Protein AF-0000000086188919 (afdb_homodimer)

InterPro domains:
  IPR003774 AlgH-like [PF02622] (51-201)
  IPR003774 AlgH-like [PTHR30327] (32-207)

Organism: NCBI:txid1656884

Solvent-accessible surface area (backbone atoms only — not comparable to full-atom values): 24730 Å² total; per-residue (Å²): 133,82,77,71,74,77,72,80,76,79,67,80,78,77,73,76,73,77,77,74,70,73,66,74,66,70,73,73,68,76,49,22,46,34,63,44,58,26,25,40,34,37,46,73,69,67,77,84,56,75,74,66,62,76,75,52,60,66,24,34,28,41,24,72,36,30,31,20,72,17,34,36,28,31,36,56,47,34,76,38,93,48,52,32,45,80,78,40,71,82,47,44,87,59,36,44,54,84,43,42,27,22,42,6,31,87,42,60,64,88,41,75,45,34,42,29,34,31,87,64,87,71,87,48,74,59,50,45,82,70,54,80,42,29,25,38,45,48,82,86,50,63,56,83,74,44,48,81,64,42,77,41,29,40,45,22,28,19,27,32,76,35,52,51,51,44,57,53,53,40,46,76,69,54,47,42,43,61,44,84,60,54,67,60,64,67,61,46,66,51,38,87,48,43,42,57,50,54,46,48,52,51,35,48,52,47,53,51,45,72,65,52,63,92,51,68,79,74,103,132,80,84,86,89,82,73,93,74,89,76,87,76,76,82,76,76,78,76,74,69,72,68,75,68,70,76,72,68,76,46,20,44,36,64,43,59,27,25,39,35,39,45,72,69,69,76,84,57,75,73,67,61,77,76,52,60,66,22,34,27,43,24,72,36,31,32,21,73,16,35,35,27,32,36,55,48,34,78,38,93,48,53,30,46,81,79,40,72,81,46,43,88,59,36,43,54,84,44,42,27,23,42,6,32,86,41,61,63,88,40,77,46,35,42,30,34,31,89,65,86,73,87,50,73,58,50,44,81,69,54,80,43,30,25,38,44,49,82,86,50,65,56,84,73,45,47,82,64,42,78,41,30,42,45,23,29,18,27,32,76,36,52,50,54,44,57,53,53,40,47,75,69,56,46,43,44,61,44,83,61,56,68,58,64,68,61,46,67,52,38,88,48,42,42,58,50,55,47,50,53,51,37,48,52,47,52,51,45,72,65,51,62,89,50,70,80,74,103

Foldseek 3Di:
DCPPPPPDCPDDPPPPDPPPPPPPPPPPPPPAVWLAQWKWAFDADDVVPPPDDPLRHRWIWHWHTGHQFWTKIFTQQAFDPAAPCVLQNQCQVAAAPVSGEGAGDDAQQNDKWKKFFFPDDDDFPQWADGDDRIITGNSVDRCVRPRVRTDHMHMHGGIDITGRCRVVVCVVVVRTDIGHDDPCLNRDNNSVCSSVVRVVVVVVVVVVVVPDDPDPVVD/DDDDDDDDDDDPDDPDDPPPVPPPPPPVPPPAVWLAQWKWAFDADDVVPPPDDPQRHRWIWHWHTGDQFWTKIFTQQAFDPAAPCVLQNQCQVAAAPVSGEGAGDDAQQNDKWKKFFFPDDDDFPQWADGDDRITTGNSVDRCVRPRVRTPHMHMHGGIDITGRCRVVVCVVVVRTDIGHDDPCLNRDNNSVCSSVVRVVVVVVVVVVVVPDDPDPVVD

Nearest PDB structures (foldseek):
  2hrx-assembly1_A  TM=9.151E-01  e=4.136E-15  Corynebacterium diphtheriae
  2ew0-assembly1_A  TM=8.112E-01  e=8.894E-13  Acinetobacter baylyi ADP1
  2haf-assembly1_A  TM=7.734E-01  e=4.643E-12  Vibrio cholerae
  2mui-assembly1_A  TM=6.914E-01  e=3.886E-11  Pseudomonas aeruginosa PAO1
  2do8-assembly1_A  TM=6.615E-01  e=5.855E-07  [Haemophilus] ducreyi

Structure (mmCIF, N/CA/C/O backbone):
data_AF-0000000086188919-model_v1
#
loop_
_entity.id
_entity.type
_entity.pdbx_description
1 polymer 'YqgE/AlgH family protein'
#
loop_
_atom_site.group_PDB
_atom_site.id
_atom_site.type_symbol
_atom_site.label_atom_id
_atom_site.label_alt_id
_atom_site.label_comp_id
_atom_site.label_asym_id
_atom_site.label_entity_id
_atom_site.label_seq_id
_atom_site.pdbx_PDB_ins_code
_atom_site.Cartn_x
_atom_site.Cartn_y
_atom_site.Cartn_z
_atom_site.occupancy
_atom_site.B_iso_or_equiv
_atom_site.auth_seq_id
_atom_site.auth_comp_id
_atom_site.auth_asym_id
_atom_site.auth_atom_id
_atom_site.pdbx_PDB_model_num
ATOM 1 N N . MET A 1 1 ? 33.5 -29.578 87.188 1 20.55 1 MET A N 1
ATOM 2 C CA . MET A 1 1 ? 32.281 -30.031 86.562 1 20.55 1 MET A CA 1
ATOM 3 C C . MET A 1 1 ? 31.797 -29.031 85.5 1 20.55 1 MET A C 1
ATOM 5 O O . MET A 1 1 ? 31.516 -27.875 85.812 1 20.55 1 MET A O 1
ATOM 9 N N . ALA A 1 2 ? 32.375 -29.188 84.312 1 20.25 2 ALA A N 1
ATOM 10 C CA . ALA A 1 2 ? 32.781 -28.297 83.25 1 20.25 2 ALA A CA 1
ATOM 11 C C . ALA A 1 2 ? 31.609 -27.875 82.375 1 20.25 2 ALA A C 1
ATOM 13 O O . ALA A 1 2 ? 31.016 -28.703 81.688 1 20.25 2 ALA A O 1
ATOM 14 N N . VAL A 1 3 ? 30.672 -27.156 83.062 1 20.44 3 VAL A N 1
ATOM 15 C CA . VAL A 1 3 ? 29.375 -26.766 82.562 1 20.44 3 VAL A CA 1
ATOM 16 C C . VAL A 1 3 ? 29.562 -26 81.25 1 20.44 3 VAL A C 1
ATOM 18 O O . VAL A 1 3 ? 30.141 -24.906 81.25 1 20.44 3 VAL A O 1
ATOM 21 N N . ARG A 1 4 ? 29.906 -26.75 80.188 1 21.36 4 ARG A N 1
ATOM 22 C CA . ARG A 1 4 ? 30.219 -26.344 78.812 1 21.36 4 ARG A CA 1
ATOM 23 C C . ARG A 1 4 ? 29.047 -25.609 78.188 1 21.36 4 ARG A C 1
ATOM 25 O O . ARG A 1 4 ? 27.984 -26.188 78 1 21.36 4 ARG A O 1
ATOM 32 N N . THR A 1 5 ? 28.859 -24.391 78.688 1 19.84 5 THR A N 1
ATOM 33 C CA . THR A 1 5 ? 27.766 -23.531 78.25 1 19.84 5 THR A CA 1
ATOM 34 C C . THR A 1 5 ? 27.688 -23.422 76.75 1 19.84 5 THR A C 1
ATOM 36 O O . THR A 1 5 ? 28.703 -23.141 76.125 1 19.84 5 THR A O 1
ATOM 39 N N . ALA A 1 6 ? 26.781 -24.188 76.188 1 23.77 6 ALA A N 1
ATOM 40 C CA . ALA A 1 6 ? 26.406 -24.516 74.812 1 23.77 6 ALA A CA 1
ATOM 41 C C . ALA A 1 6 ? 26.109 -23.234 74.062 1 23.77 6 ALA A C 1
ATOM 43 O O . ALA A 1 6 ? 25.172 -22.516 74.375 1 23.77 6 ALA A O 1
ATOM 44 N N . GLY A 1 7 ? 27.172 -22.469 73.75 1 20.77 7 GLY A N 1
ATOM 45 C CA . GLY A 1 7 ? 27.125 -21.188 73.062 1 20.77 7 GLY A CA 1
ATOM 46 C C . GLY A 1 7 ? 26.328 -21.25 71.75 1 20.77 7 GLY A C 1
ATOM 47 O O . GLY A 1 7 ? 26.453 -22.219 71 1 20.77 7 GLY A O 1
ATOM 48 N N . ARG A 1 8 ? 25.094 -20.812 71.875 1 22.52 8 ARG A N 1
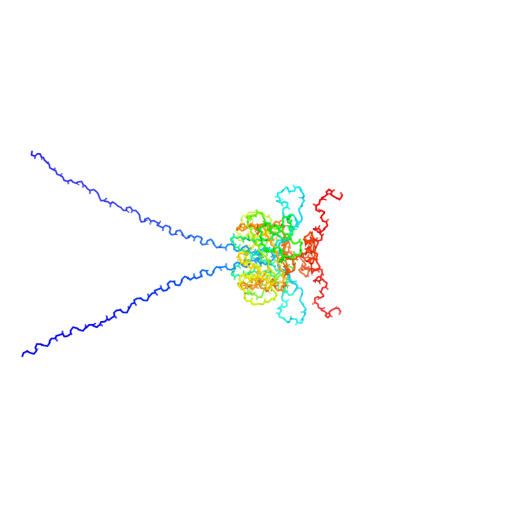ATOM 49 C CA . ARG A 1 8 ? 24 -20.719 70.938 1 22.52 8 ARG A CA 1
ATOM 50 C C . ARG A 1 8 ? 24.453 -20.094 69.625 1 22.52 8 ARG A C 1
ATOM 52 O O . ARG A 1 8 ? 25.062 -19.016 69.625 1 22.52 8 ARG A O 1
ATOM 59 N N . HIS A 1 9 ? 24.891 -21.016 68.688 1 22.33 9 HIS A N 1
ATOM 60 C CA . HIS A 1 9 ? 25.328 -20.844 67.312 1 22.33 9 HIS A CA 1
ATOM 61 C C . HIS A 1 9 ? 24.312 -20.016 66.562 1 22.33 9 HIS A C 1
ATOM 63 O O . HIS A 1 9 ? 23.156 -20.406 66.438 1 22.33 9 HIS A O 1
ATOM 69 N N . ALA A 1 10 ? 24.312 -18.703 66.688 1 25.5 10 ALA A N 1
ATOM 70 C CA . ALA A 1 10 ? 23.453 -17.719 66 1 25.5 10 ALA A CA 1
ATOM 71 C C . ALA A 1 10 ? 23.453 -17.906 64.5 1 25.5 10 ALA A C 1
ATOM 73 O O . ALA A 1 10 ? 22.969 -17.031 63.781 1 25.5 10 ALA A O 1
ATOM 74 N N . THR A 1 11 ? 23.656 -19.109 64.062 1 21.22 11 THR A N 1
ATOM 75 C CA . THR A 1 11 ? 24.188 -19.062 62.719 1 21.22 11 THR A CA 1
ATOM 76 C C . THR A 1 11 ? 23.312 -18.188 61.812 1 21.22 11 THR A C 1
ATOM 78 O O . THR A 1 11 ? 23.828 -17.312 61.125 1 21.22 11 THR A O 1
ATOM 81 N N . ARG A 1 12 ? 22.328 -18.844 61.125 1 21.61 12 ARG A N 1
ATOM 82 C CA . ARG A 1 12 ? 22.25 -18.891 59.688 1 21.61 12 ARG A CA 1
ATOM 83 C C . ARG A 1 12 ? 21.406 -17.734 59.125 1 21.61 12 ARG A C 1
ATOM 85 O O . ARG A 1 12 ? 20.219 -17.625 59.438 1 21.61 12 ARG A O 1
ATOM 92 N N . ALA A 1 13 ? 21.891 -16.562 58.969 1 26.3 13 ALA A N 1
ATOM 93 C CA . ALA A 1 13 ? 21.219 -15.398 58.375 1 26.3 13 ALA A CA 1
ATOM 94 C C . ALA A 1 13 ? 20.516 -15.766 57.094 1 26.3 13 ALA A C 1
ATOM 96 O O . ALA A 1 13 ? 21.141 -16.266 56.156 1 26.3 13 ALA A O 1
ATOM 97 N N . ASP A 1 14 ? 19.281 -16.234 57.062 1 24.03 14 ASP A N 1
ATOM 98 C CA . ASP A 1 14 ? 18.422 -16.656 55.969 1 24.03 14 ASP A CA 1
ATOM 99 C C . ASP A 1 14 ? 18.375 -15.594 54.875 1 24.03 14 ASP A C 1
ATOM 101 O O . ASP A 1 14 ? 18.078 -14.43 55.156 1 24.03 14 ASP A O 1
ATOM 105 N N . ASP A 1 15 ? 19.219 -15.695 53.844 1 24.77 15 ASP A N 1
ATOM 106 C CA . ASP A 1 15 ? 19.359 -14.906 52.625 1 24.77 15 ASP A CA 1
ATOM 107 C C . ASP A 1 15 ? 18 -14.547 52.031 1 24.77 15 ASP A C 1
ATOM 109 O O . ASP A 1 15 ? 17.109 -15.391 51.969 1 24.77 15 ASP A O 1
ATOM 113 N N . PRO A 1 16 ? 17.656 -13.312 52.094 1 27.83 16 PRO A N 1
ATOM 114 C CA . PRO A 1 16 ? 16.375 -12.797 51.594 1 27.83 16 PRO A CA 1
ATOM 115 C C . PRO A 1 16 ? 16.031 -13.312 50.188 1 27.83 16 PRO A C 1
ATOM 117 O O . PRO A 1 16 ? 16.922 -13.703 49.438 1 27.83 16 PRO A O 1
ATOM 120 N N . GLY A 1 17 ? 14.984 -14.102 50.062 1 25.69 17 GLY A N 1
ATOM 121 C CA . GLY A 1 17 ? 14.352 -14.625 48.844 1 25.69 17 GLY A CA 1
ATOM 122 C C . GLY A 1 17 ? 14.32 -13.625 47.719 1 25.69 17 GLY A C 1
ATOM 123 O O . GLY A 1 17 ? 14.359 -12.414 47.938 1 25.69 17 GLY A O 1
ATOM 124 N N . PRO A 1 18 ? 15.055 -13.984 46.594 1 24.44 18 PRO A N 1
ATOM 125 C CA . PRO A 1 18 ? 15.25 -13.055 45.5 1 24.44 18 PRO A CA 1
ATOM 126 C C . PRO A 1 18 ? 13.953 -12.367 45.062 1 24.44 18 PRO A C 1
ATOM 128 O O . PRO A 1 18 ? 12.867 -12.906 45.25 1 24.44 18 PRO A O 1
ATOM 131 N N . LEU A 1 19 ? 13.867 -11.078 45.281 1 26.47 19 LEU A N 1
ATOM 132 C CA . LEU A 1 19 ? 12.906 -10.172 44.656 1 26.47 19 LEU A CA 1
ATOM 133 C C . LEU A 1 19 ? 12.641 -10.578 43.219 1 26.47 19 LEU A C 1
ATOM 135 O O . LEU A 1 19 ? 13.57 -10.664 42.406 1 26.47 19 LEU A O 1
ATOM 139 N N . VAL A 1 20 ? 11.797 -11.57 43.062 1 25.73 20 VAL A N 1
ATOM 140 C CA . VAL A 1 20 ? 11.305 -11.883 41.719 1 25.73 20 VAL A CA 1
ATOM 141 C C . VAL A 1 20 ? 10.969 -10.586 40.969 1 25.73 20 VAL A C 1
ATOM 143 O O . VAL A 1 20 ? 10.109 -9.82 41.406 1 25.73 20 VAL A O 1
ATOM 146 N N . THR A 1 21 ? 12.031 -9.93 40.5 1 27.64 21 THR A N 1
ATOM 147 C CA . THR A 1 21 ? 11.898 -8.844 39.531 1 27.64 21 THR A CA 1
ATOM 148 C C . THR A 1 21 ? 10.875 -9.188 38.469 1 27.64 21 THR A C 1
ATOM 150 O O . THR A 1 21 ? 11.062 -10.141 37.719 1 27.64 21 THR A O 1
ATOM 153 N N . GLY A 1 22 ? 9.633 -9.391 38.906 1 27.19 22 GLY A N 1
ATOM 154 C CA . GLY A 1 22 ? 8.625 -9.484 37.875 1 27.19 22 GLY A CA 1
ATOM 155 C C . GLY A 1 22 ? 8.852 -8.508 36.719 1 27.19 22 GLY A C 1
ATOM 156 O O . GLY A 1 22 ? 8.68 -7.301 36.875 1 27.19 22 GLY A O 1
ATOM 157 N N . GLY A 1 23 ? 10.016 -8.781 36.062 1 26.55 23 GLY A N 1
ATOM 158 C CA . GLY A 1 23 ? 10.234 -8.016 34.844 1 26.55 23 GLY A CA 1
ATOM 159 C C . GLY A 1 23 ? 8.984 -7.863 34 1 26.55 23 GLY A C 1
ATOM 160 O O . GLY A 1 23 ? 8.289 -8.844 33.75 1 26.55 23 GLY A O 1
ATOM 161 N N . ALA A 1 24 ? 8.188 -6.871 34.312 1 27.45 24 ALA A N 1
ATOM 162 C CA . ALA A 1 24 ? 7.188 -6.41 33.344 1 27.45 24 ALA A CA 1
ATOM 163 C C . ALA A 1 24 ? 7.656 -6.648 31.906 1 27.45 24 ALA A C 1
ATOM 165 O O . ALA A 1 24 ? 8.617 -6.023 31.453 1 27.45 24 ALA A O 1
ATOM 166 N N . THR A 1 25 ? 7.738 -7.965 31.578 1 25.36 25 THR A N 1
ATOM 167 C CA . THR A 1 25 ? 8.008 -8.227 30.172 1 25.36 25 THR A CA 1
ATOM 168 C C . THR A 1 25 ? 7.238 -7.254 29.281 1 25.36 25 THR A C 1
ATOM 170 O O . THR A 1 25 ? 6.027 -7.094 29.422 1 25.36 25 THR A O 1
ATOM 173 N N . ALA A 1 26 ? 7.914 -6.156 29.047 1 29.98 26 ALA A N 1
ATOM 174 C CA . ALA A 1 26 ? 7.477 -5.332 27.922 1 29.98 26 ALA A CA 1
ATOM 175 C C . ALA A 1 26 ? 6.727 -6.164 26.875 1 29.98 26 ALA A C 1
ATOM 177 O O . ALA A 1 26 ? 7.297 -7.082 26.281 1 29.98 26 ALA A O 1
ATOM 178 N N . ARG A 1 27 ? 5.594 -6.605 27.188 1 29.56 27 ARG A N 1
ATOM 179 C CA . ARG A 1 27 ? 4.707 -7.117 26.141 1 29.56 27 ARG A CA 1
ATOM 180 C C . ARG A 1 27 ? 5.09 -6.566 24.781 1 29.56 27 ARG A C 1
ATOM 182 O O . ARG A 1 27 ? 5.027 -5.355 24.547 1 29.56 27 ARG A O 1
ATOM 189 N N . ASP A 1 28 ? 6.219 -7.016 24.219 1 30.66 28 ASP A N 1
ATOM 190 C CA . ASP A 1 28 ? 6.73 -6.91 22.844 1 30.66 28 ASP A CA 1
ATOM 191 C C . ASP A 1 28 ? 5.59 -6.887 21.828 1 30.66 28 ASP A C 1
ATOM 193 O O . ASP A 1 28 ? 4.898 -7.887 21.656 1 30.66 28 ASP A O 1
ATOM 197 N N . ASN A 1 29 ? 4.77 -5.949 22.016 1 33.75 29 ASN A N 1
ATOM 198 C CA . ASN A 1 29 ? 3.654 -5.613 21.141 1 33.75 29 ASN A CA 1
ATOM 199 C C . ASN A 1 29 ? 3.92 -6.059 19.703 1 33.75 29 ASN A C 1
ATOM 201 O O . ASN A 1 29 ? 4.957 -5.723 19.125 1 33.75 29 ASN A O 1
ATOM 205 N N . ALA A 1 30 ? 3.574 -7.242 19.328 1 34.09 30 ALA A N 1
ATOM 206 C CA . ALA A 1 30 ? 3.494 -7.906 18.016 1 34.09 30 ALA A CA 1
ATOM 207 C C . ALA A 1 30 ? 3.332 -6.891 16.891 1 34.09 30 ALA A C 1
ATOM 209 O O . ALA A 1 30 ? 2.334 -6.168 16.844 1 34.09 30 ALA A O 1
ATOM 210 N N . GLY A 1 31 ? 4.445 -6.195 16.438 1 37.41 31 GLY A N 1
ATOM 211 C CA . GLY A 1 31 ? 4.754 -5.117 15.516 1 37.41 31 GLY A CA 1
ATOM 212 C C . GLY A 1 31 ? 4.012 -5.238 14.195 1 37.41 31 GLY A C 1
ATOM 213 O O . GLY A 1 31 ? 4.375 -6.059 13.352 1 37.41 31 GLY A O 1
ATOM 214 N N . VAL A 1 32 ? 2.746 -5.488 14.133 1 40.97 32 VAL A N 1
ATOM 215 C CA . VAL A 1 32 ? 1.948 -5.43 12.914 1 40.97 32 VAL A CA 1
ATOM 216 C C . VAL A 1 32 ? 2.496 -4.34 11.992 1 40.97 32 VAL A C 1
ATOM 218 O O . VAL A 1 32 ? 2.676 -3.195 12.414 1 40.97 32 VAL A O 1
ATOM 221 N N . GLU A 1 33 ? 3.336 -4.828 10.938 1 48.53 33 GLU A N 1
ATOM 222 C CA . GLU A 1 33 ? 3.941 -4.016 9.891 1 48.53 33 GLU A CA 1
ATOM 223 C C . GLU A 1 33 ? 2.908 -3.105 9.227 1 48.53 33 GLU A C 1
ATOM 225 O O . GLU A 1 33 ? 1.833 -3.562 8.836 1 48.53 33 GLU A O 1
ATOM 230 N N . THR A 1 34 ? 2.73 -1.78 9.672 1 69 34 THR A N 1
ATOM 231 C CA . THR A 1 34 ? 1.805 -0.655 9.742 1 69 34 THR A CA 1
ATOM 232 C C . THR A 1 34 ? 1.934 0.229 8.508 1 69 34 THR A C 1
ATOM 234 O O . THR A 1 34 ? 2.936 0.163 7.789 1 69 34 THR A O 1
ATOM 237 N N . LEU A 1 35 ? 0.99 0.353 7.602 1 81.25 35 LEU A N 1
ATOM 238 C CA . LEU A 1 35 ? 0.947 1.436 6.625 1 81.25 35 LEU A CA 1
ATOM 239 C C . LEU A 1 35 ? 1.367 2.758 7.258 1 81.25 35 LEU A C 1
ATOM 241 O O . LEU A 1 35 ? 1.299 3.809 6.617 1 81.25 35 LEU A O 1
ATOM 245 N N . THR A 1 36 ? 2.01 2.562 8.398 1 86.25 36 THR A N 1
ATOM 246 C CA . THR A 1 36 ? 2.482 3.752 9.094 1 86.25 36 THR A CA 1
ATOM 247 C C . THR A 1 36 ? 3.502 4.508 8.25 1 86.25 36 THR A C 1
ATOM 249 O O . THR A 1 36 ? 4.43 3.906 7.699 1 86.25 36 THR A O 1
ATOM 252 N N . GLY A 1 37 ? 3.273 5.738 8.055 1 88.94 37 GLY A N 1
ATOM 253 C CA . GLY A 1 37 ? 4.195 6.59 7.32 1 88.94 37 GLY A CA 1
ATOM 254 C C . GLY A 1 37 ? 3.865 6.688 5.84 1 88.94 37 GLY A C 1
ATOM 255 O O . GLY A 1 37 ? 4.484 7.465 5.113 1 88.94 37 GLY A O 1
ATOM 256 N N . ARG A 1 38 ? 2.836 5.922 5.387 1 90.31 38 ARG A N 1
ATOM 257 C CA . ARG A 1 38 ? 2.41 5.965 3.992 1 90.31 38 ARG A CA 1
ATOM 258 C C . ARG A 1 38 ? 1.255 6.945 3.805 1 90.31 38 ARG A C 1
ATOM 260 O O . ARG A 1 38 ? 0.624 7.363 4.777 1 90.31 38 ARG A O 1
ATOM 267 N N . LEU A 1 39 ? 1.056 7.324 2.531 1 95.25 39 LEU A N 1
ATOM 268 C CA . LEU A 1 39 ? -0.086 8.164 2.193 1 95.25 39 LEU A CA 1
ATOM 269 C C . LEU A 1 39 ? -1.253 7.324 1.688 1 95.25 39 LEU A C 1
ATOM 271 O O . LEU A 1 39 ? -1.056 6.379 0.922 1 95.25 39 LEU A O 1
ATOM 275 N N . LEU A 1 40 ? -2.422 7.629 2.189 1 95.5 40 LEU A N 1
ATOM 276 C CA . LEU A 1 40 ? -3.67 7.262 1.528 1 95.5 40 LEU A CA 1
ATOM 277 C C . LEU A 1 40 ? -4.152 8.383 0.615 1 95.5 40 LEU A C 1
ATOM 279 O O . LEU A 1 40 ? -4.324 9.523 1.06 1 95.5 40 LEU A O 1
ATOM 283 N N . VAL A 1 41 ? -4.305 8.062 -0.641 1 96.62 41 VAL A N 1
ATOM 284 C CA . VAL A 1 41 ? -4.812 9.023 -1.615 1 96.62 41 VAL A CA 1
ATOM 285 C C . VAL A 1 41 ? -6.199 8.602 -2.088 1 96.62 41 VAL A C 1
ATOM 287 O O . VAL A 1 41 ? -6.367 7.512 -2.645 1 96.62 41 VAL A O 1
ATOM 290 N N . ALA A 1 42 ? -7.176 9.5 -1.852 1 95.75 42 ALA A N 1
ATOM 291 C CA . ALA A 1 42 ? -8.57 9.141 -2.096 1 95.75 42 ALA A CA 1
ATOM 292 C C . ALA A 1 42 ? -8.812 8.844 -3.574 1 95.75 42 ALA A C 1
ATOM 294 O O . ALA A 1 42 ? -8.398 9.617 -4.445 1 95.75 42 ALA A O 1
ATOM 295 N N . VAL A 1 43 ? -9.438 7.703 -3.811 1 92.62 43 VAL A N 1
ATOM 296 C CA . VAL A 1 43 ? -9.938 7.41 -5.148 1 92.62 43 VAL A CA 1
ATOM 297 C C . VAL A 1 43 ? -11.242 8.164 -5.391 1 92.62 43 VAL A C 1
ATOM 299 O O . VAL A 1 43 ? -12.172 8.094 -4.578 1 92.62 43 VAL A O 1
ATOM 302 N N . PRO A 1 44 ? -11.266 8.898 -6.523 1 88.75 44 PRO A N 1
ATOM 303 C CA . PRO A 1 44 ? -12.5 9.641 -6.781 1 88.75 44 PRO A CA 1
ATOM 304 C C . PRO A 1 44 ? -13.719 8.734 -6.91 1 88.75 44 PRO A C 1
ATOM 306 O O . PRO A 1 44 ? -13.617 7.641 -7.469 1 88.75 44 PRO A O 1
ATOM 309 N N . ARG A 1 45 ? -14.742 9.047 -6.18 1 75.94 45 ARG A N 1
ATOM 310 C CA . ARG A 1 45 ? -15.977 8.281 -6.281 1 75.94 45 ARG A CA 1
ATOM 311 C C . ARG A 1 45 ? -17.094 9.125 -6.883 1 75.94 45 ARG A C 1
ATOM 313 O O . ARG A 1 45 ? -17.016 10.359 -6.883 1 75.94 45 ARG A O 1
ATOM 320 N N . ASP A 1 46 ? -18 8.438 -7.617 1 63 46 ASP A N 1
ATOM 321 C CA . ASP A 1 46 ? -19.141 9.109 -8.234 1 63 46 ASP A CA 1
ATOM 322 C C . ASP A 1 46 ? -20.047 9.727 -7.176 1 63 46 ASP A C 1
ATOM 324 O O . ASP A 1 46 ? -20.141 9.219 -6.059 1 63 46 ASP A O 1
ATOM 328 N N . VAL A 1 47 ? -20.344 10.977 -7.312 1 56.03 47 VAL A N 1
ATOM 329 C CA . VAL A 1 47 ? -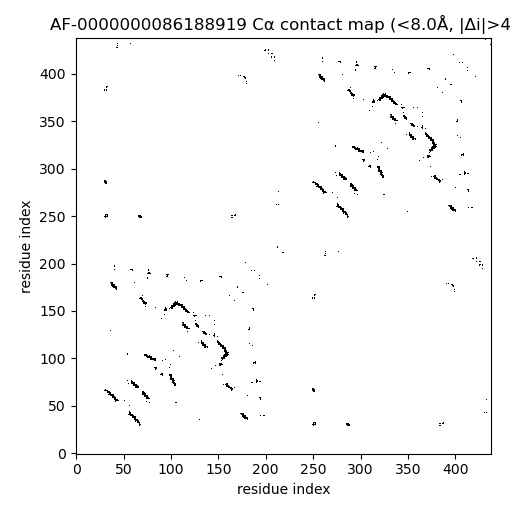21.172 11.844 -6.488 1 56.03 47 VAL A CA 1
ATOM 330 C C . VAL A 1 47 ? -22.375 11.062 -5.977 1 56.03 47 VAL A C 1
ATOM 332 O O . VAL A 1 47 ? -23.047 11.484 -5.027 1 56.03 47 VAL A O 1
ATOM 335 N N . SER A 1 48 ? -22.797 10.156 -6.746 1 52.78 48 SER A N 1
ATOM 336 C CA . SER A 1 48 ? -24.047 9.578 -6.273 1 52.78 48 SER A CA 1
ATOM 337 C C . SER A 1 48 ? -23.859 8.867 -4.938 1 52.78 48 SER A C 1
ATOM 339 O O . SER A 1 48 ? -24.828 8.445 -4.309 1 52.78 48 SER A O 1
ATOM 341 N N . GLU A 1 49 ? -22.703 8.711 -4.656 1 51.38 49 GLU A N 1
ATOM 342 C CA . GLU A 1 49 ? -22.547 7.969 -3.408 1 51.38 49 GLU A CA 1
ATOM 343 C C . GLU A 1 49 ? -22.391 8.914 -2.221 1 51.38 49 GLU A C 1
ATOM 345 O O . GLU A 1 49 ? -21.359 9.594 -2.09 1 51.38 49 GLU A O 1
ATOM 350 N N . PRO A 1 50 ? -23.5 9.312 -1.631 1 45.22 50 PRO A N 1
ATOM 351 C CA . PRO A 1 50 ? -23.609 10.312 -0.572 1 45.22 50 PRO A CA 1
ATOM 352 C C . PRO A 1 50 ? -22.547 10.133 0.521 1 45.22 50 PRO A C 1
ATOM 354 O O . PRO A 1 50 ? -22.328 11.039 1.326 1 45.22 50 PRO A O 1
ATOM 357 N N . GLU A 1 51 ? -22.016 8.891 0.729 1 47.69 51 GLU A N 1
ATOM 358 C CA . GLU A 1 51 ? -21.672 8.609 2.119 1 47.69 51 GLU A CA 1
ATOM 359 C C . GLU A 1 51 ? -20.359 9.289 2.51 1 47.69 51 GLU A C 1
ATOM 361 O O . GLU A 1 51 ? -20.031 9.383 3.693 1 47.69 51 GLU A O 1
ATOM 366 N N . MET A 1 52 ? -19.406 9.367 1.685 1 51.5 52 MET A N 1
ATOM 367 C CA . MET A 1 52 ? -18.203 9.805 2.379 1 51.5 52 MET A CA 1
ATOM 368 C C . MET A 1 52 ? -18.281 11.289 2.721 1 51.5 52 MET A C 1
ATOM 370 O O . MET A 1 52 ? -18.828 12.078 1.946 1 51.5 52 MET A O 1
ATOM 374 N N . SER A 1 53 ? -18.203 11.625 4.039 1 59.66 53 SER A N 1
ATOM 375 C CA . SER A 1 53 ? -18.031 13.031 4.398 1 59.66 53 SER A CA 1
ATOM 376 C C . SER A 1 53 ? -17.188 13.766 3.365 1 59.66 53 SER A C 1
ATOM 378 O O . SER A 1 53 ? -16.25 13.188 2.793 1 59.66 53 SER A O 1
ATOM 380 N N . ASP A 1 54 ? -17.531 14.797 2.816 1 78.62 54 ASP A N 1
ATOM 381 C CA . ASP A 1 54 ? -16.891 15.75 1.908 1 78.62 54 ASP A CA 1
ATOM 382 C C . ASP A 1 54 ? -15.414 15.93 2.252 1 78.62 54 ASP A C 1
ATOM 384 O O . ASP A 1 54 ? -14.594 16.188 1.369 1 78.62 54 ASP A O 1
ATOM 388 N N . LEU A 1 55 ? -15.039 15.43 3.48 1 91.25 55 LEU A N 1
ATOM 389 C CA . LEU A 1 55 ? -13.68 15.695 3.947 1 91.25 55 LEU A CA 1
ATOM 390 C C . LEU A 1 55 ? -12.672 14.82 3.215 1 91.25 55 LEU A C 1
ATOM 392 O O . LEU A 1 55 ? -11.539 15.25 2.967 1 91.25 55 LEU A O 1
ATOM 396 N N . PHE A 1 56 ? -13.125 13.68 2.773 1 93.19 56 PHE A N 1
ATOM 397 C CA . PHE A 1 56 ? -12.164 12.711 2.258 1 93.19 56 PHE A CA 1
ATOM 398 C C . PHE A 1 56 ? -12.18 12.695 0.734 1 93.19 56 PHE A C 1
ATOM 400 O O . PHE A 1 56 ? -11.344 12.039 0.107 1 93.19 56 PHE A O 1
ATOM 407 N N . ASP A 1 57 ? -13.078 13.5 0.221 1 92 57 ASP A N 1
ATOM 408 C CA . ASP A 1 57 ? -13.039 13.633 -1.231 1 92 57 ASP A CA 1
ATOM 409 C C . ASP A 1 57 ? -11.75 14.305 -1.687 1 92 57 ASP A C 1
ATOM 411 O O . ASP A 1 57 ? -11.391 15.383 -1.191 1 92 57 ASP A O 1
ATOM 415 N N . ARG A 1 58 ? -11.016 13.594 -2.576 1 93.88 58 ARG A N 1
ATOM 416 C CA . ARG A 1 58 ? -9.742 14.086 -3.092 1 93.88 58 ARG A CA 1
ATOM 417 C C . ARG A 1 58 ? -8.812 14.5 -1.955 1 93.88 58 ARG A C 1
ATOM 419 O O . ARG A 1 58 ? -8.203 15.57 -2.008 1 93.88 58 ARG A O 1
ATOM 426 N N . SER A 1 59 ? -8.781 13.695 -0.996 1 96.94 59 SER A N 1
ATOM 427 C CA . SER A 1 59 ? -7.922 13.945 0.156 1 96.94 59 SER A CA 1
ATOM 428 C C . SER A 1 59 ? -6.625 13.156 0.064 1 96.94 59 SER A C 1
ATOM 430 O O . SER A 1 59 ? -6.547 12.164 -0.662 1 96.94 59 SER A O 1
ATOM 432 N N . VAL A 1 60 ? -5.594 13.648 0.698 1 98.31 60 VAL A N 1
ATOM 433 C CA . VAL A 1 60 ? -4.324 12.977 0.965 1 98.31 60 VAL A CA 1
ATOM 434 C C . VAL A 1 60 ? -4.141 12.805 2.471 1 98.31 60 VAL A C 1
ATOM 436 O O . VAL A 1 60 ? -4.086 13.789 3.213 1 98.31 60 VAL A O 1
ATOM 439 N N . VAL A 1 61 ? -4.117 11.547 2.902 1 98.19 61 VAL A N 1
ATOM 440 C CA . VAL A 1 61 ? -4.023 11.266 4.332 1 98.19 61 VAL A CA 1
ATOM 441 C C . VAL A 1 61 ? -2.656 10.664 4.648 1 98.19 61 VAL A C 1
ATOM 443 O O . VAL A 1 61 ? -2.232 9.695 4.016 1 98.19 61 VAL A O 1
ATOM 446 N N . LEU A 1 62 ? -1.945 11.242 5.605 1 97.31 62 LEU A N 1
ATOM 447 C CA . LEU A 1 62 ? -0.728 10.648 6.148 1 97.31 62 LEU A CA 1
ATOM 448 C C . LEU A 1 62 ? -1.046 9.734 7.328 1 97.31 62 LEU A C 1
ATOM 450 O O . LEU A 1 62 ? -1.604 10.188 8.328 1 97.31 62 LEU A O 1
ATOM 454 N N . LEU A 1 63 ? -0.677 8.5 7.148 1 93.94 63 LEU A N 1
ATOM 455 C CA . LEU A 1 63 ? -0.902 7.578 8.258 1 93.94 63 LEU A CA 1
ATOM 456 C C . LEU A 1 63 ? 0.194 7.715 9.312 1 93.94 63 LEU A C 1
ATOM 458 O O . LEU A 1 63 ? 1.374 7.52 9.016 1 93.94 63 LEU A O 1
ATOM 462 N N . LEU A 1 64 ? -0.27 8.055 10.516 1 92.94 64 LEU A N 1
ATOM 463 C CA . LEU A 1 64 ? 0.669 8.203 11.617 1 92.94 64 LEU A CA 1
ATOM 464 C C . LEU A 1 64 ? 0.886 6.875 12.336 1 92.94 64 LEU A C 1
ATOM 466 O O . LEU A 1 64 ? 1.96 6.633 12.891 1 92.94 64 LEU A O 1
ATOM 470 N N . ASN A 1 65 ? -0.172 6.211 12.391 1 88.38 65 ASN A N 1
ATOM 471 C CA . ASN A 1 65 ? -0.12 4.871 12.961 1 88.38 65 ASN A CA 1
ATOM 472 C C . ASN A 1 65 ? -1.101 3.928 12.273 1 88.38 65 ASN A C 1
ATOM 474 O O . ASN A 1 65 ? -2.193 4.34 11.875 1 88.38 65 ASN A O 1
ATOM 478 N N . HIS A 1 66 ? -0.747 2.762 12.172 1 88.06 66 HIS A N 1
ATOM 479 C CA . HIS A 1 66 ? -1.576 1.688 11.633 1 88.06 66 HIS A CA 1
ATOM 480 C C . HIS A 1 66 ? -1.166 0.337 12.211 1 88.06 66 HIS A C 1
ATOM 482 O O . HIS A 1 66 ? -0.012 -0.075 12.078 1 88.06 66 HIS A O 1
ATOM 488 N N . ASP A 1 67 ? -2.094 -0.274 12.953 1 81.38 67 ASP A N 1
ATOM 489 C CA . ASP A 1 67 ? -1.874 -1.614 13.484 1 81.38 67 ASP A CA 1
ATOM 490 C C . ASP A 1 67 ? -3.184 -2.396 13.562 1 81.38 67 ASP A C 1
ATOM 492 O O . ASP A 1 67 ? -4.172 -2.025 12.93 1 81.38 67 ASP A O 1
ATOM 496 N N . THR A 1 68 ? -3.18 -3.521 14.242 1 77.5 68 THR A N 1
ATOM 497 C CA . THR A 1 68 ? -4.348 -4.391 14.305 1 77.5 68 THR A CA 1
ATOM 498 C C . THR A 1 68 ? -5.496 -3.701 15.039 1 77.5 68 THR A C 1
ATOM 500 O O . THR A 1 68 ? -6.664 -4.055 14.844 1 77.5 68 THR A O 1
ATOM 503 N N . ASP A 1 69 ? -5.141 -2.734 15.891 1 84.75 69 ASP A N 1
ATOM 504 C CA . ASP A 1 69 ? -6.172 -2.033 16.656 1 84.75 69 ASP A CA 1
ATOM 505 C C . ASP A 1 69 ? -6.812 -0.931 15.812 1 84.75 69 ASP A C 1
ATOM 507 O O . ASP A 1 69 ? -7.875 -0.412 16.172 1 84.75 69 ASP A O 1
ATOM 511 N N . GLY A 1 70 ? -6.188 -0.61 14.75 1 89.94 70 GLY A N 1
ATOM 512 C CA . GLY A 1 70 ? -6.73 0.408 13.867 1 89.94 70 GLY A CA 1
ATOM 513 C C . GLY A 1 70 ? -5.668 1.315 13.273 1 89.94 70 GLY A C 1
ATOM 514 O O . GLY A 1 70 ? -4.551 0.874 13 1 89.94 70 GLY A O 1
ATOM 515 N N . ALA A 1 71 ? -6.094 2.453 12.875 1 92.56 71 ALA A N 1
ATOM 516 C CA . ALA A 1 71 ? -5.172 3.41 12.273 1 92.56 71 ALA A CA 1
ATOM 517 C C . ALA A 1 71 ? -5.543 4.844 12.648 1 92.56 71 ALA A C 1
ATOM 519 O O . ALA A 1 71 ? -6.691 5.117 13.016 1 92.56 71 ALA A O 1
ATOM 520 N N . HIS A 1 72 ? -4.551 5.609 12.695 1 94.44 72 HIS A N 1
ATOM 521 C CA . HIS A 1 72 ? -4.684 7.051 12.844 1 94.44 72 HIS A CA 1
ATOM 522 C C . HIS A 1 72 ? -3.965 7.789 11.719 1 94.44 72 HIS A C 1
ATOM 524 O O . HIS A 1 72 ? -2.859 7.406 11.328 1 94.44 72 HIS A O 1
ATOM 530 N N . GLY A 1 73 ? -4.684 8.727 11.156 1 96.75 73 GLY A N 1
ATOM 531 C CA . GLY A 1 73 ? -4.094 9.516 10.086 1 96.75 73 GLY A CA 1
ATOM 532 C C . GLY A 1 73 ? -4.488 10.977 10.133 1 96.75 73 GLY A C 1
ATOM 533 O O . GLY A 1 73 ? -5.312 11.383 10.961 1 96.75 73 GLY A O 1
ATOM 534 N N . ILE A 1 74 ? -3.797 11.766 9.281 1 98.19 74 ILE A N 1
ATOM 535 C CA . ILE A 1 74 ? -4.039 13.203 9.172 1 98.19 74 ILE A CA 1
ATOM 536 C C . ILE A 1 74 ? -4.301 13.578 7.719 1 98.19 74 ILE A C 1
ATOM 538 O O . ILE A 1 74 ? -3.49 13.273 6.84 1 98.19 74 ILE A O 1
ATOM 542 N N . VAL A 1 75 ? -5.492 14.195 7.512 1 98.5 75 VAL A N 1
ATOM 543 C CA . VAL A 1 75 ? -5.742 14.773 6.195 1 98.5 75 VAL A CA 1
ATOM 544 C C . VAL A 1 75 ? -4.84 15.992 5.988 1 98.5 75 VAL A C 1
ATOM 546 O O . VAL A 1 75 ? -4.891 16.953 6.758 1 98.5 75 VAL A O 1
ATOM 549 N N . LEU A 1 76 ? -4.102 15.969 4.914 1 98.62 76 LEU A N 1
ATOM 550 C CA . LEU A 1 76 ? -3.021 16.938 4.766 1 98.62 76 LEU A CA 1
ATOM 551 C C . LEU A 1 76 ? -3.498 18.172 3.994 1 98.62 76 LEU A C 1
ATOM 553 O O . LEU A 1 76 ? -2.887 19.234 4.082 1 98.62 76 LEU A O 1
ATOM 557 N N . ASN A 1 77 ? -4.648 18.031 3.277 1 98.56 77 ASN A N 1
ATOM 558 C CA . ASN A 1 77 ? -4.906 19.062 2.281 1 98.56 77 ASN A CA 1
ATOM 559 C C . ASN A 1 77 ? -6.277 19.703 2.484 1 98.56 77 ASN A C 1
ATOM 561 O O . ASN A 1 77 ? -7.012 19.938 1.52 1 98.56 77 ASN A O 1
ATOM 565 N N . ARG A 1 78 ? -6.566 19.953 3.773 1 97.81 78 ARG A N 1
ATOM 566 C CA . ARG A 1 78 ? -7.809 20.641 4.105 1 97.81 78 ARG A CA 1
ATOM 567 C C . ARG A 1 78 ? -7.543 21.859 4.98 1 97.81 78 ARG A C 1
ATOM 569 O O . ARG A 1 78 ? -7.742 21.812 6.199 1 97.81 78 ARG A O 1
ATOM 576 N N . PRO A 1 79 ? -7.199 22.984 4.316 1 97.75 79 PRO A N 1
ATOM 577 C CA . PRO A 1 79 ? -7.039 24.203 5.109 1 97.75 79 PRO A CA 1
ATOM 578 C C . PRO A 1 79 ? -8.359 24.719 5.676 1 97.75 79 PRO A C 1
ATOM 580 O O . PRO A 1 79 ? -9.406 24.562 5.047 1 97.75 79 PRO A O 1
ATOM 583 N N . LEU A 1 80 ? -8.281 25.203 6.824 1 96.19 80 LEU A N 1
ATOM 584 C CA . LEU A 1 80 ? -9.406 25.859 7.457 1 96.19 80 LEU A CA 1
ATOM 585 C C . LEU A 1 80 ? -9.242 27.375 7.406 1 96.19 80 LEU A C 1
ATOM 587 O O . LEU A 1 80 ? -8.117 27.891 7.375 1 96.19 80 LEU A O 1
ATOM 591 N N . PRO A 1 81 ? -10.328 28.016 7.379 1 94.12 81 PRO A N 1
ATOM 592 C CA . PRO A 1 81 ? -10.234 29.484 7.438 1 94.12 81 PRO A CA 1
ATOM 593 C C . PRO A 1 81 ? -9.742 29.984 8.789 1 94.12 81 PRO A C 1
ATOM 595 O O . PRO A 1 81 ? -9.305 31.141 8.906 1 94.12 81 PRO A O 1
ATOM 598 N N . ALA A 1 82 ? -9.594 29.234 9.742 1 92.88 82 ALA A N 1
ATOM 599 C CA . ALA A 1 82 ? -9.188 29.641 11.086 1 92.88 82 ALA A CA 1
ATOM 600 C C . ALA A 1 82 ? -7.699 29.953 11.133 1 92.88 82 ALA A C 1
ATOM 602 O O . ALA A 1 82 ? -6.875 29.188 10.648 1 92.88 82 ALA A O 1
ATOM 603 N N . ALA A 1 83 ? -7.441 31.109 11.82 1 93.25 83 ALA A N 1
ATOM 604 C CA . ALA A 1 83 ? -6.051 31.5 12.031 1 93.25 83 ALA A CA 1
ATOM 605 C C . ALA A 1 83 ? -5.418 30.703 13.164 1 93.25 83 ALA A C 1
ATOM 607 O O . ALA A 1 83 ? -6.078 30.391 14.164 1 93.25 83 ALA A O 1
ATOM 608 N N . VAL A 1 84 ? -4.188 30.453 13.031 1 96.12 84 VAL A N 1
ATOM 609 C CA . VAL A 1 84 ? -3.463 29.656 14.016 1 96.12 84 VAL A CA 1
ATOM 610 C C . VAL A 1 84 ? -3.473 30.359 15.367 1 96.12 84 VAL A C 1
ATOM 612 O O . VAL A 1 84 ? -3.662 29.719 16.406 1 96.12 84 VAL A O 1
ATOM 615 N N . ASP A 1 85 ? -3.303 31.672 15.383 1 94.06 85 ASP A N 1
ATOM 616 C CA . ASP A 1 85 ? -3.18 32.438 16.625 1 94.06 85 ASP A CA 1
ATOM 617 C C . ASP A 1 85 ? -4.492 32.406 17.406 1 94.06 85 ASP A C 1
ATOM 619 O O . ASP A 1 85 ? -4.496 32.594 18.625 1 94.06 85 ASP A O 1
ATOM 623 N N . ALA A 1 86 ? -5.562 32.219 16.734 1 91.06 86 ALA A N 1
ATOM 624 C CA . ALA A 1 86 ? -6.867 32.156 17.391 1 91.06 86 ALA A CA 1
ATOM 625 C C . ALA A 1 86 ? -6.984 30.891 18.25 1 91.06 86 ALA A C 1
ATOM 627 O O . ALA A 1 86 ? -7.688 30.891 19.266 1 91.06 86 ALA A O 1
ATOM 628 N N . VAL A 1 87 ? -6.242 29.859 17.875 1 89.88 87 VAL A N 1
ATOM 629 C CA . VAL A 1 87 ? -6.383 28.578 18.547 1 89.88 87 VAL A CA 1
ATOM 630 C C . VAL A 1 87 ? -5.109 28.266 19.328 1 89.88 87 VAL A C 1
ATOM 632 O O . VAL A 1 87 ? -5.164 27.641 20.391 1 89.88 87 VAL A O 1
ATOM 635 N N . LEU A 1 88 ? -4.016 28.703 18.797 1 94.38 88 LEU A N 1
ATOM 636 C CA . LEU A 1 88 ? -2.709 28.453 19.406 1 94.38 88 LEU A CA 1
ATOM 637 C C . LEU A 1 88 ? -1.834 29.703 19.359 1 94.38 88 LEU A C 1
ATOM 639 O O . LEU A 1 88 ? -0.868 29.766 18.594 1 94.38 88 LEU A O 1
ATOM 643 N N . PRO A 1 89 ? -2.154 30.594 20.344 1 92.94 89 PRO A N 1
ATOM 644 C CA . PRO A 1 89 ? -1.369 31.844 20.359 1 92.94 89 PRO A CA 1
ATOM 645 C C . PRO A 1 89 ? 0.132 31.578 20.469 1 92.94 89 PRO A C 1
ATOM 647 O O . PRO A 1 89 ? 0.557 30.719 21.234 1 92.94 89 PRO A O 1
ATOM 650 N N . GLY A 1 90 ? 0.9 32.25 19.672 1 94.12 90 GLY A N 1
ATOM 651 C CA . GLY A 1 90 ? 2.35 32.156 19.734 1 94.12 90 GLY A CA 1
ATOM 652 C C . GLY A 1 90 ? 2.936 31.266 18.656 1 94.12 90 GLY A C 1
ATOM 653 O O . GLY A 1 90 ? 4.141 31.297 18.406 1 94.12 90 GLY A O 1
ATOM 654 N N . TRP A 1 91 ? 2.092 30.516 18 1 96.38 91 TRP A N 1
ATOM 655 C CA . TRP A 1 91 ? 2.582 29.562 17.016 1 96.38 91 TRP A CA 1
ATOM 656 C C . TRP A 1 91 ? 2.412 30.094 15.602 1 96.38 91 TRP A C 1
ATOM 658 O O . TRP A 1 91 ? 2.98 29.547 14.656 1 96.38 91 TRP A O 1
ATOM 668 N N . GLU A 1 92 ? 1.656 31.188 15.367 1 95.38 92 GLU A N 1
ATOM 669 C CA . GLU A 1 92 ? 1.217 31.672 14.062 1 95.38 92 GLU A CA 1
ATOM 670 C C . GLU A 1 92 ? 2.406 32.062 13.188 1 95.38 92 GLU A C 1
ATOM 672 O O . GLU A 1 92 ? 2.355 31.891 11.961 1 95.38 92 GLU A O 1
ATOM 677 N N . ASP A 1 93 ? 3.5 32.469 13.766 1 95.19 93 ASP A N 1
ATOM 678 C CA . ASP A 1 93 ? 4.645 32.938 12.984 1 95.19 93 ASP A CA 1
ATOM 679 C C . ASP A 1 93 ? 5.535 31.781 12.57 1 95.19 93 ASP A C 1
ATOM 681 O O . ASP A 1 93 ? 6.473 31.953 11.789 1 95.19 93 ASP A O 1
ATOM 685 N N . HIS A 1 94 ? 5.199 30.594 12.992 1 96.81 94 HIS A N 1
ATOM 686 C CA . HIS A 1 94 ? 6.102 29.469 12.789 1 96.81 94 HIS A CA 1
ATOM 687 C C . HIS A 1 94 ? 5.531 28.5 11.766 1 96.81 94 HIS A C 1
ATOM 689 O O . HIS A 1 94 ? 6.238 27.594 11.297 1 96.81 94 HIS A O 1
ATOM 695 N N . VAL A 1 95 ? 4.305 28.672 11.398 1 97.44 95 VAL A N 1
ATOM 696 C CA . VAL A 1 95 ? 3.678 27.75 10.461 1 97.44 95 VAL A CA 1
ATOM 697 C C . VAL A 1 95 ? 4.004 28.172 9.031 1 97.44 95 VAL A C 1
ATOM 699 O O . VAL A 1 95 ? 4.18 29.359 8.742 1 97.44 95 VAL A O 1
ATOM 702 N N . VAL A 1 96 ? 4.168 27.156 8.148 1 97.5 96 VAL A N 1
ATOM 703 C CA . VAL A 1 96 ? 4.453 27.422 6.742 1 97.5 96 VAL A CA 1
ATOM 704 C C . VAL A 1 96 ? 3.18 27.859 6.023 1 97.5 96 VAL A C 1
ATOM 706 O O . VAL A 1 96 ? 2.072 27.625 6.523 1 97.5 96 VAL A O 1
ATOM 709 N N . PRO A 1 97 ? 3.395 28.609 4.824 1 96.94 97 PRO A N 1
ATOM 710 C CA . PRO A 1 97 ? 2.193 28.953 4.062 1 96.94 97 PRO A CA 1
ATOM 711 C C . PRO A 1 97 ? 1.316 27.734 3.76 1 96.94 97 PRO A C 1
ATOM 713 O O . PRO A 1 97 ? 1.83 26.641 3.533 1 96.94 97 PRO A O 1
ATOM 716 N N . PRO A 1 98 ? -0.05 27.953 3.756 1 97.12 98 PRO A N 1
ATOM 717 C CA . PRO A 1 98 ? -0.825 29.188 3.762 1 97.12 98 PRO A CA 1
ATOM 718 C C . PRO A 1 98 ? -1.057 29.734 5.168 1 97.12 98 PRO A C 1
ATOM 720 O O . PRO A 1 98 ? -1.869 30.656 5.355 1 97.12 98 PRO A O 1
ATOM 723 N N . GLY A 1 99 ? -0.469 29.25 6.195 1 96.38 99 GLY A N 1
ATOM 724 C CA . GLY A 1 99 ? -0.378 29.812 7.535 1 96.38 99 GLY A CA 1
ATOM 725 C C . GLY A 1 99 ? -1.672 29.688 8.32 1 96.38 99 GLY A C 1
ATOM 726 O O . GLY A 1 99 ? -1.934 30.5 9.219 1 96.38 99 GLY A O 1
ATOM 727 N N . THR A 1 100 ? -2.543 28.812 7.926 1 97.38 100 THR A N 1
ATOM 728 C CA . THR A 1 100 ? -3.812 28.562 8.602 1 97.38 100 THR A CA 1
ATOM 729 C C . THR A 1 100 ? -3.838 27.172 9.219 1 97.38 100 THR A C 1
ATOM 731 O O . THR A 1 100 ? -2.904 26.391 9.031 1 97.38 100 THR A O 1
ATOM 734 N N . LEU A 1 101 ? -4.844 27.031 10.016 1 97.31 101 LEU A N 1
ATOM 735 C CA . LEU A 1 101 ? -5.094 25.688 10.516 1 97.31 101 LEU A CA 1
ATOM 736 C C . LEU A 1 101 ? -5.594 24.781 9.398 1 97.31 101 LEU A C 1
ATOM 738 O O . LEU A 1 101 ? -6.219 25.234 8.445 1 97.31 101 LEU A O 1
ATOM 742 N N . PHE A 1 102 ? -5.242 23.516 9.523 1 98.25 102 PHE A N 1
ATOM 743 C CA . PHE A 1 102 ? -5.766 22.484 8.633 1 98.25 102 PHE A CA 1
ATOM 744 C C . PHE A 1 102 ? -6.672 21.531 9.398 1 98.25 102 PHE A C 1
ATOM 746 O O . PHE A 1 102 ? -6.48 21.297 10.594 1 98.25 102 PHE A O 1
ATOM 753 N N . GLN A 1 103 ? -7.66 21.047 8.727 1 97.62 103 GLN A N 1
ATOM 754 C CA . GLN A 1 103 ? -8.453 19.969 9.297 1 97.62 103 GLN A CA 1
ATOM 755 C C . GLN A 1 103 ? -7.82 18.609 9.008 1 97.62 103 GLN A C 1
ATOM 757 O O . GLN A 1 103 ? -7.836 18.141 7.863 1 97.62 103 GLN A O 1
ATOM 762 N N . GLY A 1 104 ? -7.367 17.953 10.094 1 98.25 104 GLY A N 1
ATOM 763 C CA . GLY A 1 104 ? -6.68 16.688 9.938 1 98.25 104 GLY A CA 1
ATOM 764 C C . GLY A 1 104 ? -7.617 15.5 9.898 1 98.25 104 GLY A C 1
ATOM 765 O O . GLY A 1 104 ? -7.207 14.383 9.562 1 98.25 104 GLY A O 1
ATOM 766 N N . GLY A 1 105 ? -8.812 15.641 10.266 1 97.56 105 GLY A N 1
ATOM 767 C CA . GLY A 1 105 ? -9.836 14.609 10.305 1 97.56 105 GLY A CA 1
ATOM 768 C C . GLY A 1 105 ? -11.062 15.016 11.094 1 97.56 105 GLY A C 1
ATOM 769 O O . GLY A 1 105 ? -11.109 16.109 11.664 1 97.56 105 GLY A O 1
ATOM 770 N N . PRO A 1 106 ? -12.055 14.133 11.055 1 95.81 106 PRO A N 1
ATOM 771 C CA . PRO A 1 106 ? -13.336 14.484 11.68 1 95.81 106 PRO A CA 1
ATOM 772 C C . PRO A 1 106 ? -13.352 14.219 13.188 1 95.81 106 PRO A C 1
ATOM 774 O O . PRO A 1 106 ? -14.273 14.641 13.883 1 95.81 106 PRO A O 1
ATOM 777 N N . VAL A 1 107 ? -12.359 13.602 13.703 1 95.62 107 VAL A N 1
ATOM 778 C CA . VAL A 1 107 ? -12.367 13.203 15.102 1 95.62 107 VAL A CA 1
ATOM 779 C C . VAL A 1 107 ? -11.547 14.195 15.93 1 95.62 107 VAL A C 1
ATOM 781 O O . VAL A 1 107 ? -10.508 14.672 15.477 1 95.62 107 VAL A O 1
ATOM 784 N N . ALA A 1 108 ? -12.031 14.469 17.141 1 94.12 108 ALA A N 1
ATOM 785 C CA . ALA A 1 108 ? -11.328 15.305 18.125 1 94.12 108 ALA A CA 1
ATOM 786 C C . ALA A 1 108 ? -10.977 16.656 17.531 1 94.12 108 ALA A C 1
ATOM 788 O O . ALA A 1 108 ? -9.82 17.094 17.578 1 94.12 108 ALA A O 1
ATOM 789 N N . LEU A 1 109 ? -11.945 17.391 17.047 1 91.75 109 LEU A N 1
ATOM 790 C CA . LEU A 1 109 ? -11.75 18.656 16.375 1 91.75 109 LEU A CA 1
ATOM 791 C C . LEU A 1 109 ? -11.242 19.719 17.344 1 91.75 109 LEU A C 1
ATOM 793 O O . LEU A 1 109 ? -10.727 20.766 16.922 1 91.75 109 LEU A O 1
ATOM 797 N N . ASP A 1 110 ? -11.312 19.406 18.547 1 92.31 110 ASP A N 1
ATOM 798 C CA . ASP A 1 110 ? -10.859 20.344 19.562 1 92.31 110 ASP A CA 1
ATOM 799 C C . ASP A 1 110 ? -9.391 20.094 19.938 1 92.31 110 ASP A C 1
ATOM 801 O O . ASP A 1 110 ? -8.82 20.828 20.734 1 92.31 110 ASP A O 1
ATOM 805 N N . SER A 1 111 ? -8.867 19.109 19.375 1 92.44 111 SER A N 1
ATOM 806 C CA . SER A 1 111 ? -7.453 18.812 19.594 1 92.44 111 SER A CA 1
ATOM 807 C C . SER A 1 111 ? -6.609 19.172 18.375 1 92.44 111 SER A C 1
ATOM 809 O O . SER A 1 111 ? -7.102 19.141 17.25 1 92.44 111 SER A O 1
ATOM 811 N N . ALA A 1 112 ? -5.383 19.594 18.719 1 96.06 112 ALA A N 1
ATOM 812 C CA . ALA A 1 112 ? -4.488 19.984 17.641 1 96.06 112 ALA A CA 1
ATOM 813 C C . ALA A 1 112 ? -3.23 19.125 17.625 1 96.06 112 ALA A C 1
ATOM 815 O O . ALA A 1 112 ? -2.77 18.672 18.672 1 96.06 112 ALA A O 1
ATOM 816 N N . LEU A 1 113 ? -2.779 18.891 16.469 1 96.56 113 LEU A N 1
ATOM 817 C CA . LEU A 1 113 ? -1.525 18.188 16.234 1 96.56 113 LEU A CA 1
ATOM 818 C C . LEU A 1 113 ? -0.581 19.016 15.367 1 96.56 113 LEU A C 1
ATOM 820 O O . LEU A 1 113 ? -0.999 19.594 14.367 1 96.56 113 LEU A O 1
ATOM 824 N N . GLY A 1 114 ? 0.675 19.094 15.82 1 97.81 114 GLY A N 1
ATOM 825 C CA . GLY A 1 114 ? 1.687 19.781 15.031 1 97.81 114 GLY A CA 1
ATOM 826 C C . GLY A 1 114 ? 2.637 18.828 14.32 1 97.81 114 GLY A C 1
ATOM 827 O O . GLY A 1 114 ? 3.383 18.094 14.969 1 97.81 114 GLY A O 1
ATOM 828 N N . LEU A 1 115 ? 2.607 18.812 12.992 1 97.69 115 LEU A N 1
ATOM 829 C CA . LEU A 1 115 ? 3.615 18.109 12.211 1 97.69 115 LEU A CA 1
ATOM 830 C C . LEU A 1 115 ? 4.797 19.031 11.898 1 97.69 115 LEU A C 1
ATOM 832 O O . LEU A 1 115 ? 4.609 20.203 11.586 1 97.69 115 LEU A O 1
ATOM 836 N N . VAL A 1 116 ? 6 18.391 11.953 1 97 116 VAL A N 1
ATOM 837 C CA . VAL A 1 116 ? 7.199 19.188 11.711 1 97 116 VAL A CA 1
ATOM 838 C C . VAL A 1 116 ? 8.133 18.422 10.766 1 97 116 VAL A C 1
ATOM 840 O O . VAL A 1 116 ? 8.102 17.203 10.703 1 97 116 VAL A O 1
ATOM 843 N N . SER A 1 117 ? 8.844 19.156 9.969 1 96.25 117 SER A N 1
ATOM 844 C CA . SER A 1 117 ? 10 18.656 9.242 1 96.25 117 SER A CA 1
ATOM 845 C C . SER A 1 117 ? 11.289 18.859 10.031 1 96.25 117 SER A C 1
ATOM 847 O O . SER A 1 117 ? 11.602 20 10.43 1 96.25 117 SER A O 1
ATOM 849 N N . ILE A 1 118 ? 11.961 17.719 10.273 1 93.44 118 ILE A N 1
ATOM 850 C CA . ILE A 1 118 ? 13.172 17.75 11.086 1 93.44 118 ILE A CA 1
ATOM 851 C C . ILE A 1 118 ? 14.367 17.281 10.25 1 93.44 118 ILE A C 1
ATOM 853 O O . ILE A 1 118 ? 14.625 16.078 10.148 1 93.44 118 ILE A O 1
ATOM 857 N N . PRO A 1 119 ? 15.18 18.125 9.594 1 86.5 119 PRO A N 1
ATOM 858 C CA . PRO A 1 119 ? 16.297 17.703 8.75 1 86.5 119 PRO A CA 1
ATOM 859 C C . PRO A 1 119 ? 17.391 16.969 9.523 1 86.5 119 PRO A C 1
ATOM 861 O O . PRO A 1 119 ? 18.062 16.109 8.969 1 86.5 119 PRO A O 1
ATOM 864 N N . GLY A 1 120 ? 17.609 17.141 10.75 1 81.06 120 GLY A N 1
ATOM 865 C CA . GLY A 1 120 ? 18.672 16.516 11.508 1 81.06 120 GLY A CA 1
ATOM 866 C C . GLY A 1 120 ? 18.25 15.242 12.195 1 81.06 120 GLY A C 1
ATOM 867 O O . GLY A 1 120 ? 17.141 14.75 11.992 1 81.06 120 GLY A O 1
ATOM 868 N N . THR A 1 121 ? 19.203 14.547 12.727 1 79.5 121 THR A N 1
ATOM 869 C CA . THR A 1 121 ? 18.938 13.258 13.352 1 79.5 121 THR A CA 1
ATOM 870 C C . THR A 1 121 ? 19.016 13.367 14.867 1 79.5 121 THR A C 1
ATOM 872 O O . THR A 1 121 ? 18.766 12.398 15.586 1 79.5 121 THR A O 1
ATOM 875 N N . ASP A 1 122 ? 19.141 14.531 15.328 1 78.94 122 ASP A N 1
ATOM 876 C CA . ASP A 1 122 ? 19.328 14.688 16.766 1 78.94 122 ASP A CA 1
ATOM 877 C C . ASP A 1 122 ? 17.984 14.656 17.5 1 78.94 122 ASP A C 1
ATOM 879 O O . ASP A 1 122 ? 16.969 15.062 16.938 1 78.94 122 ASP A O 1
ATOM 883 N N . GLU A 1 123 ? 18.109 14.031 18.703 1 82 123 GLU A N 1
ATOM 884 C CA . GLU A 1 123 ? 16.938 14.109 19.562 1 82 123 GLU A CA 1
ATOM 885 C C . GLU A 1 123 ? 16.766 15.5 20.156 1 82 123 GLU A C 1
ATOM 887 O O . GLU A 1 123 ? 17.766 16.172 20.469 1 82 123 GLU A O 1
ATOM 892 N N . SER A 1 124 ? 15.609 15.945 20.141 1 83.81 124 SER A N 1
ATOM 893 C CA . SER A 1 124 ? 15.312 17.266 20.688 1 83.81 124 SER A CA 1
ATOM 894 C C . SER A 1 124 ? 14.086 17.203 21.609 1 83.81 124 SER A C 1
ATOM 896 O O . SER A 1 124 ? 13.156 16.438 21.359 1 83.81 124 SER A O 1
ATOM 898 N N . VAL A 1 125 ? 14.148 18.031 22.625 1 86.81 125 VAL A N 1
ATOM 899 C CA . VAL A 1 125 ? 13.039 18.125 23.562 1 86.81 125 VAL A CA 1
ATOM 900 C C . VAL A 1 125 ? 11.789 18.625 22.828 1 86.81 125 VAL A C 1
ATOM 902 O O . VAL A 1 125 ? 11.867 19.547 22.016 1 86.81 125 VAL A O 1
ATOM 905 N N . GLY A 1 126 ? 10.68 17.984 23.078 1 92.5 126 GLY A N 1
ATOM 906 C CA . GLY A 1 126 ? 9.414 18.453 22.531 1 92.5 126 GLY A CA 1
ATOM 907 C C . GLY A 1 126 ? 9.156 17.969 21.125 1 92.5 126 GLY A C 1
ATOM 908 O O . GLY A 1 126 ? 8.164 18.359 20.5 1 92.5 126 GLY A O 1
ATOM 909 N N . LEU A 1 127 ? 10.109 17.266 20.641 1 93.81 127 LEU A N 1
ATOM 910 C CA . LEU A 1 127 ? 9.961 16.719 19.297 1 93.81 127 LEU A CA 1
ATOM 911 C C . LEU A 1 127 ? 9.969 15.203 19.312 1 93.81 127 LEU A C 1
ATOM 913 O O . LEU A 1 127 ? 10.742 14.586 20.047 1 93.81 127 LEU A O 1
ATOM 917 N N . LYS A 1 128 ? 9.047 14.641 18.656 1 93.25 128 LYS A N 1
ATOM 918 C CA . LYS A 1 128 ? 9.008 13.195 18.438 1 93.25 128 LYS A CA 1
ATOM 919 C C . LYS A 1 128 ? 9.188 12.867 16.953 1 93.25 128 LYS A C 1
ATOM 921 O O . LYS A 1 128 ? 8.312 13.18 16.141 1 93.25 128 LYS A O 1
ATOM 926 N N . ARG A 1 129 ? 10.25 12.219 16.672 1 91.56 129 ARG A N 1
ATOM 927 C CA . ARG A 1 129 ? 10.508 11.852 15.281 1 91.56 129 ARG A CA 1
ATOM 928 C C . ARG A 1 129 ? 9.664 10.648 14.867 1 91.56 129 ARG A C 1
ATOM 930 O O . ARG A 1 129 ? 9.516 9.695 15.633 1 91.56 129 ARG A O 1
ATOM 937 N N . LEU A 1 130 ? 9.062 10.766 13.742 1 89 130 LEU A N 1
ATOM 938 C CA . LEU A 1 130 ? 8.258 9.672 13.219 1 89 130 LEU A CA 1
ATOM 939 C C . LEU A 1 130 ? 8.969 8.969 12.062 1 89 130 LEU A C 1
ATOM 941 O O . LEU A 1 130 ? 9.625 7.949 12.266 1 89 130 LEU A O 1
ATOM 945 N N . PHE A 1 131 ? 8.82 9.438 10.812 1 83.19 131 PHE A N 1
ATOM 946 C CA . 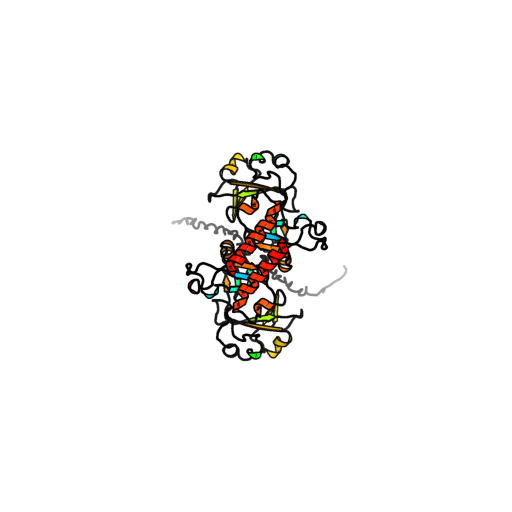PHE A 1 131 ? 9.438 8.836 9.633 1 83.19 131 PHE A CA 1
ATOM 947 C C . PHE A 1 131 ? 9.875 9.914 8.648 1 83.19 131 PHE A C 1
ATOM 949 O O . PHE A 1 131 ? 9.281 10.992 8.594 1 83.19 131 PHE A O 1
ATOM 956 N N . ARG A 1 132 ? 10.977 9.633 7.922 1 82.44 132 ARG A N 1
ATOM 957 C CA . ARG A 1 132 ? 11.445 10.383 6.754 1 82.44 132 ARG A CA 1
ATOM 958 C C . ARG A 1 132 ? 11.539 11.875 7.059 1 82.44 132 ARG A C 1
ATOM 960 O O . ARG A 1 132 ? 11.062 12.703 6.277 1 82.44 132 ARG A O 1
ATOM 967 N N . GLY A 1 133 ? 11.977 12.242 8.227 1 89 133 GLY A N 1
ATOM 968 C CA . GLY A 1 133 ? 12.195 13.641 8.562 1 89 133 GLY A CA 1
ATOM 969 C C . GLY A 1 133 ? 10.938 14.336 9.07 1 89 133 GLY A C 1
ATOM 970 O O . GLY A 1 133 ? 10.953 15.539 9.32 1 89 133 GLY A O 1
ATOM 971 N N . VAL A 1 134 ? 9.93 13.602 9.141 1 93.12 134 VAL A N 1
ATOM 972 C CA . VAL A 1 134 ? 8.68 14.141 9.672 1 93.12 134 VAL A CA 1
ATOM 973 C C . VAL A 1 134 ? 8.539 13.758 11.141 1 93.12 134 VAL A C 1
ATOM 975 O O . VAL A 1 134 ? 8.875 12.641 11.531 1 93.12 134 VAL A O 1
ATOM 978 N N . GLY A 1 135 ? 8.078 14.711 11.922 1 94.69 135 GLY A N 1
ATOM 979 C CA . GLY A 1 135 ? 7.859 14.469 13.336 1 94.69 135 GLY A CA 1
ATOM 980 C C . GLY A 1 135 ? 6.66 15.219 13.891 1 94.69 135 GLY A C 1
ATOM 981 O O . GLY A 1 135 ? 5.938 15.883 13.141 1 94.69 135 GLY A O 1
ATOM 982 N N . LEU A 1 136 ? 6.461 15.008 15.188 1 96.06 136 LEU A N 1
ATOM 983 C CA . LEU A 1 136 ? 5.438 15.711 15.953 1 96.06 136 LEU A CA 1
ATOM 984 C C . LEU A 1 136 ? 6.07 16.703 16.922 1 96.06 136 LEU A C 1
ATOM 986 O O . LEU A 1 136 ? 7.141 16.438 17.484 1 96.06 136 LEU A O 1
ATOM 990 N N . VAL A 1 137 ? 5.379 17.75 17.094 1 96.56 137 VAL A N 1
ATOM 991 C CA . VAL A 1 137 ? 5.852 18.734 18.062 1 96.56 137 VAL A CA 1
ATOM 992 C C . VAL A 1 137 ? 4.867 18.812 19.219 1 96.56 137 VAL A C 1
ATOM 994 O O . VAL A 1 137 ? 3.656 18.719 19.031 1 96.56 137 VAL A O 1
ATOM 997 N N . ASP A 1 138 ? 5.43 19 20.375 1 95.19 138 ASP A N 1
ATOM 998 C CA . ASP A 1 138 ? 4.625 19.312 21.547 1 95.19 138 ASP A CA 1
ATOM 999 C C . ASP A 1 138 ? 4.141 20.766 21.516 1 95.19 138 ASP A C 1
ATOM 1001 O O . ASP A 1 138 ? 4.922 21.688 21.734 1 95.19 138 ASP A O 1
ATOM 1005 N N . LEU A 1 139 ? 2.895 20.922 21.375 1 95.69 139 LEU A N 1
ATOM 1006 C CA . LEU A 1 139 ? 2.326 22.25 21.203 1 95.69 139 LEU A CA 1
ATOM 1007 C C . LEU A 1 139 ? 2.141 22.938 22.547 1 95.69 139 LEU A C 1
ATOM 1009 O O . LEU A 1 139 ? 1.868 24.141 22.609 1 95.69 139 LEU A O 1
ATOM 1013 N N . ASP A 1 140 ? 2.348 22.172 23.594 1 93.44 140 ASP A N 1
ATOM 1014 C CA . ASP A 1 140 ? 2.295 22.766 24.922 1 93.44 140 ASP A CA 1
ATOM 1015 C C . ASP A 1 140 ? 3.637 23.391 25.297 1 93.44 140 ASP A C 1
ATOM 1017 O O . ASP A 1 140 ? 3.725 24.156 26.266 1 93.44 140 ASP A O 1
ATOM 1021 N N . ALA A 1 141 ? 4.684 23.078 24.594 1 92.12 141 ALA A N 1
ATOM 1022 C CA . ALA A 1 141 ? 6.004 23.656 24.844 1 92.12 141 ALA A CA 1
ATOM 1023 C C . ALA A 1 141 ? 6.113 25.047 24.203 1 92.12 141 ALA A C 1
ATOM 1025 O O . ALA A 1 141 ? 5.445 25.328 23.203 1 92.12 141 ALA A O 1
ATOM 1026 N N . PRO A 1 142 ? 6.973 25.938 24.891 1 91.69 142 PRO A N 1
ATOM 1027 C CA . PRO A 1 142 ? 7.223 27.219 24.219 1 91.69 142 PRO A CA 1
ATOM 1028 C C . PRO A 1 142 ? 7.867 27.047 22.844 1 91.69 142 PRO A C 1
ATOM 1030 O O . PRO A 1 142 ? 8.852 26.312 22.703 1 91.69 142 PRO A O 1
ATOM 1033 N N . PRO A 1 143 ? 7.25 27.703 21.812 1 92.94 143 PRO A N 1
ATOM 1034 C CA . PRO A 1 143 ? 7.773 27.531 20.453 1 92.94 143 PRO A CA 1
ATOM 1035 C C . PRO A 1 143 ? 9.273 27.812 20.375 1 92.94 143 PRO A C 1
ATOM 1037 O O . PRO A 1 143 ? 9.977 27.156 19.594 1 92.94 143 PRO A O 1
ATOM 1040 N N . VAL A 1 144 ? 9.789 28.734 21.109 1 90.06 144 VAL A N 1
ATOM 1041 C CA . VAL A 1 144 ? 11.188 29.156 21.047 1 90.06 144 VAL A CA 1
ATOM 1042 C C . VAL A 1 144 ? 12.094 27.984 21.422 1 90.06 144 VAL A C 1
ATOM 1044 O O . VAL A 1 144 ? 13.242 27.922 20.969 1 90.06 144 VAL A O 1
ATOM 1047 N N . VAL A 1 145 ? 11.641 27.047 22.156 1 89.19 145 VAL A N 1
ATOM 1048 C CA . VAL A 1 145 ? 12.414 25.891 22.609 1 89.19 145 VAL A CA 1
ATOM 1049 C C . VAL A 1 145 ? 12.461 24.844 21.516 1 89.19 145 VAL A C 1
ATOM 1051 O O . VAL A 1 145 ? 13.5 24.203 21.297 1 89.19 145 VAL A O 1
ATOM 1054 N N . VAL A 1 146 ? 11.43 24.703 20.75 1 90.75 146 VAL A N 1
ATOM 1055 C CA . VAL A 1 146 ? 11.305 23.547 19.875 1 90.75 146 VAL A CA 1
ATOM 1056 C C . VAL A 1 146 ? 11.641 23.953 18.438 1 90.75 146 VAL A C 1
ATOM 1058 O O . VAL A 1 146 ? 12.133 23.141 17.656 1 90.75 146 VAL A O 1
ATOM 1061 N N . MET A 1 147 ? 11.484 25.141 18.062 1 92.56 147 MET A N 1
ATOM 1062 C CA . MET A 1 147 ? 11.445 25.562 16.672 1 92.56 147 MET A CA 1
ATOM 1063 C C . MET A 1 147 ? 12.852 25.656 16.094 1 92.56 147 MET A C 1
ATOM 1065 O O . MET A 1 147 ? 13.031 25.609 14.875 1 92.56 147 MET A O 1
ATOM 1069 N N . PRO A 1 148 ? 13.891 25.703 16.891 1 89.25 148 PRO A N 1
ATOM 1070 C CA . PRO A 1 148 ? 15.234 25.828 16.312 1 89.25 148 PRO A CA 1
ATOM 1071 C C . PRO A 1 148 ? 15.625 24.625 15.469 1 89.25 148 PRO A C 1
ATOM 1073 O O . PRO A 1 148 ? 16.422 24.75 14.539 1 89.25 148 PRO A O 1
ATOM 1076 N N . GLU A 1 149 ? 15.086 23.484 15.711 1 88.62 149 GLU A N 1
ATOM 1077 C CA . GLU A 1 149 ? 15.461 22.266 14.992 1 88.62 149 GLU A CA 1
ATOM 1078 C C . GLU A 1 149 ? 14.469 21.938 13.883 1 88.62 149 GLU A C 1
ATOM 1080 O O . GLU A 1 149 ? 14.609 20.938 13.188 1 88.62 149 GLU A O 1
ATOM 1085 N N . VAL A 1 150 ? 13.555 22.781 13.742 1 93.62 150 VAL A N 1
ATOM 1086 C CA . VAL A 1 150 ? 12.422 22.531 12.859 1 93.62 150 VAL A CA 1
ATOM 1087 C C . VAL A 1 150 ? 12.539 23.375 11.594 1 93.62 150 VAL A C 1
ATOM 1089 O O . VAL A 1 150 ? 12.844 24.562 11.664 1 93.62 150 VAL A O 1
ATOM 1092 N N . SER A 1 151 ? 12.352 22.734 10.438 1 95.19 151 SER A N 1
ATOM 1093 C CA . SER A 1 151 ? 12.445 23.469 9.188 1 95.19 151 SER A CA 1
ATOM 1094 C C . SER A 1 151 ? 11.062 23.859 8.672 1 95.19 151 SER A C 1
ATOM 1096 O O . SER A 1 151 ? 10.938 24.766 7.848 1 95.19 151 SER A O 1
ATOM 1098 N N . ALA A 1 152 ? 10.023 23.203 9.078 1 97.06 152 ALA A N 1
ATOM 1099 C CA . ALA A 1 152 ? 8.648 23.5 8.695 1 97.06 152 ALA A CA 1
ATOM 1100 C C . ALA A 1 152 ? 7.664 23 9.742 1 97.06 152 ALA A C 1
ATOM 1102 O O . ALA A 1 152 ? 7.902 21.969 10.383 1 97.06 152 ALA A O 1
ATOM 1103 N N . LEU A 1 153 ? 6.594 23.734 9.906 1 97.62 153 LEU A N 1
ATOM 1104 C CA . LEU A 1 153 ? 5.523 23.391 10.836 1 97.62 153 LEU A CA 1
ATOM 1105 C C . LEU A 1 153 ? 4.156 23.609 10.195 1 97.62 153 LEU A C 1
ATOM 1107 O O . LEU A 1 153 ? 3.928 24.625 9.539 1 97.62 153 LEU A O 1
ATOM 1111 N N . ARG A 1 154 ? 3.305 22.609 10.344 1 98.31 154 ARG A N 1
ATOM 1112 C CA . ARG A 1 154 ? 1.882 22.75 10.055 1 98.31 154 ARG A CA 1
ATOM 1113 C C . ARG A 1 154 ? 1.031 22.172 11.18 1 98.31 154 ARG A C 1
ATOM 1115 O O . ARG A 1 154 ? 1.371 21.141 11.758 1 98.31 154 ARG A O 1
ATOM 1122 N N . ILE A 1 155 ? -0.045 22.891 11.461 1 98.25 155 ILE A N 1
ATOM 1123 C CA . ILE A 1 155 ? -0.89 22.484 12.578 1 98.25 155 ILE A CA 1
ATOM 1124 C C . ILE A 1 155 ? -2.236 21.984 12.055 1 98.25 155 ILE A C 1
ATOM 1126 O O . ILE A 1 155 ? -2.85 22.641 11.203 1 98.25 155 ILE A O 1
ATOM 1130 N N . PHE A 1 156 ? -2.65 20.875 12.625 1 98.19 156 PHE A N 1
ATOM 1131 C CA . PHE A 1 156 ? -3.881 20.203 12.219 1 98.19 156 PHE A CA 1
ATOM 1132 C C . PHE A 1 156 ? -4.852 20.094 13.391 1 98.19 156 PHE A C 1
ATOM 1134 O O . PHE A 1 156 ? -4.445 19.797 14.516 1 98.19 156 PHE A O 1
ATOM 1141 N N . ALA A 1 157 ? -6.098 20.422 13.047 1 97.38 157 ALA A N 1
ATOM 1142 C CA . ALA A 1 157 ? -7.172 20.156 14 1 97.38 157 ALA A CA 1
ATOM 1143 C C . ALA A 1 157 ? -7.859 18.828 13.688 1 97.38 157 ALA A C 1
ATOM 1145 O O . ALA A 1 157 ? -8.266 18.578 12.555 1 97.38 157 ALA A O 1
ATOM 1146 N N . GLY A 1 158 ? -7.934 17.984 14.727 1 96.69 158 GLY A N 1
ATOM 1147 C CA . GLY A 1 158 ? -8.57 16.688 14.555 1 96.69 158 GLY A CA 1
ATOM 1148 C C . GLY A 1 158 ? -7.723 15.695 13.781 1 96.69 158 GLY A C 1
ATOM 1149 O O . GLY A 1 158 ? -6.602 16.016 13.375 1 96.69 158 GLY A O 1
ATOM 1150 N N . TYR A 1 159 ? -8.219 14.5 13.703 1 97.69 159 TYR A N 1
ATOM 1151 C CA . TYR A 1 159 ? -7.512 13.438 13 1 97.69 159 TYR A CA 1
ATOM 1152 C C . TYR A 1 159 ? -8.5 12.438 12.391 1 97.69 159 TYR A C 1
ATOM 1154 O O . TYR A 1 159 ? -9.703 12.516 12.648 1 97.69 159 TYR A O 1
ATOM 1162 N N . ALA A 1 160 ? -8 11.695 11.5 1 97.38 160 ALA A N 1
ATOM 1163 C CA . ALA A 1 160 ? -8.75 10.57 10.953 1 97.38 160 ALA A CA 1
ATOM 1164 C C . ALA A 1 160 ? -8.43 9.281 11.703 1 97.38 160 ALA A C 1
ATOM 1166 O O . ALA A 1 160 ? -7.258 8.977 11.961 1 97.38 160 ALA A O 1
ATOM 1167 N N . GLY A 1 161 ? -9.5 8.617 12.062 1 96.06 161 GLY A N 1
ATOM 1168 C CA . GLY A 1 161 ? -9.336 7.367 12.789 1 96.06 161 GLY A CA 1
ATOM 1169 C C . GLY A 1 161 ? -10.07 6.199 12.148 1 96.06 161 GLY A C 1
ATOM 1170 O O . GLY A 1 161 ? -11.148 6.375 11.578 1 96.06 161 GLY A O 1
ATOM 1171 N N . TRP A 1 162 ? -9.469 5.086 12.219 1 94.12 162 TRP A N 1
ATOM 1172 C CA . TRP A 1 162 ? -10.047 3.814 11.789 1 94.12 162 TRP A CA 1
ATOM 1173 C C . TRP A 1 162 ? -10.039 2.803 12.93 1 94.12 162 TRP A C 1
ATOM 1175 O O . TRP A 1 162 ? -9.07 2.715 13.688 1 94.12 162 TRP A O 1
ATOM 1185 N N . GLU A 1 163 ? -11.102 2.131 13.008 1 93.69 163 GLU A N 1
ATOM 1186 C CA . GLU A 1 163 ? -11.133 0.983 13.914 1 93.69 163 GLU A CA 1
ATOM 1187 C C . GLU A 1 163 ? -10.383 -0.206 13.312 1 93.69 163 GLU A C 1
ATOM 1189 O O . GLU A 1 163 ? -10.008 -0.183 12.141 1 93.69 163 GLU A O 1
ATOM 1194 N N . GLY A 1 164 ? -10.125 -1.268 14.234 1 86.75 164 GLY A N 1
ATOM 1195 C CA . GLY A 1 164 ? -9.469 -2.471 13.742 1 86.75 164 GLY A CA 1
ATOM 1196 C C . GLY A 1 164 ? -10.125 -3.055 12.508 1 86.75 164 GLY A C 1
ATOM 1197 O O . GLY A 1 164 ? -11.344 -3.236 12.477 1 86.75 164 GLY A O 1
ATOM 1198 N N . GLY A 1 165 ? -9.344 -3.283 11.453 1 83.94 165 GLY A N 1
ATOM 1199 C CA . GLY A 1 165 ? -9.828 -3.918 10.234 1 83.94 165 GLY A CA 1
ATOM 1200 C C . GLY A 1 165 ? -10.547 -2.957 9.305 1 83.94 165 GLY A C 1
ATOM 1201 O O . GLY A 1 165 ? -10.789 -3.275 8.141 1 83.94 165 GLY A O 1
ATOM 1202 N N . GLN A 1 166 ? -10.93 -1.773 9.727 1 89.88 166 GLN A N 1
ATOM 1203 C CA . GLN A 1 166 ? -11.727 -0.827 8.953 1 89.88 166 GLN A CA 1
ATOM 1204 C C . GLN A 1 166 ? -10.961 -0.325 7.734 1 89.88 166 GLN A C 1
ATOM 1206 O O . GLN A 1 166 ? -11.484 -0.35 6.617 1 89.88 166 GLN A O 1
ATOM 1211 N N . LEU A 1 167 ? -9.742 0.137 7.984 1 90 167 LEU A N 1
ATOM 1212 C CA . LEU A 1 167 ? -8.953 0.644 6.867 1 90 167 LEU A CA 1
ATOM 1213 C C . LEU A 1 167 ? -8.695 -0.452 5.836 1 90 167 LEU A C 1
ATOM 1215 O O . LEU A 1 167 ? -8.789 -0.211 4.633 1 90 167 LEU A O 1
ATOM 1219 N N . GLU A 1 168 ? -8.383 -1.646 6.289 1 82.62 168 GLU A N 1
ATOM 1220 C CA . GLU A 1 168 ? -8.18 -2.775 5.391 1 82.62 168 GLU A CA 1
ATOM 1221 C C . GLU A 1 168 ? -9.406 -3.012 4.512 1 82.62 168 GLU A C 1
ATOM 1223 O O . GLU A 1 168 ? -9.273 -3.303 3.318 1 82.62 168 GLU A O 1
ATOM 1228 N N . GLY A 1 169 ? -10.547 -2.99 5.164 1 84.25 169 GLY A N 1
ATOM 1229 C CA . GLY A 1 169 ? -11.773 -3.104 4.395 1 84.25 169 GLY A CA 1
ATOM 1230 C C . GLY A 1 169 ? -11.906 -2.045 3.318 1 84.25 169 GLY A C 1
ATOM 1231 O O . GLY A 1 169 ? -12.305 -2.346 2.189 1 84.25 169 GLY A O 1
ATOM 1232 N N . GLU A 1 170 ? -11.57 -0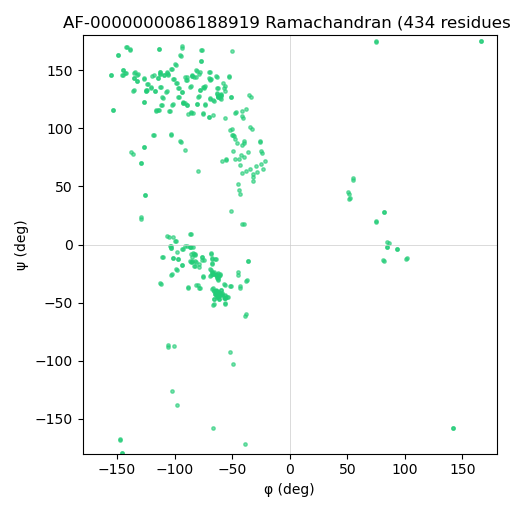.794 3.684 1 88.31 170 GLU A N 1
ATOM 1233 C CA . GLU A 1 170 ? -11.633 0.302 2.723 1 88.31 170 GLU A CA 1
ATOM 1234 C C . GLU A 1 170 ? -10.641 0.094 1.583 1 88.31 170 GLU A C 1
ATOM 1236 O O . GLU A 1 170 ? -10.938 0.407 0.428 1 88.31 170 GLU A O 1
ATOM 1241 N N . LEU A 1 171 ? -9.461 -0.388 1.9 1 84.88 171 LEU A N 1
ATOM 1242 C CA . LEU A 1 171 ? -8.445 -0.672 0.887 1 84.88 171 LEU A CA 1
ATOM 1243 C C . LEU A 1 171 ? -8.938 -1.745 -0.08 1 84.88 171 LEU A C 1
ATOM 1245 O O . LEU A 1 171 ? -8.789 -1.603 -1.297 1 84.88 171 LEU A O 1
ATOM 1249 N N . ARG A 1 172 ? -9.508 -2.783 0.437 1 78.88 172 ARG A N 1
ATOM 1250 C CA . ARG A 1 172 ? -10.023 -3.869 -0.395 1 78.88 172 ARG A CA 1
ATOM 1251 C C . ARG A 1 172 ? -11.133 -3.375 -1.317 1 78.88 172 ARG A C 1
ATOM 1253 O O . ARG A 1 172 ? -11.289 -3.877 -2.434 1 78.88 172 ARG A O 1
ATOM 1260 N N . SER A 1 173 ? -11.797 -2.393 -0.845 1 83.81 173 SER A N 1
ATOM 1261 C CA . SER A 1 173 ? -12.906 -1.848 -1.625 1 83.81 173 SER A CA 1
ATOM 1262 C C . SER A 1 173 ? -12.414 -0.787 -2.607 1 83.81 173 SER A C 1
ATOM 1264 O O . SER A 1 173 ? -13.219 -0.167 -3.309 1 83.81 173 SER A O 1
ATOM 1266 N N . GLY A 1 174 ? -11.172 -0.506 -2.582 1 83.75 174 GLY A N 1
ATOM 1267 C CA . GLY A 1 174 ? -10.594 0.374 -3.584 1 83.75 174 GLY A CA 1
ATOM 1268 C C . GLY A 1 174 ? -10.797 1.845 -3.279 1 83.75 174 GLY A C 1
ATOM 1269 O O . GLY A 1 174 ? -10.828 2.674 -4.191 1 83.75 174 GLY A O 1
ATOM 1270 N N . MET A 1 175 ? -10.906 2.195 -2.002 1 90.25 175 MET A N 1
ATOM 1271 C CA . MET A 1 175 ? -11.227 3.576 -1.651 1 90.25 175 MET A CA 1
ATOM 1272 C C . MET A 1 175 ? -9.969 4.438 -1.656 1 90.25 175 MET A C 1
ATOM 1274 O O . MET A 1 175 ? -10.047 5.668 -1.702 1 90.25 175 MET A O 1
ATOM 1278 N N . TRP A 1 176 ? -8.852 3.729 -1.582 1 92.94 176 TRP A N 1
ATOM 1279 C CA . TRP A 1 176 ? -7.605 4.469 -1.425 1 92.94 176 TRP A CA 1
ATOM 1280 C C . TRP A 1 176 ? -6.527 3.922 -2.355 1 92.94 176 TRP A C 1
ATOM 1282 O O . TRP A 1 176 ? -6.422 2.707 -2.547 1 92.94 176 TRP A O 1
ATOM 1292 N N . PHE A 1 177 ? -5.719 4.797 -2.883 1 92 177 PHE A N 1
ATOM 1293 C CA . PHE A 1 177 ? -4.367 4.418 -3.285 1 92 177 PHE A CA 1
ATOM 1294 C C . PHE A 1 177 ? -3.406 4.508 -2.105 1 92 177 PHE A C 1
ATOM 1296 O O . PHE A 1 177 ? -3.469 5.453 -1.316 1 92 177 PHE A O 1
ATOM 1303 N N . VAL A 1 178 ? -2.576 3.557 -1.955 1 89.5 178 VAL A N 1
ATOM 1304 C CA . VAL A 1 178 ? -1.493 3.629 -0.979 1 89.5 178 VAL A CA 1
ATOM 1305 C C . VAL A 1 178 ? -0.18 3.955 -1.688 1 89.5 178 VAL A C 1
ATOM 1307 O O . VAL A 1 178 ? 0.262 3.209 -2.564 1 89.5 178 VAL A O 1
ATOM 1310 N N . VAL A 1 179 ? 0.419 5.105 -1.269 1 91.69 179 VAL A N 1
ATOM 1311 C CA . VAL A 1 179 ? 1.613 5.52 -1.998 1 91.69 179 VAL A CA 1
ATOM 1312 C C . VAL A 1 179 ? 2.668 6.031 -1.02 1 91.69 179 VAL A C 1
ATOM 1314 O O . VAL A 1 179 ? 2.377 6.238 0.161 1 91.69 179 VAL A O 1
ATOM 1317 N N . ASP A 1 180 ? 3.846 6.203 -1.502 1 89.12 180 ASP A N 1
ATOM 1318 C CA . ASP A 1 180 ? 4.938 6.727 -0.685 1 89.12 180 ASP A CA 1
ATOM 1319 C C . ASP A 1 180 ? 4.719 8.203 -0.361 1 89.12 180 ASP A C 1
ATOM 1321 O O . ASP A 1 180 ? 4.27 8.969 -1.214 1 89.12 180 ASP A O 1
ATOM 1325 N N . ALA A 1 181 ? 5.121 8.469 0.854 1 92.62 181 ALA A N 1
ATOM 1326 C CA . ALA A 1 181 ? 5.09 9.875 1.252 1 92.62 181 ALA A CA 1
ATOM 1327 C C . ALA A 1 181 ? 6.418 10.562 0.948 1 92.62 181 ALA A C 1
ATOM 1329 O O . ALA A 1 181 ? 7.48 9.938 1.036 1 92.62 181 ALA A O 1
ATOM 1330 N N . GLU A 1 182 ? 6.332 11.758 0.573 1 91.69 182 GLU A N 1
ATOM 1331 C CA . GLU A 1 182 ? 7.48 12.656 0.575 1 91.69 182 GLU A CA 1
ATOM 1332 C C . GLU A 1 182 ? 7.383 13.68 1.705 1 91.69 182 GLU A C 1
ATOM 1334 O O . GLU A 1 182 ? 6.285 14.125 2.051 1 91.69 182 GLU A O 1
ATOM 1339 N N . ALA A 1 183 ? 8.523 14.062 2.219 1 87.69 183 ALA A N 1
ATOM 1340 C CA . ALA A 1 183 ? 8.555 14.953 3.379 1 87.69 183 ALA A CA 1
ATOM 1341 C C . ALA A 1 183 ? 7.789 16.234 3.105 1 87.69 183 ALA A C 1
ATOM 1343 O O . ALA A 1 183 ? 7.117 16.766 3.992 1 87.69 183 ALA A O 1
ATOM 1344 N N . GLY A 1 184 ? 7.84 16.703 1.873 1 94.31 184 GLY A N 1
ATOM 1345 C CA . GLY A 1 184 ? 7.223 17.969 1.529 1 94.31 184 GLY A CA 1
ATOM 1346 C C . GLY A 1 184 ? 5.707 17.891 1.442 1 94.31 184 GLY A C 1
ATOM 1347 O O . GLY A 1 184 ? 5.031 18.922 1.432 1 94.31 184 GLY A O 1
ATOM 1348 N N . ASP A 1 185 ? 5.168 16.75 1.409 1 97.19 185 ASP A N 1
ATOM 1349 C CA . ASP A 1 185 ? 3.729 16.594 1.225 1 97.19 185 ASP A CA 1
ATOM 1350 C C . ASP A 1 185 ? 2.955 17.281 2.344 1 97.19 185 ASP A C 1
ATOM 1352 O O . ASP A 1 185 ? 1.937 17.938 2.094 1 97.19 185 ASP A O 1
ATOM 1356 N N . ALA A 1 186 ? 3.457 17.188 3.553 1 97.56 186 ALA A N 1
ATOM 1357 C CA . ALA A 1 186 ? 2.758 17.719 4.723 1 97.56 186 ALA A CA 1
ATOM 1358 C C . ALA A 1 186 ? 2.877 19.234 4.793 1 97.56 186 ALA A C 1
ATOM 1360 O O . ALA A 1 186 ? 2.162 19.891 5.559 1 97.56 186 ALA A O 1
ATOM 1361 N N . PHE A 1 187 ? 3.721 19.797 3.973 1 98 187 PHE A N 1
ATOM 1362 C CA . PHE A 1 187 ? 4.055 21.203 4.156 1 98 187 PHE A CA 1
ATOM 1363 C C . PHE A 1 187 ? 3.896 21.969 2.85 1 98 187 PHE A C 1
ATOM 1365 O O . PHE A 1 187 ? 4.512 23.016 2.666 1 98 187 PHE A O 1
ATOM 1372 N N . THR A 1 188 ? 3.1 21.422 1.973 1 97.44 188 THR A N 1
ATOM 1373 C CA . THR A 1 188 ? 2.877 22.094 0.697 1 97.44 188 THR A CA 1
ATOM 1374 C C . THR A 1 188 ? 2.201 23.453 0.907 1 97.44 188 THR A C 1
ATOM 1376 O O . THR A 1 188 ? 1.332 23.594 1.771 1 97.44 188 THR A O 1
ATOM 1379 N N . ASP A 1 189 ? 2.584 24.438 0.055 1 97.5 189 ASP A N 1
ATOM 1380 C CA . ASP A 1 189 ? 1.953 25.75 0.113 1 97.5 189 ASP A CA 1
ATOM 1381 C C . ASP A 1 189 ? 0.728 25.812 -0.796 1 97.5 189 ASP A C 1
ATOM 1383 O O . ASP A 1 189 ? 0.024 26.828 -0.83 1 97.5 189 ASP A O 1
ATOM 1387 N N . ASP A 1 190 ? 0.425 24.766 -1.498 1 97.56 190 ASP A N 1
ATOM 1388 C CA . ASP A 1 190 ? -0.735 24.656 -2.379 1 97.56 190 ASP A CA 1
ATOM 1389 C C . ASP A 1 190 ? -1.538 23.391 -2.086 1 97.56 190 ASP A C 1
ATOM 1391 O O . ASP A 1 190 ? -1.63 22.5 -2.934 1 97.56 190 ASP A O 1
ATOM 1395 N N . PRO A 1 191 ? -2.201 23.391 -0.933 1 97.88 191 PRO A N 1
ATOM 1396 C CA . PRO A 1 191 ? -2.893 22.172 -0.51 1 97.88 191 PRO A CA 1
ATOM 1397 C C . PRO A 1 191 ? -3.975 21.734 -1.495 1 97.88 191 PRO A C 1
ATOM 1399 O O . PRO A 1 191 ? -4.246 20.547 -1.631 1 97.88 191 PRO A O 1
ATOM 1402 N N . ASP A 1 192 ? -4.559 22.625 -2.266 1 96 192 ASP A N 1
ATOM 1403 C CA . ASP A 1 192 ? -5.641 22.312 -3.193 1 96 192 ASP A CA 1
ATOM 1404 C C . ASP A 1 192 ? -5.145 21.406 -4.324 1 96 192 ASP A C 1
ATOM 1406 O O . ASP A 1 192 ? -5.93 20.672 -4.922 1 96 192 ASP A O 1
ATOM 1410 N N . THR A 1 193 ? -3.844 21.5 -4.566 1 97.06 193 THR A N 1
ATOM 1411 C CA . THR A 1 193 ? -3.312 20.734 -5.688 1 97.06 193 THR A CA 1
ATOM 1412 C C . THR A 1 193 ? -2.57 19.5 -5.195 1 97.06 193 THR A C 1
ATOM 1414 O O . THR A 1 193 ? -2.094 18.703 -5.996 1 97.06 193 THR A O 1
ATOM 1417 N N . LEU A 1 194 ? -2.484 19.312 -3.943 1 98.31 194 LEU A N 1
ATOM 1418 C CA . LEU A 1 194 ? -1.659 18.25 -3.391 1 98.31 194 LEU A CA 1
ATOM 1419 C C . LEU A 1 194 ? -2.125 16.891 -3.891 1 98.31 194 LEU A C 1
ATOM 1421 O O . LEU A 1 194 ? -1.305 16.047 -4.27 1 98.31 194 LEU A O 1
ATOM 1425 N N . TRP A 1 195 ? -3.418 16.688 -3.898 1 97.62 195 TRP A N 1
ATOM 1426 C CA . TRP A 1 195 ? -3.984 15.406 -4.324 1 97.62 195 TRP A CA 1
ATOM 1427 C C . TRP A 1 195 ? -3.521 15.047 -5.734 1 97.62 195 TRP A C 1
ATOM 1429 O O . TRP A 1 195 ? -2.975 13.969 -5.957 1 97.62 195 TRP A O 1
ATOM 1439 N N . ALA A 1 196 ? -3.678 15.969 -6.602 1 97 196 ALA A N 1
ATOM 1440 C CA . ALA A 1 196 ? -3.279 15.758 -7.992 1 97 196 ALA A CA 1
ATOM 1441 C C . ALA A 1 196 ? -1.767 15.594 -8.109 1 97 196 ALA A C 1
ATOM 1443 O O . ALA A 1 196 ? -1.285 14.766 -8.891 1 97 196 ALA A O 1
ATOM 1444 N N . GLN A 1 197 ? -1.051 16.359 -7.367 1 97.5 197 GLN A N 1
ATOM 1445 C CA . GLN A 1 197 ? 0.406 16.297 -7.402 1 97.5 197 GLN A CA 1
ATOM 1446 C C . GLN A 1 197 ? 0.912 14.922 -6.992 1 97.5 197 GLN A C 1
ATOM 1448 O O . GLN A 1 197 ? 1.782 14.352 -7.652 1 97.5 197 GLN A O 1
ATOM 1453 N N . VAL A 1 198 ? 0.384 14.391 -5.922 1 97.25 198 VAL A N 1
ATOM 1454 C CA . VAL A 1 198 ? 0.81 13.086 -5.422 1 97.25 198 VAL A CA 1
ATOM 1455 C C . VAL A 1 198 ? 0.457 12.008 -6.438 1 97.25 198 VAL A C 1
ATOM 1457 O O . VAL A 1 198 ? 1.269 11.117 -6.715 1 97.25 198 VAL A O 1
ATOM 1460 N N . LEU A 1 199 ? -0.706 12.055 -7.031 1 95.88 199 LEU A N 1
ATOM 1461 C CA . LEU A 1 199 ? -1.121 11.07 -8.023 1 95.88 199 LEU A CA 1
ATOM 1462 C C . LEU A 1 199 ? -0.232 11.141 -9.258 1 95.88 199 LEU A C 1
ATOM 1464 O O . LEU A 1 199 ? 0.18 10.102 -9.789 1 95.88 199 LEU A O 1
ATOM 1468 N N . ARG A 1 200 ? 0.041 12.328 -9.68 1 96.44 200 ARG A N 1
ATOM 1469 C CA . ARG A 1 200 ? 0.892 12.492 -10.859 1 96.44 200 ARG A CA 1
ATOM 1470 C C . ARG A 1 200 ? 2.287 11.93 -10.602 1 96.44 200 ARG A C 1
ATOM 1472 O O . ARG A 1 200 ? 2.859 11.266 -11.469 1 96.44 200 ARG A O 1
ATOM 1479 N N . ARG A 1 201 ? 2.781 12.273 -9.469 1 95.88 201 ARG A N 1
ATOM 1480 C CA . ARG A 1 201 ? 4.102 11.773 -9.102 1 95.88 201 ARG A CA 1
ATOM 1481 C C . ARG A 1 201 ? 4.145 10.25 -9.156 1 95.88 201 ARG A C 1
ATOM 1483 O O . ARG A 1 201 ? 5.09 9.672 -9.688 1 95.88 201 ARG A O 1
ATOM 1490 N N . GLN A 1 202 ? 3.131 9.656 -8.594 1 93.31 202 GLN A N 1
ATOM 1491 C CA . GLN A 1 202 ? 3.062 8.203 -8.586 1 93.31 202 GLN A CA 1
ATOM 1492 C C . GLN A 1 202 ? 2.906 7.652 -10 1 93.31 202 GLN A C 1
ATOM 1494 O O . GLN A 1 202 ? 3.561 6.676 -10.375 1 93.31 202 GLN A O 1
ATOM 1499 N N . ARG A 1 203 ? 2.025 8.219 -10.727 1 93.69 203 ARG A N 1
ATOM 1500 C CA . ARG A 1 203 ? 1.83 7.824 -12.125 1 93.69 203 ARG A CA 1
ATOM 1501 C C . ARG A 1 203 ? 3.143 7.883 -12.898 1 93.69 203 ARG A C 1
ATOM 1503 O O . ARG A 1 203 ? 3.467 6.965 -13.648 1 93.69 203 ARG A O 1
ATOM 1510 N N . ASN A 1 204 ? 3.836 8.953 -12.68 1 94.56 204 ASN A N 1
ATOM 1511 C CA . ASN A 1 204 ? 5.109 9.141 -13.367 1 94.56 204 ASN A CA 1
ATOM 1512 C C . ASN A 1 204 ? 6.125 8.07 -12.969 1 94.56 204 ASN A C 1
ATOM 1514 O O . ASN A 1 204 ? 6.891 7.594 -13.805 1 94.56 204 ASN A O 1
ATOM 1518 N N . GLU A 1 205 ? 6.168 7.777 -11.727 1 92.44 205 GLU A N 1
ATOM 1519 C CA . GLU A 1 205 ? 7.062 6.719 -11.266 1 92.44 205 GLU A CA 1
ATOM 1520 C C . GLU A 1 205 ? 6.746 5.391 -11.945 1 92.44 205 GLU A C 1
ATOM 1522 O O . GLU A 1 205 ? 7.656 4.664 -12.352 1 92.44 205 GLU A O 1
ATOM 1527 N N . MET A 1 206 ? 5.512 5.074 -12.086 1 92.94 206 MET A N 1
ATOM 1528 C CA . MET A 1 206 ? 5.102 3.838 -12.742 1 92.94 206 MET A CA 1
ATOM 1529 C C . MET A 1 206 ? 5.441 3.873 -14.227 1 92.94 206 MET A C 1
ATOM 1531 O O . MET A 1 206 ? 5.875 2.867 -14.789 1 92.94 206 MET A O 1
ATOM 1535 N N . SER A 1 207 ? 5.277 5.016 -14.805 1 93.06 207 SER A N 1
ATOM 1536 C CA . SER A 1 207 ? 5.641 5.191 -16.203 1 93.06 207 SER A CA 1
ATOM 1537 C C . SER A 1 207 ? 7.137 4.984 -16.422 1 93.06 207 SER A C 1
ATOM 1539 O O . SER A 1 207 ? 7.547 4.32 -17.375 1 93.06 207 SER A O 1
ATOM 1541 N N . PHE A 1 208 ? 7.926 5.523 -15.523 1 92 208 PHE A N 1
ATOM 1542 C CA . PHE A 1 208 ? 9.375 5.375 -15.602 1 92 208 PHE A CA 1
ATOM 1543 C C . PHE A 1 208 ? 9.781 3.914 -15.445 1 92 208 PHE A C 1
ATOM 1545 O O . PHE A 1 208 ? 10.641 3.422 -16.172 1 92 208 PHE A O 1
ATOM 1552 N N . ALA A 1 209 ? 9.117 3.248 -14.562 1 91.31 209 ALA A N 1
ATOM 1553 C CA . ALA A 1 209 ? 9.406 1.832 -14.352 1 91.31 209 ALA A CA 1
ATOM 1554 C C . ALA A 1 209 ? 9.117 1.017 -15.609 1 91.31 209 ALA A C 1
ATOM 1556 O O . ALA A 1 209 ? 9.883 0.112 -15.953 1 91.31 209 ALA A O 1
ATOM 1557 N N . LEU A 1 210 ? 8.062 1.301 -16.266 1 92.38 210 LEU A N 1
ATOM 1558 C CA . LEU A 1 210 ? 7.633 0.565 -17.438 1 92.38 210 LEU A CA 1
ATOM 1559 C C . LEU A 1 210 ? 8.594 0.799 -18.609 1 92.38 210 LEU A C 1
ATOM 1561 O O . LEU A 1 210 ? 8.648 -0.005 -19.547 1 92.38 210 LEU A O 1
ATOM 1565 N N . THR A 1 211 ? 9.328 1.87 -18.562 1 86.81 211 THR A N 1
ATOM 1566 C CA . THR A 1 211 ? 10.219 2.203 -19.672 1 86.81 211 THR A CA 1
ATOM 1567 C C . THR A 1 211 ? 11.641 1.73 -19.375 1 86.81 211 THR A C 1
ATOM 1569 O O . THR A 1 211 ? 12.516 1.833 -20.234 1 86.81 211 THR A O 1
ATOM 1572 N N . HIS A 1 212 ? 11.891 1.365 -18.172 1 75.94 212 HIS A N 1
ATOM 1573 C CA . HIS A 1 212 ? 13.219 0.886 -17.797 1 75.94 212 HIS A CA 1
ATOM 1574 C C . HIS A 1 212 ? 13.508 -0.476 -18.422 1 75.94 212 HIS A C 1
ATOM 1576 O O . HIS A 1 212 ? 12.727 -1.414 -18.266 1 75.94 212 HIS A O 1
ATOM 1582 N N . PRO A 1 213 ? 14.445 -0.495 -19.406 1 61.75 213 PRO A N 1
ATOM 1583 C CA . PRO A 1 213 ? 14.742 -1.79 -20.031 1 61.75 213 PRO A CA 1
ATOM 1584 C C . PRO A 1 213 ? 15.281 -2.811 -19.016 1 61.75 213 PRO A C 1
ATOM 1586 O O . PRO A 1 213 ? 15.852 -2.432 -18 1 61.75 213 PRO A O 1
ATOM 1589 N N . SER A 1 214 ? 14.641 -3.98 -18.953 1 56.81 214 SER A N 1
ATOM 1590 C CA . SER A 1 214 ? 15.148 -5.07 -18.125 1 56.81 214 SER A CA 1
ATOM 1591 C C . SER A 1 214 ? 16.672 -5.145 -18.188 1 56.81 214 SER A C 1
ATOM 1593 O O . SER A 1 214 ? 17.328 -5.43 -17.188 1 56.81 214 SER A O 1
ATOM 1595 N N . ASP A 1 215 ? 17.219 -5.383 -19.438 1 51.28 215 ASP A N 1
ATOM 1596 C CA . ASP A 1 215 ? 18.641 -5.488 -19.781 1 51.28 215 ASP A CA 1
ATOM 1597 C C . ASP A 1 215 ? 19.141 -4.223 -20.469 1 51.28 215 ASP A C 1
ATOM 1599 O O . ASP A 1 215 ? 18.734 -3.934 -21.594 1 51.28 215 ASP A O 1
ATOM 1603 N N . PRO A 1 216 ? 19.703 -3.32 -19.688 1 47.47 216 PRO A N 1
ATOM 1604 C CA . PRO A 1 216 ? 20.281 -2.189 -20.422 1 47.47 216 PRO A CA 1
ATOM 1605 C C . PRO A 1 216 ? 21.047 -2.619 -21.656 1 47.47 216 PRO A C 1
ATOM 1607 O O . PRO A 1 216 ? 21.203 -1.836 -22.609 1 47.47 216 PRO A O 1
ATOM 1610 N N . ASN A 1 217 ? 21.688 -3.676 -21.531 1 43.12 217 ASN A N 1
ATOM 1611 C CA . ASN A 1 217 ? 22.484 -4.051 -22.703 1 43.12 217 ASN A CA 1
ATOM 1612 C C . ASN A 1 217 ? 21.609 -4.418 -23.891 1 43.12 217 ASN A C 1
ATOM 1614 O O . ASN A 1 217 ? 22.109 -4.727 -24.969 1 43.12 217 ASN A O 1
ATOM 1618 N N . LEU A 1 218 ? 20.422 -4.652 -23.641 1 38.09 218 LEU A N 1
ATOM 1619 C CA . LEU A 1 218 ? 19.656 -5.039 -24.812 1 38.09 218 LEU A CA 1
ATOM 1620 C C . LEU A 1 218 ? 19.156 -3.812 -25.562 1 38.09 218 LEU A C 1
ATOM 1622 O O . LEU A 1 218 ? 18.406 -3.938 -26.531 1 38.09 218 LEU A O 1
ATOM 1626 N N . ASN A 1 219 ? 19.234 -2.656 -25.078 1 33.25 219 ASN A N 1
ATOM 1627 C CA . ASN A 1 219 ? 19.141 -1.562 -26.031 1 33.25 219 ASN A CA 1
ATOM 1628 C C . ASN A 1 219 ? 20.484 -1.284 -26.719 1 33.25 219 ASN A C 1
ATOM 1630 O O . ASN A 1 219 ? 21.531 -1.366 -26.078 1 33.25 219 ASN A O 1
ATOM 1634 N N . MET B 1 1 ? -42.125 -36.438 79.812 1 19.12 1 MET B N 1
ATOM 1635 C CA . MET B 1 1 ? -40.938 -37.281 79.812 1 19.12 1 MET B CA 1
ATOM 1636 C C . MET B 1 1 ? -40.625 -37.688 78.375 1 19.12 1 MET B C 1
ATOM 1638 O O . MET B 1 1 ? -39.875 -38.656 78.125 1 19.12 1 MET B O 1
ATOM 1642 N N . ALA B 1 2 ? -41.469 -37.219 77.562 1 17.06 2 ALA B N 1
ATOM 1643 C CA . ALA B 1 2 ? -41.688 -37.969 76.312 1 17.06 2 ALA B CA 1
ATOM 1644 C C . ALA B 1 2 ? -40.375 -38.281 75.625 1 17.06 2 ALA B C 1
ATOM 1646 O O . ALA B 1 2 ? -39.375 -37.562 75.812 1 17.06 2 ALA B O 1
ATOM 1647 N N . VAL B 1 3 ? -40.562 -39.188 74.688 1 16.72 3 VAL B N 1
ATOM 1648 C CA . VAL B 1 3 ? -39.844 -40.219 74 1 16.72 3 VAL B CA 1
ATOM 1649 C C . VAL B 1 3 ? -38.719 -39.594 73.125 1 16.72 3 VAL B C 1
ATOM 1651 O O . VAL B 1 3 ? -38.75 -38.375 72.875 1 16.72 3 VAL B O 1
ATOM 1654 N N . ARG B 1 4 ? -38.312 -40.375 72.125 1 16.89 4 ARG B N 1
ATOM 1655 C CA . ARG B 1 4 ? -37.188 -41.188 71.688 1 16.89 4 ARG B CA 1
ATOM 1656 C C . ARG B 1 4 ? -36.375 -40.438 70.625 1 16.89 4 ARG B C 1
ATOM 1658 O O . ARG B 1 4 ? -36.812 -39.406 70.125 1 16.89 4 ARG B O 1
ATOM 1665 N N . THR B 1 5 ? -36.188 -41.156 69.438 1 16.58 5 THR B N 1
ATOM 1666 C CA . THR B 1 5 ? -35.031 -41.812 68.812 1 16.58 5 THR B CA 1
ATOM 1667 C C . THR B 1 5 ? -34.375 -40.969 67.75 1 16.58 5 THR B C 1
ATOM 1669 O O . THR B 1 5 ? -34.969 -39.969 67.312 1 16.58 5 THR B O 1
ATOM 1672 N N . ALA B 1 6 ? -34 -41.656 66.625 1 18.39 6 ALA B N 1
ATOM 1673 C CA . ALA B 1 6 ? -32.75 -42.125 65.938 1 18.39 6 ALA B CA 1
ATOM 1674 C C . ALA B 1 6 ? -32.375 -41.219 64.812 1 18.39 6 ALA B C 1
ATOM 1676 O O . ALA B 1 6 ? -31.25 -40.719 64.75 1 18.39 6 ALA B O 1
ATOM 1677 N N . GLY B 1 7 ? -32.938 -41.469 63.531 1 17.25 7 GLY B N 1
ATOM 1678 C CA . GLY B 1 7 ? -32.219 -42.094 62.406 1 17.25 7 GLY B CA 1
ATOM 1679 C C . GLY B 1 7 ? -31.656 -41.094 61.406 1 17.25 7 GLY B C 1
ATOM 1680 O O . GLY B 1 7 ? -31.125 -41.469 60.375 1 17.25 7 GLY B O 1
ATOM 1681 N N . ARG B 1 8 ? -31.938 -39.75 61.5 1 18.56 8 ARG B N 1
ATOM 1682 C CA . ARG B 1 8 ? -32.094 -39.219 60.125 1 18.56 8 ARG B CA 1
ATOM 1683 C C . ARG B 1 8 ? -30.75 -39.281 59.375 1 18.56 8 ARG B C 1
ATOM 1685 O O . ARG B 1 8 ? -29.734 -38.781 59.875 1 18.56 8 ARG B O 1
ATOM 1692 N N . HIS B 1 9 ? -30.656 -40.156 58.344 1 19.53 9 HIS B N 1
ATOM 1693 C CA . HIS B 1 9 ? -29.734 -40.75 57.406 1 19.53 9 HIS B CA 1
ATOM 1694 C C . HIS B 1 9 ? -28.875 -39.719 56.719 1 19.53 9 HIS B C 1
ATOM 1696 O O . HIS B 1 9 ? -27.641 -39.812 56.719 1 19.53 9 HIS B O 1
ATOM 1702 N N . ALA B 1 10 ? -29.234 -39.375 55.375 1 21.12 10 ALA B N 1
ATOM 1703 C CA . ALA B 1 10 ? -28.484 -39.656 54.156 1 21.12 10 ALA B CA 1
ATOM 1704 C C . ALA B 1 10 ? -27.422 -38.562 53.906 1 21.12 10 ALA B C 1
ATOM 1706 O O . ALA B 1 10 ? -27.609 -37.406 54.312 1 21.12 10 ALA B O 1
ATOM 1707 N N . THR B 1 11 ? -26.281 -39 53.344 1 20.83 11 THR B N 1
ATOM 1708 C CA . THR B 1 11 ? -24.922 -38.719 52.875 1 20.83 11 THR B CA 1
ATOM 1709 C C . THR B 1 11 ? -24.906 -37.594 51.844 1 20.83 11 THR B C 1
ATOM 1711 O O . THR B 1 11 ? -25.766 -37.594 50.969 1 20.83 11 THR B O 1
ATOM 1714 N N . ARG B 1 12 ? -24.422 -36.5 52.188 1 19.78 12 ARG B N 1
ATOM 1715 C CA . ARG B 1 12 ? -24.062 -35.25 51.469 1 19.78 12 ARG B CA 1
ATOM 1716 C C . ARG B 1 12 ? -23.344 -35.594 50.156 1 19.78 12 ARG B C 1
ATOM 1718 O O . ARG B 1 12 ? -22.203 -36.062 50.188 1 19.78 12 ARG B O 1
ATOM 1725 N N . ALA B 1 13 ? -24.188 -36.219 49.188 1 21.59 13 ALA B N 1
ATOM 1726 C CA . ALA B 1 13 ? -23.625 -36.625 47.906 1 21.59 13 ALA B CA 1
ATOM 1727 C C . ALA B 1 13 ? -22.625 -35.594 47.406 1 21.59 13 ALA B C 1
ATOM 1729 O O . ALA B 1 13 ? -22.641 -34.438 47.844 1 21.59 13 ALA B O 1
ATOM 1730 N N . ASP B 1 1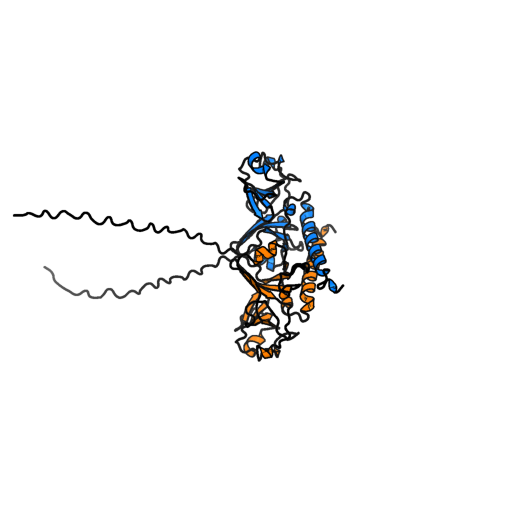4 ? -22.109 -35.719 46.094 1 21.64 14 ASP B N 1
ATOM 1731 C CA . ASP B 1 14 ? -21.016 -35.781 45.094 1 21.64 14 ASP B CA 1
ATOM 1732 C C . ASP B 1 14 ? -20.859 -34.469 44.375 1 21.64 14 ASP B C 1
ATOM 1734 O O . ASP B 1 14 ? -20.094 -34.344 43.406 1 21.64 14 ASP B O 1
ATOM 1738 N N . ASP B 1 15 ? -21.578 -33.344 44.75 1 23.48 15 ASP B N 1
ATOM 1739 C CA . ASP B 1 15 ? -21.844 -32.562 43.531 1 23.48 15 ASP B CA 1
ATOM 1740 C C . ASP B 1 15 ? -20.547 -32.219 42.812 1 23.48 15 ASP B C 1
ATOM 1742 O O . ASP B 1 15 ? -19.516 -31.984 43.438 1 23.48 15 ASP B O 1
ATOM 1746 N N . PRO B 1 16 ? -20.531 -32.375 41.406 1 25.78 16 PRO B N 1
ATOM 1747 C CA . PRO B 1 16 ? -19.469 -32.438 40.406 1 25.78 16 PRO B CA 1
ATOM 1748 C C . PRO B 1 16 ? -18.578 -31.203 40.406 1 25.78 16 PRO B C 1
ATOM 1750 O O . PRO B 1 16 ? -18.953 -30.156 40.969 1 25.78 16 PRO B O 1
ATOM 1753 N N . GLY B 1 17 ? -17.25 -31.469 40.25 1 26.52 17 GLY B N 1
ATOM 1754 C CA . GLY B 1 17 ? -16 -30.766 40 1 26.52 17 GLY B CA 1
ATOM 1755 C C . GLY B 1 17 ? -16.125 -29.641 39 1 26.52 17 GLY B C 1
ATOM 1756 O O . GLY B 1 17 ? -16.625 -29.844 37.906 1 26.52 17 GLY B O 1
ATOM 1757 N N . PRO B 1 18 ? -16.734 -28.484 39.469 1 23.84 18 PRO B N 1
ATOM 1758 C CA . PRO B 1 18 ? -17.031 -27.516 38.406 1 23.84 18 PRO B CA 1
ATOM 1759 C C . PRO B 1 18 ? -15.891 -27.406 37.406 1 23.84 18 PRO B C 1
ATOM 1761 O O . PRO B 1 18 ? -14.727 -27.641 37.75 1 23.84 18 PRO B O 1
ATOM 1764 N N . LEU B 1 19 ? -16.172 -27.828 36.125 1 25.11 19 LEU B N 1
ATOM 1765 C CA . LEU B 1 19 ? -15.453 -27.719 34.875 1 25.11 19 LEU B CA 1
ATOM 1766 C C . LEU B 1 19 ? -14.891 -26.328 34.688 1 25.11 19 LEU B C 1
ATOM 1768 O O . LEU B 1 19 ? -15.641 -25.375 34.406 1 25.11 19 LEU B O 1
ATOM 1772 N N . VAL B 1 20 ? -14.172 -25.812 35.625 1 25.92 20 VAL B N 1
ATOM 1773 C CA . VAL B 1 20 ? -13.641 -24.5 35.281 1 25.92 20 VAL B CA 1
ATOM 1774 C C . VAL B 1 20 ? -13.031 -24.516 33.906 1 25.92 20 VAL B C 1
ATOM 1776 O O . VAL B 1 20 ? -12.055 -25.219 33.625 1 25.92 20 VAL B O 1
ATOM 1779 N N . THR B 1 21 ? -13.969 -24.562 32.875 1 27.28 21 THR B N 1
ATOM 1780 C CA . THR B 1 21 ? -13.578 -24.422 31.484 1 27.28 21 THR B CA 1
ATOM 1781 C C . THR B 1 21 ? -12.578 -23.281 31.328 1 27.28 21 THR B C 1
ATOM 1783 O O . THR B 1 21 ? -12.867 -22.141 31.688 1 27.28 21 THR B O 1
ATOM 1786 N N . GLY B 1 22 ? -11.344 -23.516 31.766 1 27.25 22 GLY B N 1
ATOM 1787 C CA . GLY B 1 22 ? -10.242 -22.656 31.359 1 27.25 22 GLY B CA 1
ATOM 1788 C C . GLY B 1 22 ? -10.398 -22.141 29.938 1 27.25 22 GLY B C 1
ATOM 1789 O O . GLY B 1 22 ? -10.297 -22.922 28.984 1 27.25 22 GLY B O 1
ATOM 1790 N N . GLY B 1 23 ? -11.492 -21.328 29.859 1 25.44 23 GLY B N 1
ATOM 1791 C CA . GLY B 1 23 ? -11.688 -20.719 28.547 1 25.44 23 GLY B CA 1
ATOM 1792 C C . GLY B 1 23 ? -10.383 -20.266 27.906 1 25.44 23 GLY B C 1
ATOM 1793 O O . GLY B 1 23 ? -9.578 -19.578 28.531 1 25.44 23 GLY B O 1
ATOM 1794 N N . ALA B 1 24 ? -9.727 -21.141 27.203 1 28.7 24 ALA B N 1
ATOM 1795 C CA . ALA B 1 24 ? -8.688 -20.812 26.234 1 28.7 24 ALA B CA 1
ATOM 1796 C C . ALA B 1 24 ? -8.961 -19.469 25.578 1 28.7 24 ALA B C 1
ATOM 1798 O O . ALA B 1 24 ? -9.883 -19.344 24.766 1 28.7 24 ALA B O 1
ATOM 1799 N N . THR B 1 25 ? -9.133 -18.438 26.422 1 26.02 25 THR B N 1
ATOM 1800 C CA . THR B 1 25 ? -9.375 -17.172 25.719 1 26.02 25 THR B CA 1
ATOM 1801 C C . THR B 1 25 ? -8.469 -17.062 24.484 1 26.02 25 THR B C 1
ATOM 1803 O O . THR B 1 25 ? -7.301 -17.438 24.531 1 26.02 25 THR B O 1
ATOM 1806 N N . ALA B 1 26 ? -9.133 -17.188 23.375 1 28.08 26 ALA B N 1
ATOM 1807 C CA . ALA B 1 26 ? -8.688 -16.781 22.031 1 28.08 26 ALA B CA 1
ATOM 1808 C C . ALA B 1 26 ? -7.719 -15.609 22.109 1 28.08 26 ALA B C 1
ATOM 1810 O O . ALA B 1 26 ? -8.094 -14.508 22.531 1 28.08 26 ALA B O 1
ATOM 1811 N N . ARG B 1 27 ? -6.637 -15.789 22.703 1 30 27 ARG B N 1
ATOM 1812 C CA . ARG B 1 27 ? -5.59 -14.812 22.406 1 30 27 ARG B CA 1
ATOM 1813 C C . ARG B 1 27 ? -5.832 -14.141 21.062 1 30 27 ARG B C 1
ATOM 1815 O O . ARG B 1 27 ? -5.773 -14.789 20.016 1 30 27 ARG B O 1
ATOM 1822 N N . ASP B 1 28 ? -6.902 -13.383 20.938 1 30.75 28 ASP B N 1
ATOM 1823 C CA . ASP B 1 28 ? -7.352 -12.422 19.938 1 30.75 28 ASP B CA 1
ATOM 1824 C C . ASP B 1 28 ? -6.168 -11.695 19.297 1 30.75 28 ASP B C 1
ATOM 1826 O O . ASP B 1 28 ? -5.488 -10.898 19.953 1 30.75 28 ASP B O 1
ATOM 1830 N N . ASN B 1 29 ? -5.379 -12.422 18.719 1 34.25 29 ASN B N 1
ATOM 1831 C CA . ASN B 1 29 ? -4.23 -12.039 17.906 1 34.25 29 ASN B CA 1
ATOM 1832 C C . ASN B 1 29 ? -4.406 -10.648 17.297 1 34.25 29 ASN B C 1
ATOM 1834 O O . ASN B 1 29 ? -5.422 -10.375 16.656 1 34.25 29 ASN B O 1
ATOM 1838 N N . ALA B 1 30 ? -4.031 -9.625 17.969 1 34.06 30 ALA B N 1
ATOM 1839 C CA . ALA B 1 30 ? -3.896 -8.203 17.656 1 34.06 30 ALA B CA 1
ATOM 1840 C C . ALA B 1 30 ? -3.68 -7.98 16.172 1 34.06 30 ALA B C 1
ATOM 1842 O O . ALA B 1 30 ? -2.697 -8.469 15.594 1 34.06 30 ALA B O 1
ATOM 1843 N N . GLY B 1 31 ? -4.777 -7.992 15.305 1 37.41 31 GLY B N 1
ATOM 1844 C CA . GLY B 1 31 ? -5.09 -7.938 13.891 1 37.41 31 GLY B CA 1
ATOM 1845 C C . GLY B 1 31 ? -4.281 -6.895 13.141 1 37.41 31 GLY B C 1
ATOM 1846 O O . GLY B 1 31 ? -4.621 -5.711 13.148 1 37.41 31 GLY B O 1
ATOM 1847 N N . VAL B 1 32 ? -3.021 -6.75 13.344 1 41.16 32 VAL B N 1
ATOM 1848 C CA . VAL B 1 32 ? -2.203 -5.891 12.5 1 41.16 32 VAL B CA 1
ATOM 1849 C C . VAL B 1 32 ? -2.717 -5.945 11.062 1 41.16 32 VAL B C 1
ATOM 1851 O O . VAL B 1 32 ? -2.902 -7.031 10.5 1 41.16 32 VAL B O 1
ATOM 1854 N N . GLU B 1 33 ? -3.516 -4.832 10.688 1 48.62 33 GLU B N 1
ATOM 1855 C CA . GLU B 1 33 ? -4.07 -4.605 9.352 1 48.62 33 GLU B CA 1
ATOM 1856 C C . GLU B 1 33 ? -3.01 -4.789 8.273 1 48.62 33 GLU B C 1
ATOM 1858 O O . GLU B 1 33 ? -1.916 -4.23 8.367 1 48.62 33 GLU B O 1
ATOM 1863 N N . THR B 1 34 ? -2.859 -6.059 7.637 1 69.06 34 THR B N 1
ATOM 1864 C CA . THR B 1 34 ? -1.944 -6.895 6.867 1 69.06 34 THR B CA 1
ATOM 1865 C C . THR B 1 34 ? -2.021 -6.551 5.383 1 69.06 34 THR B C 1
ATOM 1867 O O . THR B 1 34 ? -2.992 -5.941 4.93 1 69.06 34 THR B O 1
ATOM 1870 N N . LEU B 1 35 ? -1.04 -6.008 4.711 1 81.19 35 LEU B N 1
ATOM 1871 C CA . LEU B 1 35 ? -0.953 -5.988 3.254 1 81.19 35 LEU B CA 1
ATOM 1872 C C . LEU B 1 35 ? -1.373 -7.332 2.668 1 81.19 35 LEU B C 1
ATOM 1874 O O . LEU B 1 35 ? -1.269 -7.547 1.458 1 81.19 35 LEU B O 1
ATOM 1878 N N . THR B 1 36 ? -2.047 -8.039 3.547 1 86.19 36 THR B N 1
ATOM 1879 C CA . THR B 1 36 ? -2.523 -9.344 3.102 1 86.19 36 THR B CA 1
ATOM 1880 C C . THR B 1 36 ? -3.508 -9.195 1.946 1 86.19 36 THR B C 1
ATOM 1882 O O . THR B 1 36 ? -4.426 -8.375 2.01 1 86.19 36 THR B O 1
ATOM 1885 N N . GLY B 1 37 ? -3.264 -9.875 0.898 1 88.81 37 GLY B N 1
ATOM 1886 C CA . GLY B 1 37 ? -4.152 -9.867 -0.254 1 88.81 37 GLY B CA 1
ATOM 1887 C C . GLY B 1 37 ? -3.773 -8.836 -1.296 1 88.81 37 GLY B C 1
ATOM 1888 O O . GLY B 1 37 ? -4.359 -8.789 -2.379 1 88.81 37 GLY B O 1
ATOM 1889 N N . ARG B 1 38 ? -2.74 -8.023 -0.993 1 90.19 38 ARG B N 1
ATOM 1890 C CA . ARG B 1 38 ? -2.271 -7.012 -1.938 1 90.19 38 ARG B CA 1
ATOM 1891 C C . ARG B 1 38 ? -1.096 -7.535 -2.758 1 90.19 38 ARG B C 1
ATOM 1893 O O . ARG B 1 38 ? -0.485 -8.547 -2.404 1 90.19 38 ARG B O 1
ATOM 1900 N N . LEU B 1 39 ? -0.853 -6.82 -3.875 1 95.31 39 LEU B N 1
ATOM 1901 C CA . LEU B 1 39 ? 0.311 -7.137 -4.695 1 95.31 39 LEU B CA 1
ATOM 1902 C C . LEU B 1 39 ? 1.479 -6.215 -4.363 1 95.31 39 LEU B C 1
ATOM 1904 O O . LEU B 1 39 ? 1.29 -5.012 -4.168 1 95.31 39 LEU B O 1
ATOM 1908 N N . LEU B 1 40 ? 2.648 -6.809 -4.223 1 95.44 40 LEU B N 1
ATOM 1909 C CA . LEU B 1 40 ? 3.908 -6.086 -4.348 1 95.44 40 LEU B CA 1
ATOM 1910 C C . LEU B 1 40 ? 4.434 -6.152 -5.781 1 95.44 40 LEU B C 1
ATOM 1912 O O . LEU B 1 40 ? 4.605 -7.238 -6.332 1 95.44 40 LEU B O 1
ATOM 1916 N N . VAL B 1 41 ? 4.613 -5.008 -6.371 1 96.62 41 VAL B N 1
ATOM 1917 C CA . VAL B 1 41 ? 5.164 -4.918 -7.719 1 96.62 41 VAL B CA 1
ATOM 1918 C C . VAL B 1 41 ? 6.559 -4.301 -7.668 1 96.62 41 VAL B C 1
ATOM 1920 O O . VAL B 1 41 ? 6.727 -3.166 -7.219 1 96.62 41 VAL B O 1
ATOM 1923 N N . ALA B 1 42 ? 7.547 -5.09 -8.156 1 95.69 42 ALA B N 1
ATOM 1924 C CA . ALA B 1 42 ? 8.945 -4.688 -8.008 1 95.69 42 ALA B CA 1
ATOM 1925 C C . ALA B 1 42 ? 9.219 -3.389 -8.758 1 95.69 42 ALA B C 1
ATOM 1927 O O . ALA B 1 42 ? 8.844 -3.24 -9.922 1 95.69 42 ALA B O 1
ATOM 1928 N N . VAL B 1 43 ? 9.844 -2.467 -8.047 1 92.62 43 VAL B N 1
ATOM 1929 C CA . VAL B 1 43 ? 10.375 -1.273 -8.695 1 92.62 43 VAL B CA 1
ATOM 1930 C C . VAL B 1 43 ? 11.703 -1.605 -9.375 1 92.62 43 VAL B C 1
ATOM 1932 O O . VAL B 1 43 ? 12.602 -2.174 -8.758 1 92.62 43 VAL B O 1
ATOM 1935 N N . PRO B 1 44 ? 11.75 -1.254 -10.672 1 88.75 44 PRO B N 1
ATOM 1936 C CA . PRO B 1 44 ? 13.008 -1.569 -11.367 1 88.75 44 PRO B CA 1
ATOM 1937 C C . PRO B 1 44 ? 14.211 -0.879 -10.734 1 88.75 44 PRO B C 1
ATOM 1939 O O . PRO B 1 44 ? 14.109 0.267 -10.289 1 88.75 44 PRO B O 1
ATOM 1942 N N . ARG B 1 45 ? 15.227 -1.646 -10.461 1 75.94 45 ARG B N 1
ATOM 1943 C CA . ARG B 1 45 ? 16.453 -1.072 -9.922 1 75.94 45 ARG B CA 1
ATOM 1944 C C . ARG B 1 45 ? 17.594 -1.198 -10.922 1 75.94 45 ARG B C 1
ATOM 1946 O O . ARG B 1 45 ? 17.547 -2.014 -11.844 1 75.94 45 ARG B O 1
ATOM 1953 N N . ASP B 1 46 ? 18.5 -0.199 -10.867 1 62.72 46 ASP B N 1
ATOM 1954 C CA . ASP B 1 46 ? 19.672 -0.194 -11.742 1 62.72 46 ASP B CA 1
ATOM 1955 C C . ASP B 1 46 ? 20.562 -1.4 -11.469 1 62.72 46 ASP B C 1
ATOM 1957 O O . ASP B 1 46 ? 20.609 -1.901 -10.344 1 62.72 46 ASP B O 1
ATOM 1961 N N . VAL B 1 47 ? 20.875 -2.137 -12.492 1 55.91 47 VAL B N 1
ATOM 1962 C CA . VAL B 1 47 ? 21.703 -3.338 -12.562 1 55.91 47 VAL B CA 1
ATOM 1963 C C . VAL B 1 47 ? 22.875 -3.217 -11.602 1 55.91 47 VAL B C 1
ATOM 1965 O O . VAL B 1 47 ? 23.531 -4.215 -11.266 1 55.91 47 VAL B O 1
ATOM 1968 N N . SER B 1 48 ? 23.297 -2.053 -11.398 1 52.56 48 SER B N 1
ATOM 1969 C CA . SER B 1 48 ? 24.531 -2.041 -10.617 1 52.56 48 SER B CA 1
ATOM 1970 C C . SER B 1 48 ? 24.297 -2.574 -9.203 1 52.56 48 SER B C 1
ATOM 1972 O O . SER B 1 48 ? 25.25 -2.781 -8.445 1 52.56 48 SER B O 1
ATOM 1974 N N . GLU B 1 49 ? 23.125 -2.67 -8.938 1 51.25 49 GLU B N 1
ATOM 1975 C CA . GLU B 1 49 ? 22.922 -3.111 -7.559 1 51.25 49 GLU B CA 1
ATOM 1976 C C . GLU B 1 49 ? 22.734 -4.625 -7.484 1 51.25 49 GLU B C 1
ATOM 1978 O O . GLU B 1 49 ? 21.734 -5.156 -7.957 1 51.25 49 GLU B O 1
ATOM 1983 N N . PRO B 1 50 ? 23.844 -5.336 -7.352 1 45.53 50 PRO B N 1
ATOM 1984 C CA . PRO B 1 50 ? 23.922 -6.797 -7.398 1 45.53 50 PRO B CA 1
ATOM 1985 C C . PRO B 1 50 ? 22.828 -7.477 -6.574 1 45.53 50 PRO B C 1
ATOM 1987 O O . PRO B 1 50 ? 22.609 -8.68 -6.711 1 45.53 50 PRO B O 1
ATOM 1990 N N . GLU B 1 51 ? 22.234 -6.805 -5.531 1 48.03 51 GLU B N 1
ATOM 1991 C CA . GLU B 1 51 ? 21.844 -7.645 -4.406 1 48.03 51 GLU B CA 1
ATOM 1992 C C . GLU B 1 51 ? 20.531 -8.375 -4.703 1 48.03 51 GLU B C 1
ATOM 1994 O O . GLU B 1 51 ? 20.156 -9.305 -3.982 1 48.03 51 GLU B O 1
ATOM 1999 N N . MET B 1 52 ? 19.594 -7.816 -5.344 1 51.75 52 MET B N 1
ATOM 2000 C CA . MET B 1 52 ? 18.391 -8.625 -5.27 1 51.75 52 MET B CA 1
ATOM 2001 C C . MET B 1 52 ? 18.5 -9.867 -6.141 1 51.75 52 MET B C 1
ATOM 2003 O O . MET B 1 52 ? 19.109 -9.82 -7.215 1 51.75 52 MET B O 1
ATOM 2007 N N . SER B 1 53 ? 18.375 -11.062 -5.523 1 59.88 53 SER B N 1
ATOM 2008 C CA . SER B 1 53 ? 18.234 -12.258 -6.348 1 59.88 53 SER B CA 1
ATOM 2009 C C . SER B 1 53 ? 17.422 -11.969 -7.605 1 59.88 53 SER B C 1
ATOM 2011 O O . SER B 1 53 ? 16.516 -11.141 -7.582 1 59.88 53 SER B O 1
ATOM 2013 N N . ASP B 1 54 ? 17.797 -12.258 -8.742 1 78.25 54 ASP B N 1
ATOM 2014 C CA . ASP B 1 54 ? 17.203 -12.211 -10.07 1 78.25 54 ASP B CA 1
ATOM 2015 C C . ASP B 1 54 ? 15.719 -12.562 -10.016 1 7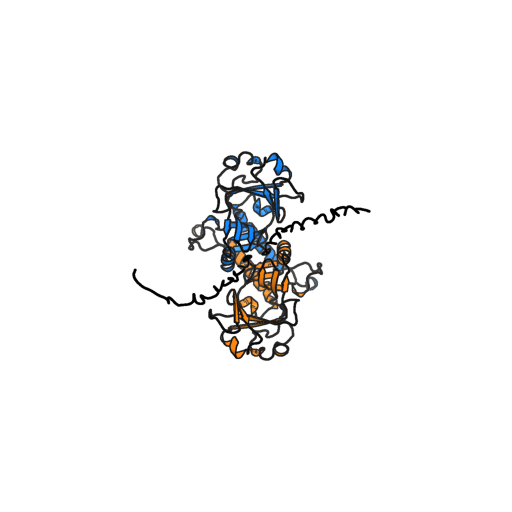8.25 54 ASP B C 1
ATOM 2017 O O . ASP B 1 54 ? 14.922 -12.062 -10.82 1 78.25 54 ASP B O 1
ATOM 2021 N N . LEU B 1 55 ? 15.312 -13.133 -8.828 1 91.12 55 LEU B N 1
ATOM 2022 C CA . LEU B 1 55 ? 13.953 -13.641 -8.75 1 91.12 55 LEU B CA 1
ATOM 2023 C C . LEU B 1 55 ? 12.953 -12.492 -8.609 1 91.12 55 LEU B C 1
ATOM 2025 O O . LEU B 1 55 ? 11.836 -12.57 -9.133 1 91.12 55 LEU B O 1
ATOM 2029 N N . PHE B 1 56 ? 13.406 -11.406 -8.031 1 93.12 56 PHE B N 1
ATOM 2030 C CA . PHE B 1 56 ? 12.453 -10.367 -7.676 1 93.12 56 PHE B CA 1
ATOM 2031 C C . PHE B 1 56 ? 12.508 -9.211 -8.672 1 93.12 56 PHE B C 1
ATOM 2033 O O . PHE B 1 56 ? 11.688 -8.297 -8.625 1 93.12 56 PHE B O 1
ATOM 2040 N N . ASP B 1 57 ? 13.43 -9.383 -9.586 1 92 57 ASP B N 1
ATOM 2041 C CA . ASP B 1 57 ? 13.438 -8.375 -10.648 1 92 57 ASP B CA 1
ATOM 2042 C C . ASP B 1 57 ? 12.172 -8.469 -11.492 1 92 57 ASP B C 1
ATOM 2044 O O . ASP B 1 57 ? 11.812 -9.539 -11.977 1 92 57 ASP B O 1
ATOM 2048 N N . ARG B 1 58 ? 11.461 -7.324 -11.586 1 93.88 58 ARG B N 1
ATOM 2049 C CA . ARG B 1 58 ? 10.211 -7.242 -12.328 1 93.88 58 ARG B CA 1
ATOM 2050 C C . ARG B 1 58 ? 9.25 -8.359 -11.922 1 93.88 58 ARG B C 1
ATOM 2052 O O . ARG B 1 58 ? 8.656 -9.016 -12.773 1 93.88 58 ARG B O 1
ATOM 2059 N N . SER B 1 59 ? 9.172 -8.531 -10.68 1 96.94 59 SER B N 1
ATOM 2060 C CA . SER B 1 59 ? 8.281 -9.547 -10.133 1 96.94 59 SER B CA 1
ATOM 2061 C C . SER B 1 59 ? 6.977 -8.938 -9.641 1 96.94 59 SER B C 1
ATOM 2063 O O . SER B 1 59 ? 6.906 -7.734 -9.383 1 96.94 59 SER B O 1
ATOM 2065 N N . VAL B 1 60 ? 5.941 -9.734 -9.609 1 98.31 60 VAL B N 1
ATOM 2066 C CA . VAL B 1 60 ? 4.652 -9.477 -8.977 1 98.31 60 VAL B CA 1
ATOM 2067 C C . VAL B 1 60 ? 4.422 -10.484 -7.852 1 98.31 60 VAL B C 1
ATOM 2069 O O . VAL B 1 60 ? 4.363 -11.695 -8.094 1 98.31 60 VAL B O 1
ATOM 2072 N N . VAL B 1 61 ? 4.367 -9.969 -6.629 1 98.19 61 VAL B N 1
ATOM 2073 C CA . VAL B 1 61 ? 4.23 -10.844 -5.473 1 98.19 61 VAL B CA 1
ATOM 2074 C C . VAL B 1 61 ? 2.846 -10.672 -4.852 1 98.19 61 VAL B C 1
ATOM 2076 O O . VAL B 1 61 ? 2.428 -9.547 -4.559 1 98.19 61 VAL B O 1
ATOM 2079 N N . LEU B 1 62 ? 2.107 -11.766 -4.672 1 97.31 62 LEU B N 1
ATOM 2080 C CA . LEU B 1 62 ? 0.866 -11.766 -3.906 1 97.31 62 LEU B CA 1
ATOM 2081 C C . LEU B 1 62 ? 1.137 -12.047 -2.434 1 97.31 62 LEU B C 1
ATOM 2083 O O . LEU B 1 62 ? 1.675 -13.102 -2.088 1 97.31 62 LEU B O 1
ATOM 2087 N N . LEU B 1 63 ? 0.759 -11.086 -1.642 1 93.94 63 LEU B N 1
ATOM 2088 C CA . LEU B 1 63 ? 0.938 -11.305 -0.211 1 93.94 63 LEU B CA 1
ATOM 2089 C C . LEU B 1 63 ? -0.186 -12.172 0.35 1 93.94 63 LEU B C 1
ATOM 2091 O O . LEU B 1 63 ? -1.359 -11.805 0.266 1 93.94 63 LEU B O 1
ATOM 2095 N N . LEU B 1 64 ? 0.247 -13.297 0.911 1 93 64 LEU B N 1
ATOM 2096 C CA . LEU B 1 64 ? -0.721 -14.219 1.501 1 93 64 LEU B CA 1
ATOM 2097 C C . LEU B 1 64 ? -0.979 -13.867 2.963 1 93 64 LEU B C 1
ATOM 2099 O O . LEU B 1 64 ? -2.072 -14.109 3.48 1 93 64 LEU B O 1
ATOM 2103 N N . ASN B 1 65 ? 0.069 -13.492 3.541 1 88.38 65 ASN B N 1
ATOM 2104 C CA . ASN B 1 65 ? -0.019 -13.031 4.922 1 88.38 65 ASN B CA 1
ATOM 2105 C C . ASN B 1 65 ? 0.967 -11.898 5.203 1 88.38 65 ASN B C 1
ATOM 2107 O O . ASN B 1 65 ? 2.08 -11.898 4.672 1 88.38 65 ASN B O 1
ATOM 2111 N N . HIS B 1 66 ? 0.607 -11.055 5.988 1 88 66 HIS B N 1
ATOM 2112 C CA . HIS B 1 66 ? 1.434 -9.945 6.461 1 88 66 HIS B CA 1
ATOM 2113 C C . HIS B 1 66 ? 0.989 -9.477 7.844 1 88 66 HIS B C 1
ATOM 2115 O O . HIS B 1 66 ? -0.165 -9.086 8.031 1 88 66 HIS B O 1
ATOM 2121 N N . ASP B 1 67 ? 1.879 -9.633 8.82 1 81.44 67 ASP B N 1
ATOM 2122 C CA . ASP B 1 67 ? 1.622 -9.148 10.172 1 81.44 67 ASP B CA 1
ATOM 2123 C C . ASP B 1 67 ? 2.918 -8.703 10.844 1 81.44 67 ASP B C 1
ATOM 2125 O O . ASP B 1 67 ? 3.93 -8.484 10.18 1 81.44 67 ASP B O 1
ATOM 2129 N N . THR B 1 68 ? 2.891 -8.492 12.133 1 77.25 68 THR B N 1
ATOM 2130 C CA . THR B 1 68 ? 4.043 -7.977 12.859 1 77.25 68 THR B CA 1
ATOM 2131 C C . THR B 1 68 ? 5.184 -8.992 12.859 1 77.25 68 THR B C 1
ATOM 2133 O O . THR B 1 68 ? 6.348 -8.625 13.039 1 77.25 68 THR B O 1
ATOM 2136 N N . ASP B 1 69 ? 4.812 -10.25 12.695 1 84.69 69 ASP B N 1
ATOM 2137 C CA . ASP B 1 69 ? 5.832 -11.297 12.703 1 84.69 69 ASP B CA 1
ATOM 2138 C C . ASP B 1 69 ? 6.516 -11.406 11.336 1 84.69 69 ASP B C 1
ATOM 2140 O O . ASP B 1 69 ? 7.57 -12.031 11.219 1 84.69 69 ASP B O 1
ATOM 2144 N N . GLY B 1 70 ? 5.914 -10.82 10.383 1 89.94 70 GLY B N 1
ATOM 2145 C CA . GLY B 1 70 ? 6.5 -10.844 9.055 1 89.94 70 GLY B CA 1
ATOM 2146 C C . GLY B 1 70 ? 5.465 -10.984 7.949 1 89.94 70 GLY B C 1
ATOM 2147 O O . GLY B 1 70 ? 4.355 -10.461 8.062 1 89.94 70 GLY B O 1
ATOM 2148 N N . ALA B 1 71 ? 5.926 -11.445 6.844 1 92.5 71 ALA B N 1
ATOM 2149 C CA . ALA B 1 71 ? 5.035 -11.609 5.699 1 92.5 71 ALA B CA 1
ATOM 2150 C C . ALA B 1 71 ? 5.418 -12.852 4.887 1 92.5 71 ALA B C 1
ATOM 2152 O O . ALA B 1 71 ? 6.555 -13.32 4.961 1 92.5 71 ALA B O 1
ATOM 2153 N N . HIS B 1 72 ? 4.43 -13.367 4.32 1 94.38 72 HIS B N 1
ATOM 2154 C CA . HIS B 1 72 ? 4.578 -14.438 3.342 1 94.38 72 HIS B CA 1
ATOM 2155 C C . HIS B 1 72 ? 3.902 -14.078 2.023 1 94.38 72 HIS B C 1
ATOM 2157 O O . HIS B 1 72 ? 2.803 -13.516 2.018 1 94.38 72 HIS B O 1
ATOM 2163 N N . GLY B 1 73 ? 4.652 -14.297 0.974 1 96.69 73 GLY B N 1
ATOM 2164 C CA . GLY B 1 73 ? 4.105 -14.008 -0.343 1 96.69 73 GLY B CA 1
ATOM 2165 C C . GLY B 1 73 ? 4.52 -15.023 -1.396 1 96.69 73 GLY B C 1
ATOM 2166 O O . GLY B 1 73 ? 5.324 -15.914 -1.125 1 96.69 73 GLY B O 1
ATOM 2167 N N . ILE B 1 74 ? 3.857 -14.891 -2.572 1 98.19 74 ILE B N 1
ATOM 2168 C CA . ILE B 1 74 ? 4.121 -15.766 -3.709 1 98.19 74 ILE B CA 1
ATOM 2169 C C . ILE B 1 74 ? 4.434 -14.922 -4.945 1 98.19 74 ILE B C 1
ATOM 2171 O O . ILE B 1 74 ? 3.645 -14.055 -5.324 1 98.19 74 ILE B O 1
ATOM 2175 N N . VAL B 1 75 ? 5.645 -15.195 -5.512 1 98.44 75 VAL B N 1
ATOM 2176 C CA . VAL B 1 75 ? 5.941 -14.594 -6.809 1 98.44 75 VAL B CA 1
ATOM 2177 C C 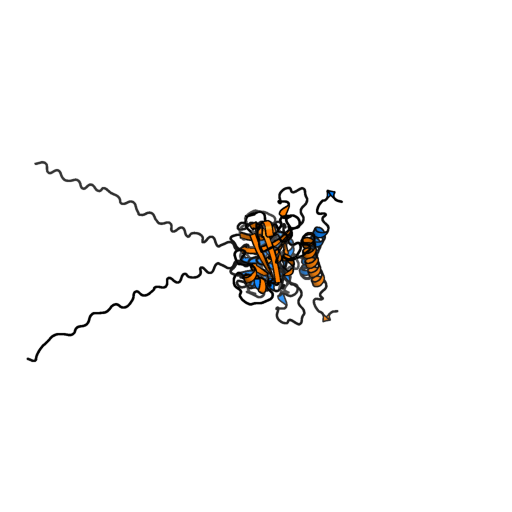. VAL B 1 75 ? 5.062 -15.234 -7.883 1 98.44 75 VAL B C 1
ATOM 2179 O O . VAL B 1 75 ? 5.105 -16.453 -8.086 1 98.44 75 VAL B O 1
ATOM 2182 N N . LEU B 1 76 ? 4.359 -14.406 -8.609 1 98.62 76 LEU B N 1
ATOM 2183 C CA . LEU B 1 76 ? 3.297 -14.922 -9.469 1 98.62 76 LEU B CA 1
ATOM 2184 C C . LEU B 1 76 ? 3.811 -15.172 -10.883 1 98.62 76 LEU B C 1
ATOM 2186 O O . LEU B 1 76 ? 3.203 -15.922 -11.641 1 98.62 76 LEU B O 1
ATOM 2190 N N . ASN B 1 77 ? 4.977 -14.562 -11.211 1 98.56 77 ASN B N 1
ATOM 2191 C CA . ASN B 1 77 ? 5.277 -14.5 -12.641 1 98.56 77 ASN B CA 1
ATOM 2192 C C . ASN B 1 77 ? 6.652 -15.094 -12.945 1 98.56 77 ASN B C 1
ATOM 2194 O O . ASN B 1 77 ? 7.414 -14.531 -13.734 1 98.56 77 ASN B O 1
ATOM 2198 N N . ARG B 1 78 ? 6.914 -16.234 -12.273 1 97.75 78 ARG B N 1
ATOM 2199 C CA . ARG B 1 78 ? 8.156 -16.953 -12.531 1 97.75 78 ARG B CA 1
ATOM 2200 C C . ARG B 1 78 ? 7.883 -18.422 -12.875 1 97.75 78 ARG B C 1
ATOM 2202 O O . ARG B 1 78 ? 8.039 -19.297 -12.023 1 97.75 78 ARG B O 1
ATOM 2209 N N . PRO B 1 79 ? 7.578 -18.656 -14.164 1 97.69 79 PRO B N 1
ATOM 2210 C CA . PRO B 1 79 ? 7.41 -20.062 -14.555 1 97.69 79 PRO B CA 1
ATOM 2211 C C . PRO B 1 79 ? 8.727 -20.844 -14.531 1 97.69 79 PRO B C 1
ATOM 2213 O O . PRO B 1 79 ? 9.789 -20.281 -14.789 1 97.69 79 PRO B O 1
ATOM 2216 N N . LEU B 1 80 ? 8.602 -22.016 -14.125 1 96.06 80 LEU B N 1
ATOM 2217 C CA . LEU B 1 80 ? 9.719 -22.953 -14.18 1 96.06 80 LEU B CA 1
ATOM 2218 C C . LEU B 1 80 ? 9.57 -23.922 -15.352 1 96.06 80 LEU B C 1
ATOM 2220 O O . LEU B 1 80 ? 8.453 -24.219 -15.781 1 96.06 80 LEU B O 1
ATOM 2224 N N . PRO B 1 81 ? 10.68 -24.344 -15.805 1 94.12 81 PRO B N 1
ATOM 2225 C CA . PRO B 1 81 ? 10.602 -25.359 -16.859 1 94.12 81 PRO B CA 1
ATOM 2226 C C . PRO B 1 81 ? 10.07 -26.703 -16.359 1 94.12 81 PRO B C 1
ATOM 2228 O O . PRO B 1 81 ? 9.633 -27.531 -17.156 1 94.12 81 PRO B O 1
ATOM 2231 N N . ALA B 1 82 ? 9.898 -26.906 -15.172 1 92.88 82 ALA B N 1
ATOM 2232 C CA . ALA B 1 82 ? 9.453 -28.172 -14.586 1 92.88 82 ALA B CA 1
ATOM 2233 C C . ALA B 1 82 ? 7.965 -28.406 -14.836 1 92.88 82 ALA B C 1
ATOM 2235 O O . ALA B 1 82 ? 7.145 -27.5 -14.602 1 92.88 82 ALA B O 1
ATOM 2236 N N . ALA B 1 83 ? 7.699 -29.688 -15.25 1 93.31 83 ALA B N 1
ATOM 2237 C CA . ALA B 1 83 ? 6.305 -30.078 -15.438 1 93.31 83 ALA B CA 1
ATOM 2238 C C . ALA B 1 83 ? 5.633 -30.375 -14.102 1 93.31 83 ALA B C 1
ATOM 2240 O O . ALA B 1 83 ? 6.258 -30.938 -13.195 1 93.31 83 ALA B O 1
ATOM 2241 N N . VAL B 1 84 ? 4.395 -30.109 -14.047 1 96.12 84 VAL B N 1
ATOM 2242 C CA . VAL B 1 84 ? 3.633 -30.297 -12.82 1 96.12 84 VAL B CA 1
ATOM 2243 C C . VAL B 1 84 ? 3.613 -31.766 -12.445 1 96.12 84 VAL B C 1
ATOM 2245 O O . VAL B 1 84 ? 3.762 -32.125 -11.273 1 96.12 84 VAL B O 1
ATOM 2248 N N . ASP B 1 85 ? 3.467 -32.625 -13.422 1 94.06 85 ASP B N 1
ATOM 2249 C CA . ASP B 1 85 ? 3.316 -34.062 -13.172 1 94.06 85 ASP B CA 1
ATOM 2250 C C . ASP B 1 85 ? 4.605 -34.656 -12.602 1 94.06 85 ASP B C 1
ATOM 2252 O O . ASP B 1 85 ? 4.574 -35.688 -11.922 1 94.06 85 ASP B O 1
ATOM 2256 N N . ALA B 1 86 ? 5.684 -34.031 -12.859 1 91 86 ALA B N 1
ATOM 2257 C CA . ALA B 1 86 ? 6.965 -34.5 -12.336 1 91 86 ALA B CA 1
ATOM 2258 C C . ALA B 1 86 ? 7.035 -34.312 -10.82 1 91 86 ALA B C 1
ATOM 2260 O O . ALA B 1 86 ? 7.703 -35.094 -10.133 1 91 86 ALA B O 1
ATOM 2261 N N . VAL B 1 87 ? 6.301 -33.344 -10.336 1 89.75 87 VAL B N 1
ATOM 2262 C CA . VAL B 1 87 ? 6.398 -33 -8.922 1 89.75 87 VAL B CA 1
ATOM 2263 C C . VAL B 1 87 ? 5.098 -33.375 -8.211 1 89.75 87 VAL B C 1
ATOM 2265 O O . VAL B 1 87 ? 5.109 -33.75 -7.039 1 89.75 87 VAL B O 1
ATOM 2268 N N . LEU B 1 88 ? 4.012 -33.25 -8.914 1 94.31 88 LEU B N 1
ATOM 2269 C CA . LEU B 1 88 ? 2.684 -33.5 -8.375 1 94.31 88 LEU B CA 1
ATOM 2270 C C . LEU B 1 88 ? 1.836 -34.312 -9.359 1 94.31 88 LEU B C 1
ATOM 2272 O O . LEU B 1 88 ? 0.895 -33.75 -9.945 1 94.31 88 LEU B O 1
ATOM 2276 N N . PRO B 1 89 ? 2.139 -35.625 -9.375 1 92.94 89 PRO B N 1
ATOM 2277 C CA . PRO B 1 89 ? 1.375 -36.469 -10.32 1 92.94 89 PRO B CA 1
ATOM 2278 C C . PRO B 1 89 ? -0.133 -36.375 -10.102 1 92.94 89 PRO B C 1
ATOM 2280 O O . PRO B 1 89 ? -0.597 -36.375 -8.953 1 92.94 89 PRO B O 1
ATOM 2283 N N . GLY B 1 90 ? -0.857 -36.188 -11.164 1 94.06 90 GLY B N 1
ATOM 2284 C CA . GLY B 1 90 ? -2.309 -36.156 -11.102 1 94.06 90 GLY B CA 1
ATOM 2285 C C . GLY B 1 90 ? -2.875 -34.75 -11.148 1 94.06 90 GLY B C 1
ATOM 2286 O O . GLY B 1 90 ? -4.07 -34.562 -11.383 1 94.06 90 GLY B O 1
ATOM 2287 N N . TRP B 1 91 ? -2.012 -33.781 -11 1 96.31 91 TRP B N 1
ATOM 2288 C CA . TRP B 1 91 ? -2.484 -32.406 -10.945 1 96.31 91 TRP B CA 1
ATOM 2289 C C . TRP B 1 91 ? -2.268 -31.688 -12.281 1 96.31 91 TRP B C 1
ATOM 2291 O O . TRP B 1 91 ? -2.814 -30.609 -12.516 1 96.31 91 TRP B O 1
ATOM 2301 N N . GLU B 1 92 ? -1.499 -32.25 -13.25 1 95.31 92 GLU B N 1
ATOM 2302 C CA . GLU B 1 92 ? -1.017 -31.609 -14.461 1 95.31 92 GLU B CA 1
ATOM 2303 C C . GLU B 1 92 ? -2.176 -31.172 -15.359 1 95.31 92 GLU B C 1
ATOM 2305 O O . GLU B 1 92 ? -2.092 -30.156 -16.047 1 95.31 92 GLU B O 1
ATOM 2310 N N . ASP B 1 93 ? -3.273 -31.891 -15.32 1 95.12 93 ASP B N 1
ATOM 2311 C CA . ASP B 1 93 ? -4.387 -31.609 -16.219 1 95.12 93 ASP B CA 1
ATOM 2312 C C . ASP B 1 93 ? -5.281 -30.5 -15.648 1 95.12 93 ASP B C 1
ATOM 2314 O O . ASP B 1 93 ? -6.199 -30.031 -16.328 1 95.12 93 ASP B O 1
ATOM 2318 N N . HIS B 1 94 ? -4.965 -30.031 -14.484 1 96.75 94 HIS B N 1
ATOM 2319 C CA . HIS B 1 94 ? -5.875 -29.125 -13.805 1 96.75 94 HIS B CA 1
ATOM 2320 C C . HIS B 1 94 ? -5.293 -27.719 -13.734 1 96.75 94 HIS B C 1
ATOM 2322 O O . HIS B 1 94 ? -6 -26.766 -13.406 1 96.75 94 HIS B O 1
ATOM 2328 N N . VAL B 1 95 ? -4.047 -27.578 -14.07 1 97.44 95 VAL B N 1
ATOM 2329 C CA . VAL B 1 95 ? -3.41 -26.281 -13.977 1 97.44 95 VAL B CA 1
ATOM 2330 C C . VAL B 1 95 ? -3.689 -25.469 -15.25 1 97.44 95 VAL B C 1
ATOM 2332 O O . VAL B 1 95 ? -3.838 -26.047 -16.328 1 97.44 95 VAL B O 1
ATOM 2335 N N . VAL B 1 96 ? -3.846 -24.141 -15.094 1 97.5 96 VAL B N 1
ATOM 2336 C CA . VAL B 1 96 ? -4.094 -23.266 -16.234 1 97.5 96 VAL B CA 1
ATOM 2337 C C . VAL B 1 96 ? -2.793 -23.031 -17 1 97.5 96 VAL B C 1
ATOM 2339 O O . VAL B 1 96 ? -1.703 -23.266 -16.469 1 97.5 96 VAL B O 1
ATOM 2342 N N . PRO B 1 97 ? -2.967 -22.625 -18.344 1 96.94 97 PRO B N 1
ATOM 2343 C CA . PRO B 1 97 ? -1.742 -22.297 -19.078 1 96.94 97 PRO B CA 1
ATOM 2344 C C . PRO B 1 97 ? -0.869 -21.281 -18.359 1 96.94 97 PRO B C 1
ATOM 2346 O O . PRO B 1 97 ? -1.388 -20.375 -17.703 1 96.94 97 PRO B O 1
ATOM 2349 N N . PRO B 1 98 ? 0.505 -21.438 -18.469 1 97.12 98 PRO B N 1
ATOM 2350 C CA . PRO B 1 98 ? 1.294 -22.281 -19.375 1 97.12 98 PRO B CA 1
ATOM 2351 C C . PRO B 1 98 ? 1.49 -23.688 -18.844 1 97.12 98 PRO B C 1
ATOM 2353 O O . PRO B 1 98 ? 2.309 -24.453 -19.375 1 97.12 98 PRO B O 1
ATOM 2356 N N . GLY B 1 99 ? 0.87 -24.125 -17.812 1 96.38 99 GLY B N 1
ATOM 2357 C CA . GLY B 1 99 ? 0.75 -25.5 -17.344 1 96.38 99 GLY B CA 1
ATOM 2358 C C . GLY B 1 99 ? 2.02 -26.031 -16.703 1 96.38 99 GLY B C 1
ATOM 2359 O O . GLY B 1 99 ? 2.266 -27.234 -16.703 1 96.38 99 GLY B O 1
ATOM 2360 N N . THR B 1 100 ? 2.879 -25.156 -16.281 1 97.38 100 THR B N 1
ATOM 2361 C CA . THR B 1 100 ? 4.125 -25.516 -15.609 1 97.38 100 THR B CA 1
ATOM 2362 C C . THR B 1 100 ? 4.113 -25.062 -14.156 1 97.38 100 THR B C 1
ATOM 2364 O O . THR B 1 100 ? 3.174 -24.391 -13.719 1 97.38 100 THR B O 1
ATOM 2367 N N . LEU B 1 101 ? 5.102 -25.578 -13.484 1 97.25 101 LEU B N 1
ATOM 2368 C CA . LEU B 1 101 ? 5.316 -25.062 -12.133 1 97.25 101 LEU B CA 1
ATOM 2369 C C . LEU B 1 101 ? 5.836 -23.625 -12.172 1 97.25 101 LEU B C 1
ATOM 2371 O O . LEU B 1 101 ? 6.488 -23.219 -13.141 1 97.25 101 LEU B O 1
ATOM 2375 N N . PHE B 1 102 ? 5.465 -22.891 -11.164 1 98.25 102 PHE B N 1
ATOM 2376 C CA . PHE B 1 102 ? 6 -21.547 -10.969 1 98.25 102 PHE B CA 1
ATOM 2377 C C . PHE B 1 102 ? 6.871 -21.484 -9.719 1 98.25 102 PHE B C 1
ATOM 2379 O O . PHE B 1 102 ? 6.637 -22.219 -8.758 1 98.25 102 PHE B O 1
ATOM 2386 N N . GLN B 1 103 ? 7.875 -20.672 -9.773 1 97.56 103 GLN B N 1
ATOM 2387 C CA . GLN B 1 103 ? 8.641 -20.391 -8.562 1 97.56 103 GLN B CA 1
ATOM 2388 C C . GLN B 1 103 ? 7.996 -19.266 -7.754 1 97.56 103 GLN B C 1
ATOM 2390 O O . GLN B 1 103 ? 8.047 -18.109 -8.156 1 97.56 103 GLN B O 1
ATOM 2395 N N . GLY B 1 104 ? 7.496 -19.656 -6.559 1 98.25 104 GLY B N 1
ATOM 2396 C CA . GLY B 1 104 ? 6.793 -18.688 -5.73 1 98.25 104 GLY B CA 1
ATOM 2397 C C . GLY B 1 104 ? 7.715 -17.875 -4.836 1 98.25 104 GLY B C 1
ATOM 2398 O O . GLY B 1 104 ? 7.297 -16.891 -4.242 1 98.25 104 GLY B O 1
ATOM 2399 N N . GLY B 1 105 ? 8.898 -18.266 -4.668 1 97.5 105 GLY B N 1
ATOM 2400 C CA . GLY B 1 105 ? 9.906 -17.625 -3.838 1 97.5 105 GLY B CA 1
ATOM 2401 C C . GLY B 1 105 ? 11.117 -18.5 -3.582 1 97.5 105 GLY B C 1
ATOM 2402 O O . GLY B 1 105 ? 11.164 -19.656 -4.027 1 97.5 105 GLY B O 1
ATOM 2403 N N . PRO B 1 106 ? 12.102 -17.891 -2.914 1 95.81 106 PRO B N 1
ATOM 2404 C CA . PRO B 1 106 ? 13.367 -18.609 -2.725 1 95.81 106 PRO B CA 1
ATOM 2405 C C . PRO B 1 106 ? 13.328 -19.547 -1.526 1 95.81 106 PRO B C 1
ATOM 2407 O O . PRO B 1 106 ? 14.242 -20.359 -1.352 1 95.81 106 PRO B O 1
ATOM 2410 N N . VAL B 1 107 ? 12.32 -19.531 -0.754 1 95.56 107 VAL B N 1
ATOM 2411 C CA . VAL B 1 107 ? 12.281 -20.312 0.474 1 95.56 107 VAL B CA 1
ATOM 2412 C C . VAL B 1 107 ? 11.453 -21.578 0.256 1 95.56 107 VAL B C 1
ATOM 2414 O O . VAL B 1 107 ? 10.43 -21.547 -0.432 1 95.56 107 VAL B O 1
ATOM 2417 N N . ALA B 1 108 ? 11.906 -22.688 0.867 1 94.12 108 ALA B N 1
ATOM 2418 C CA . ALA B 1 108 ? 11.18 -23.953 0.866 1 94.12 108 ALA B CA 1
ATOM 2419 C C . ALA B 1 108 ? 10.867 -24.406 -0.558 1 94.12 108 ALA B C 1
ATOM 2421 O O . ALA B 1 108 ? 9.719 -24.719 -0.877 1 94.12 108 ALA B O 1
ATOM 2422 N N . LEU B 1 109 ? 11.859 -24.531 -1.383 1 91.75 109 LEU B N 1
ATOM 2423 C CA . LEU B 1 109 ? 11.703 -24.859 -2.795 1 91.75 109 LEU B CA 1
ATOM 2424 C C . LEU B 1 109 ? 11.18 -26.281 -2.965 1 91.75 109 LEU B C 1
ATOM 2426 O O . LEU B 1 109 ? 10.695 -26.641 -4.039 1 91.75 109 LEU B O 1
ATOM 2430 N N . ASP B 1 110 ? 11.203 -26.969 -1.928 1 92.31 110 ASP B N 1
ATOM 2431 C CA . ASP B 1 110 ? 10.734 -28.359 -1.98 1 92.31 110 ASP B CA 1
ATOM 2432 C C . ASP B 1 110 ? 9.258 -28.453 -1.596 1 92.31 110 ASP B C 1
ATOM 2434 O O . ASP B 1 110 ? 8.664 -29.531 -1.642 1 92.31 110 ASP B O 1
ATOM 2438 N N . SER B 1 111 ? 8.727 -27.359 -1.237 1 92.38 111 SER B N 1
ATOM 2439 C CA . SER B 1 111 ? 7.309 -27.312 -0.902 1 92.38 111 SER B CA 1
ATOM 2440 C C . SER B 1 111 ? 6.508 -26.625 -2.002 1 92.38 111 SER B C 1
ATOM 2442 O O . SER B 1 111 ? 7.027 -25.766 -2.713 1 92.38 111 SER B O 1
ATOM 2444 N N . ALA B 1 112 ? 5.273 -27.172 -2.135 1 95.94 112 ALA B N 1
ATOM 2445 C CA . ALA B 1 112 ? 4.414 -26.609 -3.176 1 95.94 112 ALA B CA 1
ATOM 2446 C C . ALA B 1 112 ? 3.146 -26 -2.576 1 95.94 112 ALA B C 1
ATOM 2448 O O . ALA B 1 112 ? 2.645 -26.484 -1.556 1 95.94 112 ALA B O 1
ATOM 2449 N N . LEU B 1 113 ? 2.727 -24.984 -3.174 1 96.5 113 LEU B N 1
ATOM 2450 C CA . LEU B 1 113 ? 1.473 -24.312 -2.834 1 96.5 113 LEU B CA 1
ATOM 2451 C C . LEU B 1 113 ? 0.564 -24.219 -4.055 1 96.5 113 LEU B C 1
ATOM 2453 O O . LEU B 1 113 ? 1.02 -23.859 -5.145 1 96.5 113 LEU B O 1
ATOM 2457 N N . GLY B 1 114 ? -0.707 -24.578 -3.863 1 97.75 114 GLY B N 1
ATOM 2458 C CA . GLY B 1 114 ? -1.686 -24.422 -4.926 1 97.75 114 GLY B CA 1
ATOM 2459 C C . GLY B 1 114 ? -2.627 -23.266 -4.711 1 97.75 114 GLY B C 1
ATOM 2460 O O . GLY B 1 114 ? -3.395 -23.25 -3.746 1 97.75 114 GLY B O 1
ATOM 2461 N N . LEU B 1 115 ? -2.555 -22.266 -5.586 1 97.62 115 LEU B N 1
ATOM 2462 C CA . LEU B 1 115 ? -3.551 -21.188 -5.605 1 97.62 115 LEU B CA 1
ATOM 2463 C C . LEU B 1 115 ? -4.711 -21.547 -6.531 1 97.62 115 LEU B C 1
ATOM 2465 O O . LEU B 1 115 ? -4.5 -22.094 -7.617 1 97.62 115 LEU B O 1
ATOM 2469 N N . VAL B 1 116 ? -5.93 -21.156 -6.043 1 96.94 116 VAL B N 1
ATOM 2470 C CA . VAL B 1 116 ? -7.109 -21.484 -6.836 1 96.94 116 VAL B CA 1
ATOM 2471 C C . VAL B 1 116 ? -8.023 -20.266 -6.926 1 96.94 116 VAL B C 1
ATOM 2473 O O . VAL B 1 116 ? -8.008 -19.391 -6.051 1 96.94 116 VAL B O 1
ATOM 2476 N N . SER B 1 117 ? -8.711 -20.156 -8.023 1 96.25 117 SER B N 1
ATOM 2477 C CA . SER B 1 117 ? -9.852 -19.266 -8.156 1 96.25 117 SER B CA 1
ATOM 2478 C C . SER B 1 117 ? -11.156 -19.984 -7.84 1 96.25 117 SER B C 1
ATOM 2480 O O . SER B 1 117 ? -11.469 -21.016 -8.43 1 96.25 117 SER B O 1
ATOM 2482 N N . ILE B 1 118 ? -11.844 -19.375 -6.836 1 93.31 118 ILE B N 1
ATOM 2483 C CA . ILE B 1 118 ? -13.078 -19.984 -6.363 1 93.31 118 ILE B CA 1
ATOM 2484 C C . ILE B 1 118 ? -14.25 -19.031 -6.59 1 93.31 118 ILE B C 1
ATOM 2486 O O . ILE B 1 118 ? -14.516 -18.156 -5.766 1 93.31 118 ILE B O 1
ATOM 2490 N N . PRO B 1 119 ? -15.023 -19.078 -7.676 1 86.31 119 PRO B N 1
ATOM 2491 C CA . PRO B 1 119 ? -16.125 -18.156 -7.965 1 86.31 119 PRO B C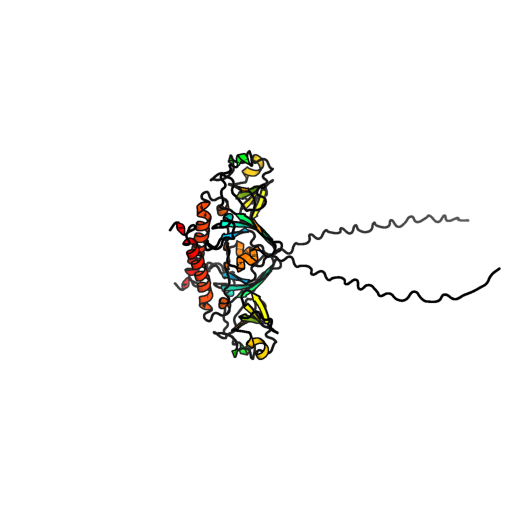A 1
ATOM 2492 C C . PRO B 1 119 ? -17.25 -18.234 -6.93 1 86.31 119 PRO B C 1
ATOM 2494 O O . PRO B 1 119 ? -17.922 -17.234 -6.664 1 86.31 119 PRO B O 1
ATOM 2497 N N . GLY B 1 120 ? -17.5 -19.266 -6.273 1 81.12 120 GLY B N 1
ATOM 2498 C CA . GLY B 1 120 ? -18.609 -19.422 -5.34 1 81.12 120 GLY B CA 1
ATOM 2499 C C . GLY B 1 120 ? -18.219 -19.094 -3.908 1 81.12 120 GLY B C 1
ATOM 2500 O O . GLY B 1 120 ? -17.109 -18.641 -3.645 1 81.12 120 GLY B O 1
ATOM 2501 N N . THR B 1 121 ? -19.188 -19 -3.076 1 79.44 121 THR B N 1
ATOM 2502 C CA . THR B 1 121 ? -18.953 -18.625 -1.687 1 79.44 121 THR B CA 1
ATOM 2503 C C . THR B 1 121 ? -19.078 -19.844 -0.769 1 79.44 121 THR B C 1
ATOM 2505 O O . THR B 1 121 ? -18.859 -19.734 0.439 1 79.44 121 THR B O 1
ATOM 2508 N N . ASP B 1 122 ? -19.219 -20.938 -1.331 1 78.5 122 ASP B N 1
ATOM 2509 C CA . ASP B 1 122 ? -19.438 -22.125 -0.501 1 78.5 122 ASP B CA 1
ATOM 2510 C C . ASP B 1 122 ? -18.109 -22.672 0.045 1 78.5 122 ASP B C 1
ATOM 2512 O O . ASP B 1 122 ? -17.062 -22.531 -0.593 1 78.5 122 ASP B O 1
ATOM 2516 N N . GLU B 1 123 ? -18.281 -23.172 1.313 1 81.5 123 GLU B N 1
ATOM 2517 C CA . GLU B 1 123 ? -17.141 -23.875 1.868 1 81.5 123 GLU B CA 1
ATOM 2518 C C . GLU B 1 123 ? -16.969 -25.25 1.229 1 81.5 123 GLU B C 1
ATOM 2520 O O . GLU B 1 123 ? -17.953 -25.906 0.907 1 81.5 123 GLU B O 1
ATOM 2525 N N . SER B 1 124 ? -15.789 -25.531 0.916 1 83.62 124 SER B N 1
ATOM 2526 C CA . SER B 1 124 ? -15.484 -26.828 0.316 1 83.62 124 SER B CA 1
ATOM 2527 C C . SER B 1 124 ? -14.297 -27.484 1 1 83.62 124 SER B C 1
ATOM 2529 O O . SER B 1 124 ? -13.367 -26.797 1.443 1 83.62 124 SER B O 1
ATOM 2531 N N . VAL B 1 125 ? -14.383 -28.797 1.048 1 86.44 125 VAL B N 1
ATOM 2532 C CA . VAL B 1 125 ? -13.297 -29.578 1.63 1 86.44 125 VAL B CA 1
ATOM 2533 C C . VAL B 1 125 ? -12.016 -29.375 0.816 1 86.44 125 VAL B C 1
ATOM 2535 O O . VAL B 1 125 ? -12.055 -29.375 -0.416 1 86.44 125 VAL B O 1
ATOM 2538 N N . GLY B 1 126 ? -10.938 -29.156 1.486 1 92.38 126 GLY B N 1
ATOM 2539 C CA . GLY B 1 126 ? -9.641 -29.078 0.822 1 92.38 126 GLY B CA 1
ATOM 2540 C C . GLY B 1 126 ? -9.352 -27.703 0.259 1 92.38 126 GLY B C 1
ATOM 2541 O O . GLY B 1 126 ? -8.336 -27.5 -0.422 1 92.38 126 GLY B O 1
ATOM 2542 N N . LEU B 1 127 ? -10.297 -26.859 0.422 1 93.75 127 LEU B N 1
ATOM 2543 C CA . LEU B 1 127 ? -10.109 -25.5 -0.06 1 93.75 127 LEU B CA 1
ATOM 2544 C C . LEU B 1 127 ? -10.133 -24.5 1.096 1 93.75 127 LEU B C 1
ATOM 2546 O O . LEU B 1 127 ? -10.938 -24.641 2.021 1 93.75 127 LEU B O 1
ATOM 2550 N N . LYS B 1 128 ? -9.203 -23.656 1.119 1 93.19 128 LYS B N 1
ATOM 2551 C CA . LYS B 1 128 ? -9.18 -22.531 2.051 1 93.19 128 LYS B CA 1
ATOM 2552 C C . LYS B 1 128 ? -9.312 -21.203 1.313 1 93.19 128 LYS B C 1
ATOM 2554 O O . LYS B 1 128 ? -8.414 -20.797 0.567 1 93.19 128 LYS B O 1
ATOM 2559 N N . ARG B 1 129 ? -10.383 -20.531 1.575 1 91.38 129 ARG B N 1
ATOM 2560 C CA . ARG B 1 129 ? -10.609 -19.25 0.925 1 91.38 129 ARG B CA 1
ATOM 2561 C C . ARG B 1 129 ? -9.766 -18.141 1.572 1 91.38 129 ARG B C 1
ATOM 2563 O O . ARG B 1 129 ? -9.648 -18.094 2.797 1 91.38 129 ARG B O 1
ATOM 2570 N N . LEU B 1 130 ? -9.133 -17.391 0.746 1 88.94 130 LEU B N 1
ATOM 2571 C CA . LEU B 1 130 ? -8.328 -16.281 1.239 1 88.94 130 LEU B CA 1
ATOM 2572 C C . LEU B 1 130 ? -9.016 -14.953 0.979 1 88.94 130 LEU B C 1
ATOM 2574 O O . LEU B 1 130 ? -9.719 -14.43 1.848 1 88.94 130 LEU B O 1
ATOM 2578 N N . PHE B 1 131 ? -8.812 -14.32 -0.185 1 83.06 131 PHE B N 1
ATOM 2579 C CA . PHE B 1 131 ? -9.406 -13.031 -0.54 1 83.06 131 PHE B CA 1
ATOM 2580 C C . PHE B 1 131 ? -9.789 -13.008 -2.014 1 83.06 131 PHE B C 1
ATOM 2582 O O . PHE B 1 131 ? -9.188 -13.695 -2.834 1 83.06 131 PHE B O 1
ATOM 2589 N N . ARG B 1 132 ? -10.891 -12.266 -2.328 1 82.31 132 ARG B N 1
ATOM 2590 C CA . ARG B 1 132 ? -11.305 -11.875 -3.672 1 82.31 132 ARG B CA 1
ATOM 2591 C C . ARG B 1 132 ? -11.383 -13.094 -4.59 1 82.31 132 ARG B C 1
ATOM 2593 O O . ARG B 1 132 ? -10.867 -13.062 -5.711 1 82.31 132 ARG B O 1
ATOM 2600 N N . GLY B 1 133 ? -11.867 -14.211 -4.117 1 88.94 133 GLY B N 1
ATOM 2601 C CA . GLY B 1 133 ? -12.078 -15.391 -4.945 1 88.94 133 GLY B CA 1
ATOM 2602 C C . GLY B 1 133 ? -10.836 -16.234 -5.094 1 88.94 133 GLY B C 1
ATOM 2603 O O . GLY B 1 133 ? -10.836 -17.234 -5.828 1 88.94 133 GLY B O 1
ATOM 2604 N N . VAL B 1 134 ? -9.836 -15.82 -4.453 1 93.12 134 VAL B N 1
ATOM 2605 C CA . VAL B 1 134 ? -8.594 -16.594 -4.469 1 93.12 134 VAL B CA 1
ATOM 2606 C C . VAL B 1 134 ? -8.5 -17.438 -3.199 1 93.12 134 VAL B C 1
ATOM 2608 O O . VAL B 1 134 ? -8.875 -16.984 -2.115 1 93.12 134 VAL B O 1
ATOM 2611 N N . GLY B 1 135 ? -8.031 -18.672 -3.381 1 94.56 135 GLY B N 1
ATOM 2612 C CA . GLY B 1 135 ? -7.855 -19.578 -2.254 1 94.56 135 GLY B CA 1
ATOM 2613 C C . GLY B 1 135 ? -6.668 -20.5 -2.412 1 94.56 135 GLY B C 1
ATOM 2614 O O . GLY B 1 135 ? -5.91 -20.391 -3.381 1 94.56 135 GLY B O 1
ATOM 2615 N N . LEU B 1 136 ? -6.523 -21.328 -1.378 1 95.94 136 LEU B N 1
ATOM 2616 C CA . LEU B 1 136 ? -5.52 -22.391 -1.369 1 95.94 136 LEU B CA 1
ATOM 2617 C C . LEU B 1 136 ? -6.168 -23.766 -1.485 1 95.94 136 LEU B C 1
ATOM 2619 O O . LEU B 1 136 ? -7.262 -23.984 -0.955 1 95.94 136 LEU B O 1
ATOM 2623 N N . VAL B 1 137 ? -5.457 -24.578 -2.133 1 96.44 137 VAL B N 1
ATOM 2624 C CA . VAL B 1 137 ? -5.945 -25.953 -2.242 1 96.44 137 VAL B CA 1
ATOM 2625 C C . VAL B 1 137 ? -4.996 -26.906 -1.511 1 96.44 137 VAL B C 1
ATOM 2627 O O . VAL B 1 137 ? -3.779 -26.703 -1.52 1 96.44 137 VAL B O 1
ATOM 2630 N N . ASP B 1 138 ? -5.594 -27.875 -0.91 1 95 138 ASP B N 1
ATOM 2631 C CA . ASP B 1 138 ? -4.82 -28.984 -0.339 1 95 138 ASP B CA 1
ATOM 2632 C C . ASP B 1 138 ? -4.312 -29.922 -1.431 1 95 138 ASP B C 1
ATOM 2634 O O . ASP B 1 138 ? -5.086 -30.688 -1.998 1 95 138 ASP B O 1
ATOM 2638 N N . LEU B 1 139 ? -3.068 -29.938 -1.616 1 95.62 139 LEU B N 1
ATOM 2639 C CA . LEU B 1 139 ? -2.475 -30.703 -2.709 1 95.62 139 LEU B CA 1
ATOM 2640 C C . LEU B 1 139 ? -2.32 -32.156 -2.324 1 95.62 139 LEU B C 1
ATOM 2642 O O . LEU B 1 139 ? -2.035 -33 -3.178 1 95.62 139 LEU B O 1
ATOM 2646 N N . ASP B 1 140 ? -2.568 -32.438 -1.048 1 93.38 140 ASP B N 1
ATOM 2647 C CA . ASP B 1 140 ? -2.547 -33.844 -0.615 1 93.38 140 ASP B CA 1
ATOM 2648 C C . ASP B 1 140 ? -3.891 -34.5 -0.874 1 93.38 140 ASP B C 1
ATOM 2650 O O . ASP B 1 140 ? -3.998 -35.719 -0.806 1 93.38 140 ASP B O 1
ATOM 2654 N N . ALA B 1 141 ? -4.918 -33.75 -1.143 1 92 141 ALA B N 1
ATOM 2655 C CA . ALA B 1 141 ? -6.234 -34.312 -1.463 1 92 141 ALA B CA 1
ATOM 2656 C C . ALA B 1 141 ? -6.305 -34.75 -2.924 1 92 141 ALA B C 1
ATOM 2658 O O . ALA B 1 141 ? -5.605 -34.188 -3.777 1 92 141 ALA B O 1
ATOM 2659 N N . PRO B 1 142 ? -7.172 -35.844 -3.172 1 91.56 142 PRO B N 1
ATOM 2660 C CA . PRO B 1 142 ? -7.391 -36.188 -4.578 1 91.56 142 PRO B CA 1
ATOM 2661 C C . PRO B 1 142 ? -7.988 -35.031 -5.379 1 91.56 142 PRO B C 1
ATOM 2663 O O . PRO B 1 142 ? -8.977 -34.406 -4.953 1 91.56 142 PRO B O 1
ATOM 2666 N N . PRO B 1 143 ? -7.336 -34.688 -6.52 1 92.88 143 PRO B N 1
ATOM 2667 C CA . PRO B 1 143 ? -7.816 -33.562 -7.312 1 92.88 143 PRO B CA 1
ATOM 2668 C C . PRO B 1 143 ? -9.312 -33.656 -7.621 1 92.88 143 PRO B C 1
ATOM 2670 O O . PRO B 1 143 ? -10 -32.625 -7.656 1 92.88 143 PRO B O 1
ATOM 2673 N N . VAL B 1 144 ? -9.836 -34.812 -7.836 1 89.81 144 VAL B N 1
ATOM 2674 C CA . VAL B 1 144 ? -11.227 -35.031 -8.234 1 89.81 144 VAL B CA 1
ATOM 2675 C C . VAL B 1 144 ? -12.164 -34.5 -7.141 1 89.81 144 VAL B C 1
ATOM 2677 O O . VAL B 1 144 ? -13.289 -34.094 -7.418 1 89.81 144 VAL B O 1
ATOM 2680 N N . VAL B 1 145 ? -11.727 -34.469 -5.941 1 88.88 145 VAL B N 1
ATOM 2681 C CA . VAL B 1 145 ? -12.523 -34.031 -4.801 1 88.88 145 VAL B CA 1
ATOM 2682 C C . VAL B 1 145 ? -12.555 -32.5 -4.734 1 88.88 145 VAL B C 1
ATOM 2684 O O . VAL B 1 145 ? -13.594 -31.906 -4.438 1 88.88 145 VAL B O 1
ATOM 2687 N N . VAL B 1 146 ? -11.492 -31.859 -5.098 1 90.62 146 VAL B N 1
ATOM 2688 C CA . VAL B 1 146 ? -11.367 -30.438 -4.816 1 90.62 146 VAL B CA 1
ATOM 2689 C C . VAL B 1 146 ? -11.656 -29.625 -6.082 1 90.62 146 VAL B C 1
ATOM 2691 O O . VAL B 1 146 ? -12.125 -28.484 -6.004 1 90.62 146 VAL B O 1
ATOM 2694 N N . MET B 1 147 ? -11.484 -30.125 -7.203 1 92.5 147 MET B N 1
ATOM 2695 C CA . MET B 1 147 ? -11.406 -29.375 -8.453 1 92.5 147 MET B CA 1
ATOM 2696 C C . MET B 1 147 ? -12.797 -28.969 -8.938 1 92.5 147 MET B C 1
ATOM 2698 O O . MET B 1 147 ? -12.945 -28.016 -9.695 1 92.5 147 MET B O 1
ATOM 2702 N N . PRO B 1 148 ? -13.852 -29.594 -8.484 1 89 148 PRO B N 1
ATOM 2703 C CA . PRO B 1 148 ? -15.172 -29.219 -8.992 1 89 148 PRO B CA 1
ATOM 2704 C C . PRO B 1 148 ? -15.555 -27.781 -8.656 1 89 148 PRO B C 1
ATOM 2706 O O . PRO B 1 148 ? -16.328 -27.156 -9.383 1 89 148 PRO B O 1
ATOM 2709 N N . GLU B 1 149 ? -15.031 -27.219 -7.625 1 88.31 149 GLU B N 1
ATOM 2710 C CA . GLU B 1 149 ? -15.398 -25.875 -7.191 1 88.31 149 GLU B CA 1
ATOM 2711 C C . GLU B 1 149 ? -14.383 -24.844 -7.664 1 88.31 149 GLU B C 1
ATOM 2713 O O . GLU B 1 149 ? -14.523 -23.656 -7.375 1 88.31 149 GLU B O 1
ATOM 2718 N N . VAL B 1 150 ? -13.461 -25.312 -8.375 1 93.5 150 VAL B N 1
ATOM 2719 C CA . VAL B 1 150 ? -12.305 -24.5 -8.727 1 93.5 150 VAL B CA 1
ATOM 2720 C C . VAL B 1 150 ? -12.375 -24.109 -10.203 1 93.5 150 VAL B C 1
ATOM 2722 O O . VAL B 1 150 ? -12.664 -24.938 -11.062 1 93.5 150 VAL B O 1
ATOM 2725 N N . SER B 1 151 ? -12.172 -22.828 -10.484 1 95.12 151 SER B N 1
ATOM 2726 C CA . SER B 1 151 ? -12.219 -22.375 -11.875 1 95.12 151 SER B CA 1
ATOM 2727 C C . SER B 1 151 ? -10.82 -22.266 -12.469 1 95.12 151 SER B C 1
ATOM 2729 O O . SER B 1 151 ? -10.656 -22.25 -13.688 1 95.12 151 SER B O 1
ATOM 2731 N N . ALA B 1 152 ? -9.797 -22.141 -11.664 1 97.06 152 ALA B N 1
ATOM 2732 C CA . ALA B 1 152 ? -8.406 -22.078 -12.109 1 97.06 152 ALA B CA 1
ATOM 2733 C C . ALA B 1 152 ? -7.461 -22.531 -11 1 97.06 152 ALA B C 1
ATOM 2735 O O . ALA B 1 152 ? -7.734 -22.328 -9.82 1 97.06 152 ALA B O 1
ATOM 2736 N N . LEU B 1 153 ? -6.375 -23.172 -11.43 1 97.62 153 LEU B N 1
ATOM 2737 C CA . LEU B 1 153 ? -5.34 -23.641 -10.523 1 97.62 153 LEU B CA 1
ATOM 2738 C C . LEU B 1 153 ? -3.951 -23.312 -11.062 1 97.62 153 LEU B C 1
ATOM 2740 O O . LEU B 1 153 ? -3.689 -23.5 -12.258 1 97.62 153 LEU B O 1
ATOM 2744 N N . ARG B 1 154 ? -3.121 -22.781 -10.195 1 98.31 154 ARG B N 1
ATOM 2745 C CA . ARG B 1 154 ? -1.689 -22.672 -10.445 1 98.31 154 ARG B CA 1
ATOM 2746 C C . ARG B 1 154 ? -0.879 -23.156 -9.242 1 98.31 154 ARG B C 1
ATOM 2748 O O . ARG B 1 154 ? -1.251 -22.891 -8.102 1 98.31 154 ARG B O 1
ATOM 2755 N N . ILE B 1 155 ? 0.203 -23.844 -9.555 1 98.19 155 ILE B N 1
ATOM 2756 C CA . ILE B 1 155 ? 1.009 -24.422 -8.484 1 98.19 155 ILE B CA 1
ATOM 2757 C C . ILE B 1 155 ? 2.365 -23.719 -8.422 1 98.19 155 ILE B C 1
ATOM 2759 O O . ILE B 1 155 ? 3.012 -23.516 -9.453 1 98.19 155 ILE B O 1
ATOM 2763 N N . PHE B 1 156 ? 2.744 -23.422 -7.211 1 98.19 156 PHE B N 1
ATOM 2764 C CA . PHE B 1 156 ? 3.975 -22.688 -6.941 1 98.19 156 PHE B CA 1
ATOM 2765 C C . PHE B 1 156 ? 4.91 -23.516 -6.059 1 98.19 156 PHE B C 1
ATOM 2767 O O . PHE B 1 156 ? 4.473 -24.156 -5.105 1 98.19 156 PHE B O 1
ATOM 2774 N N . ALA B 1 157 ? 6.168 -23.484 -6.48 1 97.25 157 ALA B N 1
ATOM 2775 C CA . ALA B 1 157 ? 7.211 -24.031 -5.617 1 97.25 157 ALA B CA 1
ATOM 2776 C C . ALA B 1 157 ? 7.891 -22.922 -4.809 1 97.25 157 ALA B C 1
ATOM 2778 O O . ALA B 1 157 ? 8.336 -21.922 -5.371 1 97.25 157 ALA B O 1
ATOM 2779 N N . GLY B 1 158 ? 7.918 -23.141 -3.504 1 96.69 158 GLY B N 1
ATOM 2780 C CA . GLY B 1 158 ? 8.547 -22.156 -2.629 1 96.69 158 GLY B CA 1
ATOM 2781 C C . GLY B 1 158 ? 7.703 -20.906 -2.428 1 96.69 158 GLY B C 1
ATOM 2782 O O . GLY B 1 158 ? 6.598 -20.812 -2.965 1 96.69 158 GLY B O 1
ATOM 2783 N N . TYR B 1 159 ? 8.18 -20.062 -1.565 1 97.62 159 TYR B N 1
ATOM 2784 C CA . TYR B 1 159 ? 7.48 -18.828 -1.254 1 97.62 159 TYR B CA 1
ATOM 2785 C C . TYR B 1 159 ? 8.469 -17.719 -0.88 1 97.62 159 TYR B C 1
ATOM 2787 O O . TYR B 1 159 ? 9.664 -17.984 -0.727 1 97.62 159 TYR B O 1
ATOM 2795 N N . ALA B 1 160 ? 7.988 -16.547 -0.929 1 97.31 160 ALA B N 1
ATOM 2796 C CA . ALA B 1 160 ? 8.734 -15.406 -0.425 1 97.31 160 ALA B CA 1
ATOM 2797 C C . ALA B 1 160 ? 8.375 -15.109 1.028 1 97.31 160 ALA B C 1
ATOM 2799 O O . ALA B 1 160 ? 7.199 -15.094 1.39 1 97.31 160 ALA B O 1
ATOM 2800 N N . GLY B 1 161 ? 9.438 -14.953 1.796 1 96 161 GLY B N 1
ATOM 2801 C CA . GLY B 1 161 ? 9.234 -14.672 3.209 1 96 161 GLY B CA 1
ATOM 2802 C C . GLY B 1 161 ? 9.969 -13.43 3.68 1 96 161 GLY B C 1
ATOM 2803 O O . GLY B 1 161 ? 11.062 -13.125 3.199 1 96 161 GLY B O 1
ATOM 2804 N N . TRP B 1 162 ? 9.352 -12.734 4.527 1 94.06 162 TRP B N 1
ATOM 2805 C CA . TRP B 1 162 ? 9.922 -11.578 5.211 1 94.06 162 TRP B CA 1
ATOM 2806 C C . TRP B 1 162 ? 9.867 -11.758 6.727 1 94.06 162 TRP B C 1
ATOM 2808 O O . TRP B 1 162 ? 8.875 -12.25 7.262 1 94.06 162 TRP B O 1
ATOM 2818 N N . GLU B 1 163 ? 10.922 -11.375 7.32 1 93.69 163 GLU B N 1
ATOM 2819 C CA . GLU B 1 163 ? 10.914 -11.289 8.773 1 93.69 163 GLU B CA 1
ATOM 2820 C C . GLU B 1 163 ? 10.172 -10.039 9.25 1 93.69 163 GLU B C 1
ATOM 2822 O O . GLU B 1 163 ? 9.836 -9.164 8.453 1 93.69 163 GLU B O 1
ATOM 2827 N N . GLY B 1 164 ? 9.867 -10.031 10.641 1 86.75 164 GLY B N 1
ATOM 2828 C CA . GLY B 1 164 ? 9.211 -8.859 11.203 1 86.75 164 GLY B CA 1
ATOM 2829 C C . GLY B 1 164 ? 9.906 -7.559 10.844 1 86.75 164 GLY B C 1
ATOM 2830 O O . GLY B 1 164 ? 11.117 -7.434 11 1 86.75 164 GLY B O 1
ATOM 2831 N N . GLY B 1 165 ? 9.156 -6.598 10.297 1 83.81 165 GLY B N 1
ATOM 2832 C CA . GLY B 1 165 ? 9.672 -5.273 9.984 1 83.81 165 GLY B CA 1
ATOM 2833 C C . GLY B 1 165 ? 10.43 -5.227 8.672 1 83.81 165 GLY B C 1
ATOM 2834 O O . GLY B 1 165 ? 10.703 -4.145 8.141 1 83.81 165 GLY B O 1
ATOM 2835 N N . GLN B 1 166 ? 10.797 -6.332 8.07 1 89.75 166 GLN B N 1
ATOM 2836 C CA . GLN B 1 166 ? 11.633 -6.395 6.871 1 89.75 166 GLN B CA 1
ATOM 2837 C C . GLN B 1 166 ? 10.906 -5.801 5.664 1 89.75 166 GLN B C 1
ATOM 2839 O O . GLN B 1 166 ? 11.461 -4.957 4.957 1 89.75 166 GLN B O 1
ATOM 2844 N N . LEU B 1 167 ? 9.695 -6.293 5.438 1 89.88 167 LEU B N 1
ATOM 2845 C CA . LEU B 1 167 ? 8.945 -5.777 4.297 1 89.88 167 LEU B CA 1
ATOM 2846 C C . LEU B 1 167 ? 8.711 -4.277 4.43 1 89.88 167 LEU B C 1
ATOM 2848 O O . LEU B 1 167 ? 8.844 -3.535 3.455 1 89.88 167 LEU B O 1
ATOM 2852 N N . GLU B 1 168 ? 8.367 -3.809 5.617 1 82.44 168 GLU B N 1
ATOM 2853 C CA . GLU B 1 168 ? 8.164 -2.383 5.859 1 82.44 168 GLU B CA 1
ATOM 2854 C C . GLU B 1 168 ? 9.414 -1.584 5.492 1 82.44 168 GLU B C 1
ATOM 2856 O O . GLU B 1 168 ? 9.312 -0.498 4.914 1 82.44 168 GLU B O 1
ATOM 2861 N N . GLY B 1 169 ? 10.539 -2.109 5.938 1 84.19 169 GLY B N 1
ATOM 2862 C CA . GLY B 1 169 ? 11.789 -1.474 5.551 1 84.19 169 GLY B CA 1
ATOM 2863 C C . GLY B 1 169 ? 11.961 -1.368 4.051 1 84.19 169 GLY B C 1
ATOM 2864 O O . GLY B 1 169 ? 12.391 -0.33 3.539 1 84.19 169 GLY B O 1
ATOM 2865 N N . GLU B 1 170 ? 11.633 -2.467 3.346 1 88.12 170 GLU B N 1
ATOM 2866 C CA . GLU B 1 170 ? 11.734 -2.475 1.89 1 88.12 170 GLU B CA 1
ATOM 2867 C C . GLU B 1 170 ? 10.766 -1.473 1.263 1 88.12 170 GLU B C 1
ATOM 2869 O O . GLU B 1 170 ? 11.102 -0.819 0.272 1 88.12 170 GLU B O 1
ATOM 2874 N N . LEU B 1 171 ? 9.57 -1.376 1.798 1 84.81 171 LEU B N 1
ATOM 2875 C CA . LEU B 1 171 ? 8.578 -0.417 1.311 1 84.81 171 LEU B CA 1
ATOM 2876 C C . LEU B 1 171 ? 9.078 1.013 1.488 1 84.81 171 LEU B C 1
ATOM 2878 O O . LEU B 1 171 ? 8.977 1.83 0.571 1 84.81 171 LEU B O 1
ATOM 2882 N N . ARG B 1 172 ? 9.633 1.306 2.619 1 78.62 172 ARG B N 1
ATOM 2883 C CA . ARG B 1 172 ? 10.148 2.643 2.896 1 78.62 172 ARG B CA 1
ATOM 2884 C C . ARG B 1 172 ? 11.297 2.994 1.948 1 78.62 172 ARG B C 1
ATOM 2886 O O . ARG B 1 172 ? 11.477 4.16 1.591 1 78.62 172 ARG B O 1
ATOM 2893 N N . SER B 1 173 ? 11.961 1.98 1.551 1 83.62 173 SER B N 1
ATOM 2894 C CA . SER B 1 173 ? 13.094 2.191 0.659 1 83.62 173 SER B CA 1
ATOM 2895 C C . SER B 1 173 ? 12.656 2.229 -0.8 1 83.62 173 SER B C 1
ATOM 2897 O O . SER B 1 173 ? 13.484 2.33 -1.704 1 83.62 173 SER B O 1
ATOM 2899 N N . GLY B 1 174 ? 11.406 2.033 -1.031 1 83.56 174 GLY B N 1
ATOM 2900 C CA . GLY B 1 174 ? 10.867 2.211 -2.371 1 83.56 174 GLY B CA 1
ATOM 2901 C C . GLY B 1 174 ? 11.086 1.007 -3.268 1 83.56 174 GLY B C 1
ATOM 2902 O O . GLY B 1 174 ? 11.148 1.141 -4.492 1 83.56 174 GLY B O 1
ATOM 2903 N N . MET B 1 175 ? 11.172 -0.175 -2.686 1 90.19 175 MET B N 1
ATOM 2904 C CA . MET B 1 175 ? 11.5 -1.355 -3.48 1 90.19 175 MET B CA 1
ATOM 2905 C C . MET B 1 175 ? 10.25 -1.905 -4.168 1 90.19 175 MET B C 1
ATOM 2907 O O . MET B 1 175 ? 10.352 -2.684 -5.117 1 90.19 175 MET B O 1
ATOM 2911 N N . TRP B 1 176 ? 9.117 -1.471 -3.613 1 92.94 176 TRP B N 1
ATOM 2912 C CA . TRP B 1 176 ? 7.875 -2.066 -4.102 1 92.94 176 TRP B CA 1
ATOM 2913 C C . TRP B 1 176 ? 6.816 -0.995 -4.344 1 92.94 176 TRP B C 1
ATOM 2915 O O . TRP B 1 176 ? 6.695 -0.045 -3.564 1 92.94 176 TRP B O 1
ATOM 2925 N N . PHE B 1 177 ? 6.039 -1.187 -5.363 1 92 177 PHE B N 1
ATOM 2926 C CA . PHE B 1 177 ? 4.695 -0.619 -5.395 1 92 177 PHE B CA 1
ATOM 2927 C C . PHE B 1 177 ? 3.699 -1.55 -4.715 1 92 177 PHE B C 1
ATOM 2929 O O . PHE B 1 177 ? 3.754 -2.768 -4.898 1 92 177 PHE B O 1
ATOM 2936 N N . VAL B 1 178 ? 2.861 -1.018 -3.92 1 89.44 178 VAL B N 1
ATOM 2937 C CA . VAL B 1 178 ? 1.749 -1.781 -3.363 1 89.44 178 VAL B CA 1
ATOM 2938 C C . VAL B 1 178 ? 0.465 -1.449 -4.121 1 89.44 178 VAL B C 1
ATOM 2940 O O . VAL B 1 178 ? 0.036 -0.294 -4.152 1 89.44 178 VAL B O 1
ATOM 2943 N N . VAL B 1 179 ? -0.136 -2.521 -4.715 1 91.69 179 VAL B N 1
ATOM 2944 C CA . VAL B 1 179 ? -1.302 -2.234 -5.547 1 91.69 179 VAL B CA 1
ATOM 2945 C C . VAL B 1 179 ? -2.377 -3.293 -5.312 1 91.69 179 VAL B C 1
ATOM 2947 O O . VAL B 1 179 ? -2.123 -4.312 -4.664 1 91.69 179 VAL B O 1
ATOM 2950 N N . ASP B 1 180 ? -3.557 -3.021 -5.785 1 89.06 180 ASP B N 1
ATOM 2951 C CA . ASP B 1 180 ? -4.66 -3.967 -5.672 1 89.06 180 ASP B CA 1
ATOM 2952 C C . ASP B 1 180 ? -4.434 -5.191 -6.555 1 89.06 180 ASP B C 1
ATOM 2954 O O . ASP B 1 180 ? -3.953 -5.066 -7.684 1 89.06 180 ASP B O 1
ATOM 2958 N N . ALA B 1 181 ? -4.84 -6.281 -5.949 1 92.56 181 ALA B N 1
ATOM 2959 C CA . ALA B 1 181 ? -4.805 -7.512 -6.734 1 92.56 181 ALA B CA 1
ATOM 2960 C C . ALA B 1 181 ? -6.117 -7.715 -7.488 1 92.56 181 ALA B C 1
ATOM 2962 O O . ALA B 1 181 ? -7.188 -7.348 -6.996 1 92.56 181 ALA B O 1
ATOM 2963 N N . GLU B 1 182 ? -6.012 -8.234 -8.641 1 91.56 182 GLU B N 1
ATOM 2964 C CA . GLU B 1 182 ? -7.152 -8.812 -9.352 1 91.56 182 GLU B CA 1
ATOM 2965 C C . GLU B 1 182 ? -7.074 -10.336 -9.367 1 91.56 182 GLU B C 1
ATOM 2967 O O . GLU B 1 182 ? -5.984 -10.906 -9.43 1 91.56 182 GLU B O 1
ATOM 2972 N N . ALA B 1 183 ? -8.227 -10.969 -9.359 1 87.75 183 ALA B N 1
ATOM 2973 C CA . ALA B 1 183 ? -8.289 -12.422 -9.25 1 87.75 183 ALA B CA 1
ATOM 2974 C C . ALA B 1 183 ? -7.496 -13.086 -10.367 1 87.75 183 ALA B C 1
ATOM 2976 O O . ALA B 1 183 ? -6.855 -14.117 -10.156 1 87.75 183 ALA B O 1
ATOM 2977 N N . GLY B 1 184 ? -7.496 -12.461 -11.516 1 94.25 184 GLY B N 1
ATOM 2978 C CA . GLY B 1 184 ? -6.852 -13.062 -12.672 1 94.25 184 GLY B CA 1
ATOM 2979 C C . GLY B 1 184 ? -5.34 -12.969 -12.633 1 94.25 184 GLY B C 1
ATOM 2980 O O . GLY B 1 184 ? -4.648 -13.648 -13.391 1 94.25 184 GLY B O 1
ATOM 2981 N N . ASP B 1 185 ? -4.805 -12.188 -11.781 1 97.19 185 ASP B N 1
ATOM 2982 C CA . ASP B 1 185 ? -3.365 -11.969 -11.75 1 97.19 185 ASP B CA 1
ATOM 2983 C C . ASP B 1 185 ? -2.613 -13.273 -11.508 1 97.19 185 ASP B C 1
ATOM 2985 O O . ASP B 1 185 ? -1.579 -13.523 -12.125 1 97.19 185 ASP B O 1
ATOM 2989 N N . ALA B 1 186 ? -3.154 -14.109 -10.641 1 97.5 186 ALA B N 1
ATOM 2990 C CA . ALA B 1 186 ? -2.479 -15.336 -10.242 1 97.5 186 ALA B CA 1
ATOM 2991 C C . ALA B 1 186 ? -2.58 -16.391 -11.336 1 97.5 186 ALA B C 1
ATOM 2993 O O . ALA B 1 186 ? -1.876 -17.406 -11.289 1 97.5 186 ALA B O 1
ATOM 2994 N N . PHE B 1 187 ? -3.389 -16.141 -12.32 1 97.94 187 PHE B N 1
ATOM 2995 C CA . PHE B 1 187 ? -3.709 -17.203 -13.258 1 97.94 187 PHE B CA 1
ATOM 2996 C C . PHE B 1 187 ? -3.504 -16.734 -14.695 1 97.94 187 PHE B C 1
ATOM 2998 O O . PHE B 1 187 ? -4.102 -17.297 -15.625 1 97.94 187 PHE B O 1
ATOM 3005 N N . THR B 1 188 ? -2.682 -15.742 -14.852 1 97.38 188 THR B N 1
ATOM 3006 C CA . THR B 1 188 ? -2.41 -15.234 -16.188 1 97.38 188 THR B CA 1
ATOM 3007 C C . THR B 1 188 ? -1.725 -16.297 -17.047 1 97.38 188 THR B C 1
ATOM 3009 O O . THR B 1 188 ? -0.884 -17.047 -16.547 1 97.38 188 THR B O 1
ATOM 3012 N N . ASP B 1 189 ? -2.066 -16.297 -18.359 1 97.44 189 ASP B N 1
ATOM 3013 C CA . ASP B 1 189 ? -1.423 -17.219 -19.281 1 97.44 189 ASP B CA 1
ATOM 3014 C C . ASP B 1 189 ? -0.172 -16.594 -19.906 1 97.44 189 ASP B C 1
ATOM 3016 O O . ASP B 1 189 ? 0.542 -17.25 -20.672 1 97.44 189 ASP B O 1
ATOM 3020 N N . ASP B 1 190 ? 0.135 -15.383 -19.578 1 97.56 190 ASP B N 1
ATOM 3021 C CA . ASP B 1 190 ? 1.318 -14.672 -20.047 1 97.56 190 ASP B CA 1
ATOM 3022 C C . ASP B 1 190 ? 2.096 -14.062 -18.891 1 97.56 190 ASP B C 1
ATOM 3024 O O . ASP B 1 190 ? 2.197 -12.836 -18.766 1 97.56 190 ASP B O 1
ATOM 3028 N N . PRO B 1 191 ? 2.729 -14.938 -18.094 1 97.88 191 PRO B N 1
ATOM 3029 C CA . PRO B 1 191 ? 3.389 -14.453 -16.875 1 97.88 191 PRO B CA 1
ATOM 3030 C C . PRO B 1 191 ? 4.492 -13.438 -17.172 1 97.88 191 PRO B C 1
ATOM 3032 O O . PRO B 1 191 ? 4.75 -12.547 -16.359 1 97.88 191 PRO B O 1
ATOM 3035 N N . ASP B 1 192 ? 5.113 -13.445 -18.344 1 95.94 192 ASP B N 1
ATOM 3036 C CA . ASP B 1 192 ? 6.219 -12.555 -18.672 1 95.94 192 ASP B CA 1
ATOM 3037 C C . ASP B 1 192 ? 5.746 -11.102 -18.766 1 95.94 192 ASP B C 1
ATOM 3039 O O . ASP B 1 192 ? 6.539 -10.172 -18.594 1 95.94 192 ASP B O 1
ATOM 3043 N N . THR B 1 193 ? 4.445 -10.977 -19.047 1 97.06 193 THR B N 1
ATOM 3044 C CA . THR B 1 193 ? 3.936 -9.625 -19.234 1 97.06 193 THR B CA 1
ATOM 3045 C C . THR B 1 193 ? 3.162 -9.156 -18 1 97.06 193 THR B C 1
ATOM 3047 O O . THR B 1 193 ? 2.701 -8.016 -17.938 1 97.06 193 THR B O 1
ATOM 3050 N N . LEU B 1 194 ? 3.043 -9.977 -17.031 1 98.25 194 LEU B N 1
ATOM 3051 C CA . LEU B 1 194 ? 2.186 -9.672 -15.891 1 98.25 194 LEU B CA 1
ATOM 3052 C C . LEU B 1 194 ? 2.648 -8.398 -15.188 1 98.25 194 LEU B C 1
ATOM 3054 O O . LEU B 1 194 ? 1.83 -7.547 -14.844 1 98.25 194 LEU B O 1
ATOM 3058 N N . TRP B 1 195 ? 3.939 -8.266 -15.008 1 97.69 195 TRP B N 1
ATOM 3059 C CA . TRP B 1 195 ? 4.504 -7.113 -14.32 1 97.69 195 TRP B CA 1
ATOM 3060 C C . TRP B 1 195 ? 4.078 -5.816 -15 1 97.69 195 TRP B C 1
ATOM 3062 O O . TRP B 1 195 ? 3.521 -4.922 -14.352 1 97.69 195 TRP B O 1
ATOM 3072 N N . ALA B 1 196 ? 4.27 -5.777 -16.25 1 97 196 ALA B N 1
ATOM 3073 C CA . ALA B 1 196 ? 3.908 -4.594 -17.031 1 97 196 ALA B CA 1
ATOM 3074 C C . ALA B 1 196 ? 2.398 -4.379 -17.031 1 97 196 ALA B C 1
ATOM 3076 O O . ALA B 1 196 ? 1.927 -3.24 -16.938 1 97 196 ALA B O 1
ATOM 3077 N N . GLN B 1 197 ? 1.678 -5.43 -17.125 1 97.44 197 GLN B N 1
ATOM 3078 C CA . GLN B 1 197 ? 0.222 -5.348 -17.156 1 97.44 197 GLN B CA 1
ATOM 3079 C C . GLN B 1 197 ? -0.316 -4.73 -15.867 1 97.44 197 GLN B C 1
ATOM 3081 O O . GLN B 1 197 ? -1.176 -3.848 -15.906 1 97.44 197 GLN B O 1
ATOM 3086 N N . VAL B 1 198 ? 0.167 -5.191 -14.742 1 97.31 198 VAL B N 1
ATOM 3087 C CA . VAL B 1 198 ? -0.292 -4.699 -13.445 1 97.31 198 VAL B CA 1
ATOM 3088 C C . VAL B 1 198 ? 0.076 -3.225 -13.297 1 97.31 198 VAL B C 1
ATOM 3090 O O . VAL B 1 198 ? -0.74 -2.418 -12.844 1 97.31 198 VAL B O 1
ATOM 3093 N N . LEU B 1 199 ? 1.259 -2.826 -13.703 1 95.88 199 LEU B N 1
ATOM 3094 C CA . LEU B 1 199 ? 1.69 -1.436 -13.609 1 95.88 199 LEU B CA 1
ATOM 3095 C C . LEU B 1 199 ? 0.839 -0.543 -14.508 1 95.88 199 LEU B C 1
ATOM 3097 O O . LEU B 1 199 ? 0.431 0.546 -14.094 1 95.88 199 LEU B O 1
ATOM 3101 N N . ARG B 1 200 ? 0.581 -1.022 -15.688 1 96.44 200 ARG B N 1
ATOM 3102 C CA . ARG B 1 200 ? -0.234 -0.241 -16.609 1 96.44 200 ARG B CA 1
ATOM 3103 C C . ARG B 1 200 ? -1.644 -0.04 -16.062 1 96.44 200 ARG B C 1
ATOM 3105 O O . ARG B 1 200 ? -2.199 1.057 -16.156 1 96.44 200 ARG B O 1
ATOM 3112 N N . ARG B 1 201 ? -2.158 -1.11 -15.578 1 95.81 201 ARG B N 1
ATOM 3113 C CA . ARG B 1 201 ? -3.496 -1.038 -15 1 95.81 201 ARG B CA 1
ATOM 3114 C C . ARG B 1 201 ? -3.561 0.011 -13.898 1 95.81 201 ARG B C 1
ATOM 3116 O O . ARG B 1 201 ? -4.496 0.81 -13.844 1 95.81 201 ARG B O 1
ATOM 3123 N N . GLN B 1 202 ? -2.568 -0.029 -13.055 1 93.31 202 GLN B N 1
ATOM 3124 C CA . GLN B 1 202 ? -2.521 0.932 -11.961 1 93.31 202 GLN B CA 1
ATOM 3125 C C . GLN B 1 202 ? -2.328 2.354 -12.484 1 93.31 202 GLN B C 1
ATOM 3127 O O . GLN B 1 202 ? -2.986 3.285 -12.016 1 93.31 202 GLN B O 1
ATOM 3132 N N . ARG B 1 203 ? -1.43 2.52 -13.359 1 93.62 203 ARG B N 1
ATOM 3133 C CA . ARG B 1 203 ? -1.197 3.82 -13.977 1 93.62 203 ARG B CA 1
ATOM 3134 C C . ARG B 1 203 ? -2.484 4.379 -14.578 1 93.62 203 ARG B C 1
ATOM 3136 O O . ARG B 1 203 ? -2.797 5.559 -14.398 1 93.62 203 ARG B O 1
ATOM 3143 N N . ASN B 1 204 ? -3.16 3.518 -15.258 1 94.44 204 ASN B N 1
ATOM 3144 C CA . ASN B 1 204 ? -4.41 3.93 -15.891 1 94.44 204 ASN B CA 1
ATOM 3145 C C . ASN B 1 204 ? -5.449 4.348 -14.852 1 94.44 204 ASN B C 1
ATOM 3147 O O . ASN B 1 204 ? -6.199 5.301 -15.07 1 94.44 204 ASN B O 1
ATOM 3151 N N . GLU B 1 205 ? -5.527 3.615 -13.82 1 92.38 205 GLU B N 1
ATOM 3152 C CA . GLU B 1 205 ? -6.449 3.98 -12.742 1 92.38 205 GLU B CA 1
ATOM 3153 C C . GLU B 1 205 ? -6.129 5.367 -12.195 1 92.38 205 GLU B C 1
ATOM 3155 O O . GLU B 1 205 ? -7.035 6.168 -11.945 1 92.38 205 GLU B O 1
ATOM 3160 N N . MET B 1 206 ? -4.895 5.66 -12.008 1 92.88 206 MET B N 1
ATOM 3161 C CA . MET B 1 206 ? -4.48 6.969 -11.508 1 92.88 206 MET B CA 1
ATOM 3162 C C . MET B 1 206 ? -4.777 8.062 -12.523 1 92.88 206 MET B C 1
ATOM 3164 O O . MET B 1 206 ? -5.203 9.156 -12.156 1 92.88 206 MET B O 1
ATOM 3168 N N . SER B 1 207 ? -4.594 7.738 -13.75 1 93 207 SER B N 1
ATOM 3169 C CA . SER B 1 207 ? -4.914 8.672 -14.82 1 93 207 SER B CA 1
ATOM 3170 C C . SER B 1 207 ? -6.406 8.992 -14.852 1 93 207 SER B C 1
ATOM 3172 O O . SER B 1 207 ? -6.797 10.148 -15 1 93 207 SER B O 1
ATOM 3174 N N . PHE B 1 208 ? -7.207 7.977 -14.695 1 92 208 PHE B N 1
ATOM 3175 C CA . PHE B 1 208 ? -8.656 8.156 -14.68 1 92 208 PHE B CA 1
ATOM 3176 C C . PHE B 1 208 ? -9.086 9.008 -13.492 1 92 208 PHE B C 1
ATOM 3178 O O . PHE B 1 208 ? -9.93 9.898 -13.633 1 92 208 PHE B O 1
ATOM 3185 N N . ALA B 1 209 ? -8.453 8.781 -12.391 1 91.31 209 ALA B N 1
ATOM 3186 C CA . ALA B 1 209 ? -8.766 9.562 -11.195 1 91.31 209 ALA B CA 1
ATOM 3187 C C . ALA B 1 209 ? -8.453 11.039 -11.406 1 91.31 209 ALA B C 1
ATOM 3189 O O . ALA B 1 209 ? -9.219 11.906 -10.984 1 91.31 209 ALA B O 1
ATOM 3190 N N . LEU B 1 210 ? -7.383 11.336 -12.023 1 92.38 210 LEU B N 1
ATOM 3191 C CA . LEU B 1 210 ? -6.93 12.703 -12.242 1 92.38 210 LEU B CA 1
ATOM 3192 C C . LEU B 1 210 ? -7.844 13.43 -13.227 1 92.38 210 LEU B C 1
ATOM 3194 O O . LEU B 1 210 ? -7.883 14.664 -13.25 1 92.38 210 LEU B O 1
ATOM 3198 N N . THR B 1 211 ? -8.578 12.695 -14.023 1 86.69 211 THR B N 1
ATOM 3199 C CA . THR B 1 211 ? -9.43 13.32 -15.031 1 86.69 211 THR B CA 1
ATOM 3200 C C . THR B 1 211 ? -10.867 13.438 -14.523 1 86.69 211 THR B C 1
ATOM 3202 O O . THR B 1 211 ? -11.719 14.016 -15.195 1 86.69 211 THR B O 1
ATOM 3205 N N . HIS B 1 212 ? -11.156 12.773 -13.461 1 75.81 212 HIS B N 1
ATOM 3206 C CA . HIS B 1 212 ? -12.5 12.836 -12.891 1 75.81 212 HIS B CA 1
ATOM 3207 C C . HIS B 1 212 ? -12.773 14.203 -12.281 1 75.81 212 HIS B C 1
ATOM 3209 O O . HIS B 1 212 ? -12.016 14.688 -11.445 1 75.81 212 HIS B O 1
ATOM 3215 N N . PRO B 1 213 ? -13.672 14.984 -12.961 1 61.53 213 PRO B N 1
ATOM 3216 C CA . PRO B 1 213 ? -13.961 16.312 -12.406 1 61.53 213 PRO B CA 1
ATOM 3217 C C . PRO B 1 213 ? -14.539 16.25 -10.992 1 61.53 213 PRO B C 1
ATOM 3219 O O . PRO B 1 213 ? -15.141 15.234 -10.617 1 61.53 213 PRO B O 1
ATOM 3222 N N . SER B 1 214 ? -13.914 16.938 -10.047 1 56.56 214 SER B N 1
ATOM 3223 C CA . SER B 1 214 ? -14.469 17.062 -8.703 1 56.56 214 SER B CA 1
ATOM 3224 C C . SER B 1 214 ? -15.984 17.203 -8.742 1 56.56 214 SER B C 1
ATOM 3226 O O . SER B 1 214 ? -16.688 16.656 -7.883 1 56.56 214 SER B O 1
ATOM 3228 N N . ASP B 1 215 ? -16.484 18.297 -9.438 1 51 215 ASP B N 1
ATOM 3229 C CA . ASP B 1 215 ? -17.891 18.641 -9.633 1 51 215 ASP B CA 1
ATOM 3230 C C . ASP B 1 215 ? -18.359 18.281 -11.039 1 51 215 ASP B C 1
ATOM 3232 O O . ASP B 1 215 ? -17.906 18.891 -12.016 1 51 215 ASP B O 1
ATOM 3236 N N . PRO B 1 216 ? -18.938 17.109 -11.172 1 47.38 216 PRO B N 1
ATOM 3237 C CA . PRO B 1 216 ? -19.484 16.844 -12.516 1 47.38 216 PRO B CA 1
ATOM 3238 C C . PRO B 1 216 ? -20.219 18.062 -13.094 1 47.38 216 PRO B C 1
ATOM 3240 O O . PRO B 1 216 ? -20.328 18.188 -14.312 1 47.38 216 PRO B O 1
ATOM 3243 N N . ASN B 1 217 ? -20.844 18.734 -12.273 1 43.06 217 ASN B N 1
ATOM 3244 C CA . ASN B 1 217 ? -21.609 19.859 -12.828 1 43.06 217 ASN B CA 1
ATOM 3245 C C . ASN B 1 217 ? -20.688 20.938 -13.375 1 43.06 217 ASN B C 1
ATOM 3247 O O . ASN B 1 217 ? -21.156 21.938 -13.922 1 43.06 217 ASN B O 1
ATOM 3251 N N . LEU B 1 218 ? -19.516 20.891 -13.008 1 38.22 218 LEU B N 1
ATOM 3252 C CA . LEU B 1 218 ? -18.703 21.984 -13.539 1 38.22 218 LEU B CA 1
ATOM 3253 C C . LEU B 1 218 ? -18.156 21.641 -14.922 1 38.22 218 LEU B C 1
ATOM 3255 O O . LEU B 1 218 ? -17.359 22.391 -15.484 1 38.22 218 LEU B O 1
ATOM 3259 N N . ASN B 1 219 ? -18.281 20.516 -15.406 1 33.03 219 ASN B N 1
ATOM 3260 C CA . ASN B 1 219 ? -18.156 20.438 -16.859 1 33.03 219 ASN B CA 1
ATOM 3261 C C . ASN B 1 219 ? -19.438 20.844 -17.562 1 33.03 219 ASN B C 1
ATOM 3263 O O . ASN B 1 219 ? -20.547 20.547 -17.078 1 33.03 219 ASN B O 1
#

pLDDT: mean 79.57, std 25.59, range [16.58, 98.62]

Radius of gyration: 30.74 Å; Cα contacts (8 Å, |Δi|>4): 799; chains: 2; bounding box: 74×75×113 Å

Sequence (438 aa):
MAVRTAGRHATRADDPGPLVTGGATARDNAGVETLTGRLLVAVPRDVSEPEMSDLFDRSVVLLLNHDTDGAHGIVLNRPLPAAVDAVLPGWEDHVVPPGTLFQGGPVALDSALGLVSIPGTDESVGLKRLFRGVGLVDLDAPPVVVMPEVSALRIFAGYAGWEGGQLEGELRSGMWFVVDAEAGDAFTDDPDTLWAQVLRRQRNEMSFALTHPSDPNLNMAVRTAGRHATRADDPGPLVTGGATARDNAGVETLTGRLLVAVPRDVSEPEMSDLFDRSVVLLLNHDTDGAHGIVLNRPLPAAVDAVLPGWEDHVVPPGTLFQGGPVALDSALGLVSIPGTDESVGLKRLFRGVGLVDLDAPPVVVMPEVSALRIFAGYAGWEGGQLEGELRSGMWFVVDAEAGDAFTDDPDTLWAQVLRRQRNEMSFALTHPSDPNLN

Secondary structure (DSSP, 8-state):
-----------------------------------TTPEEEEPP--TT-TTS-GGGTT-EEEEEEEETTEEEEEESS-EEEEEHHHHSTT-TTTSPTT-EEEE--SEEEEEEEEEEE--S----TTEEEEETTEEEE-TTS-HHHHGGG-SEEEEEEEEEEEETTHHHHHHHTT-EEEE---GGGGG-S-HHHHHHHHHHHHHHHHHHHHHS-SSGGG-/-----------------------------------TTPEEEEPP--TT-TTS-GGGTT-EEEEEEEETTEEEEEESS-EEEEEHHHHSTT-TTTSPTT-EEEE--SEEEEEEEEEEE--S----TTEEEEETTEEEE-TTS-HHHHGGG-SEEEEEEEEEEEETTHHHHHHHTT-EEEE---GGGGG-S-HHHHHHHHHHHHHHHHHHHHHS-SSGGG-